Protein AF-0000000083234486 (afdb_homodimer)

Structure (mmCIF, N/CA/C/O backbone):
data_AF-0000000083234486-model_v1
#
loop_
_entity.id
_entity.type
_entity.pdbx_description
1 polymer 'Tc1-like transposase DDE domain-containing protein'
#
loop_
_atom_site.group_PDB
_atom_site.id
_atom_site.type_symbol
_atom_site.label_atom_id
_atom_site.label_alt_id
_atom_site.label_comp_id
_atom_site.label_asym_id
_atom_site.label_entity_id
_atom_site.label_seq_id
_atom_site.pdbx_PDB_ins_code
_atom_site.Cartn_x
_atom_site.Cartn_y
_atom_site.Cartn_z
_atom_site.occupancy
_atom_site.B_iso_or_equiv
_atom_site.auth_seq_id
_atom_site.auth_comp_id
_atom_site.auth_asym_id
_atom_site.auth_atom_id
_atom_site.pdbx_PDB_model_num
ATOM 1 N N . MET A 1 1 ? 22.156 -14.148 60.562 1 49.28 1 MET A N 1
ATOM 2 C CA . MET A 1 1 ? 22.062 -12.695 60.438 1 49.28 1 MET A CA 1
ATOM 3 C C . MET A 1 1 ? 21.172 -12.305 59.25 1 49.28 1 MET A C 1
ATOM 5 O O . MET A 1 1 ? 21.203 -12.961 58.219 1 49.28 1 MET A O 1
ATOM 9 N N . PRO A 1 2 ? 20.078 -11.539 59.5 1 57.03 2 PRO A N 1
ATOM 10 C CA . PRO A 1 2 ? 19.172 -11.117 58.406 1 57.03 2 PRO A CA 1
ATOM 11 C C . PRO A 1 2 ? 19.891 -10.359 57.312 1 57.03 2 PRO A C 1
ATOM 13 O O . PRO A 1 2 ? 20.906 -9.703 57.562 1 57.03 2 PRO A O 1
ATOM 16 N N . PHE A 1 3 ? 19.734 -10.859 56.156 1 61.19 3 PHE A N 1
ATOM 17 C CA . PHE A 1 3 ? 20.281 -10.172 54.969 1 61.19 3 PHE A CA 1
ATOM 18 C C . PHE A 1 3 ? 19.797 -8.727 54.938 1 61.19 3 PHE A C 1
ATOM 20 O O . PHE A 1 3 ? 18.609 -8.461 55.031 1 61.19 3 PHE A O 1
ATOM 27 N N . VAL A 1 4 ? 20.609 -7.645 55.219 1 68.94 4 VAL A N 1
ATOM 28 C CA . VAL A 1 4 ? 20.281 -6.227 55.125 1 68.94 4 VAL A CA 1
ATOM 29 C C . VAL A 1 4 ? 20.828 -5.652 53.812 1 68.94 4 VAL A C 1
ATOM 31 O O . VAL A 1 4 ? 22.031 -5.789 53.531 1 68.94 4 VAL A O 1
ATOM 34 N N . ASN A 1 5 ? 20.016 -5.195 52.969 1 70.25 5 ASN A N 1
ATOM 35 C CA . ASN A 1 5 ? 20.422 -4.543 51.719 1 70.25 5 ASN A CA 1
ATOM 36 C C . ASN A 1 5 ? 20.812 -3.088 51.969 1 70.25 5 ASN A C 1
ATOM 38 O O . ASN A 1 5 ? 19.984 -2.262 52.344 1 70.25 5 ASN A O 1
ATOM 42 N N . TYR A 1 6 ? 22.156 -2.797 51.75 1 76.75 6 TYR A N 1
ATOM 43 C CA . TYR A 1 6 ? 22.641 -1.435 51.938 1 76.75 6 TYR A CA 1
ATOM 44 C C . TYR A 1 6 ? 22.688 -0.667 50.625 1 76.75 6 TYR A C 1
ATOM 46 O O . TYR A 1 6 ? 23.031 -1.228 49.594 1 76.75 6 TYR A O 1
ATOM 54 N N . ARG A 1 7 ? 22.234 0.526 50.688 1 78.25 7 ARG A N 1
ATOM 55 C CA . ARG A 1 7 ? 22.297 1.391 49.5 1 78.25 7 ARG A CA 1
ATOM 56 C C . ARG A 1 7 ? 23.734 1.705 49.125 1 78.25 7 ARG A C 1
ATOM 58 O O . ARG A 1 7 ? 24.641 1.631 49.969 1 78.25 7 ARG A O 1
ATOM 65 N N . ALA A 1 8 ? 23.922 2.076 47.875 1 78.19 8 ALA A N 1
ATOM 66 C CA . ALA A 1 8 ? 25.25 2.338 47.344 1 78.19 8 ALA A CA 1
ATOM 67 C C . ALA A 1 8 ? 25.938 3.443 48.156 1 78.19 8 ALA A C 1
ATOM 69 O O . ALA A 1 8 ? 27.141 3.35 48.438 1 78.19 8 ALA A O 1
ATOM 70 N N . ALA A 1 9 ? 25.188 4.426 48.438 1 79.69 9 ALA A N 1
ATOM 71 C CA . ALA A 1 9 ? 25.781 5.551 49.156 1 79.69 9 ALA A CA 1
ATOM 72 C C . ALA A 1 9 ? 26.281 5.117 50.531 1 79.69 9 ALA A C 1
ATOM 74 O O . ALA A 1 9 ? 27.344 5.559 50.969 1 79.69 9 ALA A O 1
ATOM 75 N N . TYR A 1 10 ? 25.562 4.23 51.156 1 81.62 10 TYR A N 1
ATOM 76 C CA . TYR A 1 10 ? 25.953 3.764 52.5 1 81.62 10 TYR A CA 1
ATOM 77 C C . TYR A 1 10 ? 27.172 2.84 52.406 1 81.62 10 TYR A C 1
ATOM 79 O O . TYR A 1 10 ? 28.062 2.902 53.25 1 81.62 10 TYR A O 1
ATOM 87 N N . LYS A 1 11 ? 27.188 2.027 51.375 1 81.81 11 LYS A N 1
ATOM 88 C CA . LYS A 1 11 ? 28.344 1.164 51.156 1 81.81 11 LYS A CA 1
ATOM 89 C C . LYS A 1 11 ? 29.625 1.983 51 1 81.81 11 LYS A C 1
ATOM 91 O O . LYS A 1 11 ? 30.672 1.63 51.562 1 81.81 11 LYS A O 1
ATOM 96 N N . PHE A 1 12 ? 29.406 3.053 50.281 1 83.12 12 PHE A N 1
ATOM 97 C CA . PHE A 1 12 ? 30.547 3.938 50.062 1 83.12 12 PHE A CA 1
ATOM 98 C C . PHE A 1 12 ? 31 4.582 51.344 1 83.12 12 PHE A C 1
ATOM 100 O O . PHE A 1 12 ? 32.219 4.699 51.594 1 83.12 12 PHE A O 1
ATOM 107 N N . LEU A 1 13 ? 30.062 4.969 52.188 1 84.31 13 LEU A N 1
ATOM 108 C CA . LEU A 1 13 ? 30.391 5.609 53.438 1 84.31 13 LEU A CA 1
ATOM 109 C C . LEU A 1 13 ? 31.141 4.652 54.375 1 84.31 13 LEU A C 1
ATOM 111 O O . LEU A 1 13 ? 32.094 5.051 55.031 1 84.31 13 LEU A O 1
ATOM 115 N N . VAL A 1 14 ? 30.719 3.408 54.344 1 87.56 14 VAL A N 1
ATOM 116 C CA . VAL A 1 14 ? 31.359 2.414 55.188 1 87.56 14 VAL A CA 1
ATOM 117 C C . VAL A 1 14 ? 32.781 2.172 54.719 1 87.56 14 VAL A C 1
ATOM 119 O O . VAL A 1 14 ? 33.719 2.16 55.531 1 87.56 14 VAL A O 1
ATOM 122 N N . VAL A 1 15 ? 32.969 2.031 53.438 1 86.62 15 VAL A N 1
ATOM 123 C CA . VAL A 1 15 ? 34.281 1.732 52.875 1 86.62 15 VAL A CA 1
ATOM 124 C C . VAL A 1 15 ? 35.219 2.92 53.094 1 86.62 15 VAL A C 1
ATOM 126 O O . VAL A 1 15 ? 36.375 2.744 53.469 1 86.62 15 VAL A O 1
ATOM 129 N N . LYS A 1 16 ? 34.688 4.07 52.875 1 85.69 16 LYS A N 1
ATOM 130 C CA . LYS A 1 16 ? 35.5 5.266 53.062 1 85.69 16 LYS A CA 1
ATOM 131 C C . LYS A 1 16 ? 35.906 5.441 54.531 1 85.69 16 LYS A C 1
ATOM 133 O O . LYS A 1 16 ? 37.031 5.789 54.844 1 85.69 16 LYS A O 1
ATOM 138 N N . ALA A 1 17 ? 35.031 5.172 55.469 1 86 17 ALA A N 1
ATOM 139 C CA . ALA A 1 17 ? 35.312 5.301 56.906 1 86 17 ALA A CA 1
ATOM 140 C C . ALA A 1 17 ? 36.375 4.309 57.344 1 86 17 ALA A C 1
ATOM 142 O O . ALA A 1 17 ? 37.25 4.652 58.125 1 86 17 ALA A O 1
ATOM 143 N N . VAL A 1 18 ? 36.281 3.178 56.75 1 85.19 18 VAL A N 1
ATOM 144 C CA . VAL A 1 18 ? 37.25 2.146 57.125 1 85.19 18 VAL A CA 1
ATOM 145 C C . VAL A 1 18 ? 38.625 2.447 56.531 1 85.19 18 VAL A C 1
ATOM 147 O O . VAL A 1 18 ? 39.656 2.281 57.156 1 85.19 18 VAL A O 1
ATOM 150 N N . LEU A 1 19 ? 38.562 2.99 55.344 1 83.62 19 LEU A N 1
ATOM 151 C CA . LEU A 1 19 ? 39.812 3.359 54.688 1 83.62 19 LEU A CA 1
ATOM 152 C C . LEU A 1 19 ? 40.469 4.559 55.375 1 83.62 19 LEU A C 1
ATOM 154 O O . LEU A 1 19 ? 41.688 4.699 55.375 1 83.62 19 LEU A O 1
ATOM 158 N N . ASP A 1 20 ? 39.656 5.316 56 1 83.5 20 ASP A N 1
ATOM 159 C CA . ASP A 1 20 ? 40.125 6.477 56.719 1 83.5 20 ASP A CA 1
ATOM 160 C C . ASP A 1 20 ? 40.562 6.094 58.125 1 83.5 20 ASP A C 1
ATOM 162 O O . ASP A 1 20 ? 41 6.945 58.906 1 83.5 20 ASP A O 1
ATOM 166 N N . GLY A 1 21 ? 40.438 4.758 58.531 1 84.81 21 GLY A N 1
ATOM 167 C CA . GLY A 1 21 ? 41.031 4.293 59.75 1 84.81 21 GLY A CA 1
ATOM 168 C C . GLY A 1 21 ? 40.031 3.896 60.812 1 84.81 21 GLY A C 1
ATOM 169 O O . GLY A 1 21 ? 40.406 3.512 61.938 1 84.81 21 GLY A O 1
ATOM 170 N N . GLN A 1 22 ? 38.875 4.059 60.5 1 84.62 22 GLN A N 1
ATOM 171 C CA . GLN A 1 22 ? 37.844 3.693 61.5 1 84.62 22 GLN A CA 1
ATOM 172 C C . GLN A 1 22 ? 37.625 2.188 61.5 1 84.62 22 GLN A C 1
ATOM 174 O O . GLN A 1 22 ? 37.625 1.548 60.469 1 84.62 22 GLN A O 1
ATOM 179 N N . SER A 1 23 ? 37.531 1.659 62.656 1 86.5 23 SER A N 1
ATOM 180 C CA . SER A 1 23 ? 37.219 0.237 62.719 1 86.5 23 SER A CA 1
ATOM 181 C C . SER A 1 23 ? 35.781 -0.034 62.375 1 86.5 23 SER A C 1
ATOM 183 O O . SER A 1 23 ? 34.906 0.812 62.594 1 86.5 23 SER A O 1
ATOM 185 N N . LEU A 1 24 ? 35.438 -1.247 61.75 1 88.25 24 LEU A N 1
ATOM 186 C CA . LEU A 1 24 ? 34.062 -1.606 61.344 1 88.25 24 LEU A CA 1
ATOM 187 C C . LEU A 1 24 ? 33.125 -1.647 62.562 1 88.25 24 LEU A C 1
ATOM 189 O O . LEU A 1 24 ? 31.984 -1.216 62.469 1 88.25 24 LEU A O 1
ATOM 193 N N . ASP A 1 25 ? 33.625 -2.117 63.625 1 86.25 25 ASP A N 1
ATOM 194 C CA . ASP A 1 25 ? 32.812 -2.199 64.875 1 86.25 25 ASP A CA 1
ATOM 195 C C . ASP A 1 25 ? 32.406 -0.81 65.312 1 86.25 25 ASP A C 1
ATOM 197 O O . ASP A 1 25 ? 31.25 -0.599 65.75 1 86.25 25 ASP A O 1
ATOM 201 N N . ASP A 1 26 ? 33.375 0.109 65.312 1 86.56 26 ASP A N 1
ATOM 202 C CA . ASP A 1 26 ? 33.094 1.482 65.75 1 86.56 26 ASP A CA 1
ATOM 203 C C . ASP A 1 26 ? 32.062 2.133 64.812 1 86.56 26 ASP A C 1
ATOM 205 O O . ASP A 1 26 ? 31.172 2.855 65.25 1 86.56 26 ASP A O 1
ATOM 209 N N . PHE A 1 27 ? 32.25 1.786 63.5 1 87.5 27 PHE A N 1
ATOM 210 C CA . PHE A 1 27 ? 31.328 2.328 62.531 1 87.5 27 PHE A CA 1
ATOM 211 C C . PHE A 1 27 ? 29.922 1.777 62.75 1 87.5 27 PHE A C 1
ATOM 213 O O . PHE A 1 27 ? 28.938 2.523 62.688 1 87.5 27 PHE A O 1
ATOM 220 N N . ASN A 1 28 ? 29.766 0.508 63.031 1 84.88 28 ASN A N 1
ATOM 221 C CA . ASN A 1 28 ? 28.469 -0.143 63.25 1 84.88 28 ASN A CA 1
ATOM 222 C C . ASN A 1 28 ? 27.781 0.396 64.5 1 84.88 28 ASN A C 1
ATOM 224 O O . ASN A 1 28 ? 26.562 0.603 64.5 1 84.88 28 ASN A O 1
ATOM 228 N N . ILE A 1 29 ? 28.516 0.647 65.5 1 83.12 29 ILE A N 1
ATOM 229 C CA . ILE A 1 29 ? 27.969 1.187 66.688 1 83.12 29 ILE A CA 1
ATOM 230 C C . ILE A 1 29 ? 27.5 2.627 66.5 1 83.12 29 ILE A C 1
ATOM 232 O O . ILE A 1 29 ? 26.422 3.012 66.938 1 83.12 29 ILE A O 1
ATOM 236 N N . GLN A 1 30 ? 28.344 3.398 65.75 1 83.19 30 GLN A N 1
ATOM 237 C CA . GLN A 1 30 ? 28.062 4.816 65.562 1 83.19 30 GLN A CA 1
ATOM 238 C C . GLN A 1 30 ? 26.844 5.004 64.688 1 83.19 30 GLN A C 1
ATOM 240 O O . GLN A 1 30 ? 26.062 5.941 64.875 1 83.19 30 GLN A O 1
ATOM 245 N N . ASN A 1 31 ? 26.672 4.113 63.75 1 82.19 31 ASN A N 1
ATOM 246 C CA . ASN A 1 31 ? 25.609 4.301 62.75 1 82.19 31 ASN A CA 1
ATOM 247 C C . ASN A 1 31 ? 24.484 3.285 62.938 1 82.19 31 ASN A C 1
ATOM 249 O O . ASN A 1 31 ? 23.547 3.24 62.125 1 82.19 31 ASN A O 1
ATOM 253 N N . ASN A 1 32 ? 24.5 2.475 63.938 1 81.31 32 ASN A N 1
ATOM 254 C CA . ASN A 1 32 ? 23.484 1.469 64.25 1 81.31 32 ASN A CA 1
ATOM 255 C C . ASN A 1 32 ? 23.234 0.518 63.094 1 81.31 32 ASN A C 1
ATOM 257 O O . ASN A 1 32 ? 22.094 0.325 62.688 1 81.31 32 ASN A O 1
ATOM 261 N N . THR A 1 33 ? 24.359 0.17 62.5 1 81.06 33 THR A N 1
ATOM 262 C CA . THR A 1 33 ? 24.25 -0.786 61.406 1 81.06 33 THR A CA 1
ATOM 263 C C . THR A 1 33 ? 24.922 -2.104 61.781 1 81.06 33 THR A C 1
ATOM 265 O O . THR A 1 33 ? 25.609 -2.193 62.781 1 81.06 33 THR A O 1
ATOM 268 N N . THR A 1 34 ? 24.609 -3.141 61.031 1 81.94 34 THR A N 1
ATOM 269 C CA . THR A 1 34 ? 25.156 -4.465 61.281 1 81.94 34 THR A CA 1
ATOM 270 C C . THR A 1 34 ? 25.906 -4.977 60.062 1 81.94 34 THR A C 1
ATOM 272 O O . THR A 1 34 ? 25.688 -6.098 59.625 1 81.94 34 THR A O 1
ATOM 275 N N . VAL A 1 35 ? 26.781 -4.109 59.531 1 84.19 35 VAL A N 1
ATOM 276 C CA . VAL A 1 35 ? 27.562 -4.539 58.375 1 84.19 35 VAL A CA 1
ATOM 277 C C . VAL A 1 35 ? 28.547 -5.621 58.812 1 84.19 35 VAL A C 1
ATOM 279 O O . VAL A 1 35 ? 29.266 -5.469 59.812 1 84.19 35 VAL A O 1
ATOM 282 N N . SER A 1 36 ? 28.453 -6.746 58.188 1 83.31 36 SER A N 1
ATOM 283 C CA . SER A 1 36 ? 29.328 -7.863 58.531 1 83.31 36 SER A CA 1
ATOM 284 C C . SER A 1 36 ? 30.734 -7.652 57.938 1 83.31 36 SER A C 1
ATOM 286 O O . SER A 1 36 ? 30.906 -6.875 57 1 83.31 36 SER A O 1
ATOM 288 N N . ASP A 1 37 ? 31.703 -8.352 58.5 1 83.69 37 ASP A N 1
ATOM 289 C CA . ASP A 1 37 ? 33.062 -8.312 58 1 83.69 37 ASP A CA 1
ATOM 290 C C . ASP A 1 37 ? 33.125 -8.805 56.562 1 83.69 37 ASP A C 1
ATOM 292 O O . ASP A 1 37 ? 33.906 -8.273 55.75 1 83.69 37 ASP A O 1
ATOM 296 N N . ASP A 1 38 ? 32.281 -9.766 56.344 1 81.81 38 ASP A N 1
ATOM 297 C CA . ASP A 1 38 ? 32.281 -10.336 55 1 81.81 38 ASP A CA 1
ATOM 298 C C . ASP A 1 38 ? 31.781 -9.32 53.969 1 81.81 38 ASP A C 1
ATOM 300 O O . ASP A 1 38 ? 32.344 -9.203 52.875 1 81.81 38 ASP A O 1
ATOM 304 N N . SER A 1 39 ? 30.766 -8.57 54.281 1 78.81 39 SER A N 1
ATOM 305 C CA . SER A 1 39 ? 30.234 -7.551 53.406 1 78.81 39 SER A CA 1
ATOM 306 C C . SER A 1 39 ? 31.234 -6.426 53.188 1 78.81 39 SER A C 1
ATOM 308 O O . SER A 1 39 ? 31.406 -5.965 52.031 1 78.81 39 SER A O 1
ATOM 310 N N . LEU A 1 40 ? 31.875 -6.023 54.281 1 82.62 40 LEU A N 1
ATOM 311 C CA . LEU A 1 40 ? 32.875 -4.984 54.156 1 82.62 40 LEU A CA 1
ATOM 312 C C . LEU A 1 40 ? 34.031 -5.445 53.25 1 82.62 40 LEU A C 1
ATOM 314 O O . LEU A 1 40 ? 34.5 -4.684 52.406 1 82.62 40 LEU A O 1
ATOM 318 N N . ARG A 1 41 ? 34.469 -6.645 53.438 1 83.38 41 ARG A N 1
ATOM 319 C CA . ARG A 1 41 ? 35.562 -7.164 52.625 1 83.38 41 ARG A CA 1
ATOM 320 C C . ARG A 1 41 ? 35.156 -7.172 51.156 1 83.38 41 ARG A C 1
ATOM 322 O O . ARG A 1 41 ? 35.969 -6.805 50.281 1 83.38 41 ARG A O 1
ATOM 329 N N . ARG A 1 42 ? 33.969 -7.562 50.906 1 78.5 42 ARG A N 1
ATOM 330 C CA . ARG A 1 42 ? 33.469 -7.605 49.531 1 78.5 42 ARG A CA 1
ATOM 331 C C . ARG A 1 42 ? 33.406 -6.207 48.938 1 78.5 42 ARG A C 1
ATOM 333 O O . ARG A 1 42 ? 33.812 -6.004 47.781 1 78.5 42 ARG A O 1
ATOM 340 N N . TRP A 1 43 ? 32.875 -5.27 49.719 1 79.88 43 TRP A N 1
ATOM 341 C CA . TRP A 1 43 ? 32.75 -3.898 49.25 1 79.88 43 TRP A CA 1
ATOM 342 C C . TRP A 1 43 ? 34.125 -3.246 49.031 1 79.88 43 TRP A C 1
ATOM 344 O O . TRP A 1 43 ? 34.312 -2.529 48.062 1 79.88 43 TRP A O 1
ATOM 354 N N . THR A 1 44 ? 34.969 -3.586 49.938 1 80.88 44 THR A N 1
ATOM 355 C CA . THR A 1 44 ? 36.312 -3.006 49.875 1 80.88 44 THR A CA 1
ATOM 356 C C . THR A 1 44 ? 37.094 -3.576 48.688 1 80.88 44 THR A C 1
ATOM 358 O O . THR A 1 44 ? 37.781 -2.84 47.969 1 80.88 44 THR A O 1
ATOM 361 N N . ASN A 1 45 ? 36.906 -4.879 48.5 1 80.06 45 ASN A N 1
ATOM 362 C CA . ASN A 1 45 ? 37.562 -5.496 47.344 1 80.06 45 ASN A CA 1
ATOM 363 C C . ASN A 1 45 ? 37.031 -4.918 46.031 1 80.06 45 ASN A C 1
ATOM 365 O O . ASN A 1 45 ? 37.812 -4.66 45.125 1 80.06 45 ASN A O 1
ATOM 369 N N . LEU A 1 46 ? 35.781 -4.75 45.938 1 75.69 46 LEU A N 1
ATOM 370 C CA . LEU A 1 46 ? 35.156 -4.172 44.75 1 75.69 46 LEU A CA 1
ATOM 371 C C . LEU A 1 46 ? 35.594 -2.729 44.562 1 75.69 46 LEU A C 1
ATOM 373 O O . LEU A 1 46 ? 35.875 -2.314 43.438 1 75.69 46 LEU A O 1
ATOM 377 N N . TYR A 1 47 ? 35.656 -2.02 45.625 1 77.31 47 TYR A N 1
ATOM 378 C CA . TYR A 1 47 ? 36.031 -0.616 45.594 1 77.31 47 TYR A CA 1
ATOM 379 C C . TYR A 1 47 ? 37.5 -0.478 45.156 1 77.31 47 TYR A C 1
ATOM 381 O O . TYR A 1 47 ? 37.844 0.415 44.375 1 77.31 47 TYR A O 1
ATOM 389 N N . GLU A 1 48 ? 38.281 -1.392 45.625 1 76.56 48 GLU A N 1
ATOM 390 C CA . GLU A 1 48 ? 39.719 -1.337 45.281 1 76.56 48 GLU A CA 1
ATOM 391 C C . GLU A 1 48 ? 39.906 -1.647 43.812 1 76.56 48 GLU A C 1
ATOM 393 O O . GLU A 1 48 ? 40.781 -1.047 43.156 1 76.56 48 GLU A O 1
ATOM 398 N N . LYS A 1 49 ? 39 -2.496 43.344 1 72.38 49 LYS A N 1
ATOM 399 C CA . LYS A 1 49 ? 39.156 -2.932 41.969 1 72.38 49 LYS A CA 1
ATOM 400 C C . LYS A 1 49 ? 38.469 -1.975 41 1 72.38 49 LYS A C 1
ATOM 402 O O . LYS A 1 49 ? 38.969 -1.716 39.906 1 72.38 49 LYS A O 1
ATOM 407 N N . THR A 1 50 ? 37.312 -1.464 41.344 1 71.94 50 THR A N 1
ATOM 408 C CA . THR A 1 50 ? 36.5 -0.754 40.375 1 71.94 50 THR A CA 1
ATOM 409 C C . THR A 1 50 ? 36.25 0.685 40.812 1 71.94 50 THR A C 1
ATOM 411 O O . THR A 1 50 ? 35.656 1.474 40.062 1 71.94 50 THR A O 1
ATOM 414 N N . ARG A 1 51 ? 36.75 1.046 42.031 1 73.75 51 ARG A N 1
ATOM 415 C CA . ARG A 1 51 ? 36.5 2.336 42.688 1 73.75 51 ARG A CA 1
ATOM 416 C C . ARG A 1 51 ? 35 2.584 42.844 1 73.75 51 ARG A C 1
ATOM 418 O O . ARG A 1 51 ? 34.562 3.734 42.906 1 73.75 51 ARG A O 1
ATOM 425 N N . SER A 1 52 ? 34.312 1.499 42.75 1 73.12 52 SER A N 1
ATOM 426 C CA . SER A 1 52 ? 32.875 1.521 43.062 1 73.12 52 SER A CA 1
ATOM 427 C C . SER A 1 52 ? 32.5 0.481 44.094 1 73.12 52 SER A C 1
ATOM 429 O O . SER A 1 52 ? 33.219 -0.526 44.25 1 73.12 52 SER A O 1
ATOM 431 N N . VAL A 1 53 ? 31.516 0.884 45 1 74.5 53 VAL A N 1
ATOM 432 C CA . VAL A 1 53 ? 31.156 -0.032 46.094 1 74.5 53 VAL A CA 1
ATOM 433 C C . VAL A 1 53 ? 29.984 -0.904 45.656 1 74.5 53 VAL A C 1
ATOM 435 O O . VAL A 1 53 ? 29.547 -1.792 46.375 1 74.5 53 VAL A O 1
ATOM 438 N N . VAL A 1 54 ? 29.25 -0.559 44.656 1 68.19 54 VAL A N 1
ATOM 439 C CA . VAL A 1 54 ? 28.156 -1.369 44.125 1 68.19 54 VAL A CA 1
ATOM 440 C C . VAL A 1 54 ? 28.609 -1.979 42.781 1 68.19 54 VAL A C 1
ATOM 442 O O . VAL A 1 54 ? 29.344 -1.355 42.031 1 68.19 54 VAL A O 1
ATOM 445 N N . CYS A 1 55 ? 28.578 -3.275 42.719 1 53.44 55 CYS A N 1
ATOM 446 C CA . CYS A 1 55 ? 28.844 -3.869 41.438 1 53.44 55 CYS A CA 1
ATOM 447 C C . CYS A 1 55 ? 27.984 -3.223 40.344 1 53.44 55 CYS A C 1
ATOM 449 O O . CYS A 1 55 ? 26.766 -3.164 40.469 1 53.44 55 CYS A O 1
ATOM 451 N N . ASN A 1 56 ? 28.359 -2.066 39.938 1 47.34 56 ASN A N 1
ATOM 452 C CA . ASN A 1 56 ? 27.641 -1.461 38.812 1 47.34 56 ASN A CA 1
ATOM 453 C C . ASN A 1 56 ? 27.188 -2.512 37.812 1 47.34 56 ASN A C 1
ATOM 455 O O . ASN A 1 56 ? 28.016 -3.178 37.188 1 47.34 56 ASN A O 1
ATOM 459 N N . PRO A 1 57 ? 25.953 -2.971 37.969 1 43.78 57 PRO A N 1
ATOM 460 C CA . PRO A 1 57 ? 25.516 -3.898 36.938 1 43.78 57 PRO A CA 1
ATOM 461 C C . PRO A 1 57 ? 26.016 -3.496 35.562 1 43.78 57 PRO A C 1
ATOM 463 O O . PRO A 1 57 ? 26.094 -4.336 34.656 1 43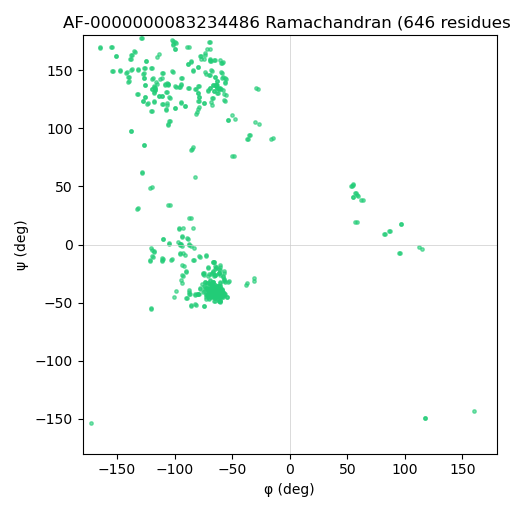.78 57 PRO A O 1
ATOM 466 N N . ALA A 1 58 ? 26.094 -2.225 35.312 1 45.03 58 ALA A N 1
ATOM 467 C CA . ALA A 1 58 ? 26.656 -1.762 34.062 1 45.03 58 ALA A CA 1
ATOM 468 C C . ALA A 1 58 ? 28.094 -2.223 33.906 1 45.03 58 ALA A C 1
ATOM 470 O O . ALA A 1 58 ? 28.594 -2.344 32.781 1 45.03 58 ALA A O 1
ATOM 471 N N . THR A 1 59 ? 28.891 -2.189 34.844 1 43.56 59 THR A N 1
ATOM 472 C CA . THR A 1 59 ? 30.281 -2.646 34.844 1 43.56 59 THR A CA 1
ATOM 473 C C . THR A 1 59 ? 30.344 -4.164 35 1 43.56 59 THR A C 1
ATOM 475 O O . THR A 1 59 ? 31.422 -4.754 34.906 1 43.56 59 THR A O 1
ATOM 478 N N . TYR A 1 60 ? 29.5 -4.777 35.938 1 40.03 60 TYR A N 1
ATOM 479 C CA . TYR A 1 60 ? 29.469 -6.234 35.938 1 40.03 60 TYR A CA 1
ATOM 480 C C . TYR A 1 60 ? 29.234 -6.781 34.531 1 40.03 60 TYR A C 1
ATOM 482 O O . TYR A 1 60 ? 28.406 -6.242 33.781 1 40.03 60 TYR A O 1
ATOM 490 N N . ALA A 1 61 ? 30.219 -7.387 34.031 1 40.5 61 ALA A N 1
ATOM 491 C CA . ALA A 1 61 ? 29.906 -8.266 32.906 1 40.5 61 ALA A CA 1
ATOM 492 C C . ALA A 1 61 ? 28.578 -8.977 33.094 1 40.5 61 ALA A C 1
ATOM 494 O O . ALA A 1 61 ? 28.266 -9.406 34.219 1 40.5 61 ALA A O 1
ATOM 495 N N . THR A 1 62 ? 27.344 -8.484 32.656 1 40.97 62 THR A N 1
ATOM 496 C CA . THR A 1 62 ? 26.109 -9.258 32.75 1 40.97 62 THR A CA 1
ATOM 497 C C . THR A 1 62 ? 26.406 -10.727 33.031 1 40.97 62 THR A C 1
ATOM 499 O O . THR A 1 62 ? 27.234 -11.344 32.312 1 40.97 62 THR A O 1
ATOM 502 N N . SER A 1 63 ? 26.453 -11.172 34.281 1 43.22 63 SER A N 1
ATOM 503 C CA . SER A 1 63 ? 26.609 -12.602 34.562 1 43.22 63 SER A CA 1
ATOM 504 C C . SER A 1 63 ? 25.969 -13.438 33.469 1 43.22 63 SER A C 1
ATOM 506 O O . SER A 1 63 ? 26.078 -14.672 33.469 1 43.22 63 SER A O 1
ATOM 508 N N . GLY A 1 64 ? 24.891 -12.93 32.844 1 45.84 64 GLY A N 1
ATOM 509 C CA . GLY A 1 64 ? 24.281 -13.797 31.859 1 45.84 64 GLY A CA 1
ATOM 510 C C . GLY A 1 64 ? 25.219 -14.172 30.734 1 45.84 64 GLY A C 1
ATOM 511 O O . GLY A 1 64 ? 26.406 -13.812 30.766 1 45.84 64 GLY A O 1
ATOM 512 N N . ARG A 1 65 ? 24.906 -15.266 30.047 1 52.41 65 ARG A N 1
ATOM 513 C CA . ARG A 1 65 ? 25.672 -15.703 28.875 1 52.41 65 ARG A CA 1
ATOM 514 C C . ARG A 1 65 ? 26.281 -14.523 28.156 1 52.41 65 ARG A C 1
ATOM 516 O O . ARG A 1 65 ? 25.625 -13.5 27.938 1 52.41 65 ARG A O 1
ATOM 523 N N . PRO A 1 66 ? 27.641 -14.43 28.375 1 55.12 66 PRO A N 1
ATOM 524 C CA . PRO A 1 66 ? 28.312 -13.375 27.609 1 55.12 66 PRO A CA 1
ATOM 525 C C . PRO A 1 66 ? 27.609 -13.086 26.281 1 55.12 66 PRO A C 1
ATOM 527 O O . PRO A 1 66 ? 26.984 -13.969 25.703 1 55.12 66 PRO A O 1
ATOM 530 N N . PHE A 1 67 ? 27.516 -11.836 26.141 1 61.59 67 PHE A N 1
ATOM 531 C CA . PHE A 1 67 ? 26.891 -11.453 24.891 1 61.59 67 PHE A CA 1
ATOM 532 C C . PHE A 1 67 ? 27.688 -11.984 23.703 1 61.59 67 PHE A C 1
ATOM 534 O O . PHE A 1 67 ? 28.906 -12.125 23.781 1 61.59 67 PHE A O 1
ATOM 541 N N . SER A 1 68 ? 26.969 -12.539 22.797 1 68.38 68 SER A N 1
ATOM 542 C CA . SER A 1 68 ? 27.609 -13.148 21.625 1 68.38 68 SER A CA 1
ATOM 543 C C . SER A 1 68 ? 28.469 -12.141 20.875 1 68.38 68 SER A C 1
ATOM 545 O O . SER A 1 68 ? 29.484 -12.5 20.281 1 68.38 68 SER A O 1
ATOM 547 N N . LEU A 1 69 ? 28.141 -10.781 21.031 1 81.12 69 LEU A N 1
ATOM 548 C CA . LEU A 1 69 ? 28.906 -9.805 20.266 1 81.12 69 LEU A CA 1
ATOM 549 C C . LEU A 1 69 ? 29.625 -8.844 21.203 1 81.12 69 LEU A C 1
ATOM 551 O O . LEU A 1 69 ? 29.062 -8.391 22.203 1 81.12 69 LEU A O 1
ATOM 555 N N . SER A 1 70 ? 30.891 -8.594 20.953 1 82.62 70 SER A N 1
ATOM 556 C CA . SER A 1 70 ? 31.703 -7.625 21.672 1 82.62 70 SER A CA 1
ATOM 557 C C . SER A 1 70 ? 31.266 -6.195 21.375 1 82.62 70 SER A C 1
ATOM 559 O O . SER A 1 70 ? 30.469 -5.965 20.469 1 82.62 70 SER A O 1
ATOM 561 N N . ASP A 1 71 ? 31.781 -5.297 22.156 1 85.19 71 ASP A N 1
ATOM 562 C CA . ASP A 1 71 ? 31.453 -3.885 21.969 1 85.19 71 ASP A CA 1
ATOM 563 C C . ASP A 1 71 ? 31.922 -3.398 20.594 1 85.19 71 ASP A C 1
ATOM 565 O O . ASP A 1 71 ? 31.234 -2.602 19.938 1 85.19 71 ASP A O 1
ATOM 569 N N . GLU A 1 72 ? 33.062 -3.863 20.234 1 87.44 72 GLU A N 1
ATOM 570 C CA . GLU A 1 72 ? 33.562 -3.488 18.922 1 87.44 72 GLU A CA 1
ATOM 571 C C . GLU A 1 72 ? 32.688 -4.02 17.797 1 87.44 72 GLU A C 1
ATOM 573 O O . GLU A 1 72 ? 32.406 -3.314 16.828 1 87.44 72 GLU A O 1
ATOM 578 N N . GLU A 1 73 ? 32.281 -5.203 18.047 1 87.38 73 GLU A N 1
ATOM 579 C CA . GLU A 1 73 ? 31.406 -5.824 17.047 1 87.38 73 GLU A CA 1
ATOM 580 C C . GLU A 1 73 ? 30.047 -5.121 16.984 1 87.38 73 GLU A C 1
ATOM 582 O O . GLU A 1 73 ? 29.484 -4.953 15.906 1 87.38 73 GLU A O 1
ATOM 587 N N . ARG A 1 74 ? 29.656 -4.668 18.062 1 89.69 74 ARG A N 1
ATOM 588 C CA . ARG A 1 74 ? 28.406 -3.938 18.125 1 89.69 74 ARG A CA 1
ATOM 589 C C . ARG A 1 74 ? 28.516 -2.58 17.453 1 89.69 74 ARG A C 1
ATOM 591 O O . ARG A 1 74 ? 27.594 -2.148 16.75 1 89.69 74 ARG A O 1
ATOM 598 N N . ARG A 1 75 ? 29.594 -1.946 17.656 1 91.38 75 ARG A N 1
ATOM 599 C CA . ARG A 1 75 ? 29.828 -0.668 16.984 1 91.38 75 ARG A CA 1
ATOM 600 C C . ARG A 1 75 ? 29.859 -0.837 15.469 1 91.38 75 ARG A C 1
ATOM 602 O O . ARG A 1 75 ? 29.344 0.015 14.734 1 91.38 75 ARG A O 1
ATOM 609 N N . PHE A 1 76 ? 30.406 -1.977 15.117 1 93.25 76 PHE A N 1
ATOM 610 C CA . PHE A 1 76 ? 30.453 -2.279 13.695 1 93.25 76 PHE A CA 1
ATOM 611 C C . PHE A 1 76 ? 29.047 -2.51 13.148 1 93.25 76 PHE A C 1
ATOM 613 O O . PHE A 1 76 ? 28.703 -2.018 12.07 1 93.25 76 PHE A O 1
ATOM 620 N N . LEU A 1 77 ? 28.297 -3.127 13.93 1 92.38 77 LEU A N 1
ATOM 621 C CA . LEU A 1 77 ? 26.922 -3.391 13.562 1 92.38 77 LEU A CA 1
ATOM 622 C C . LEU A 1 77 ? 26.141 -2.088 13.414 1 92.38 77 LEU A C 1
ATOM 624 O O . LEU A 1 77 ? 25.422 -1.904 12.43 1 92.38 77 LEU A O 1
ATOM 628 N N . LEU A 1 78 ? 26.328 -1.259 14.289 1 92.69 78 LEU A N 1
ATOM 629 C CA . LEU A 1 78 ? 25.656 0.029 14.266 1 92.69 78 LEU A CA 1
ATOM 630 C C . LEU A 1 78 ? 26.094 0.862 13.07 1 92.69 78 LEU A C 1
ATOM 632 O O . LEU A 1 78 ? 25.281 1.544 12.445 1 92.69 78 LEU A O 1
ATOM 636 N N . ALA A 1 79 ? 27.297 0.777 12.766 1 94.38 79 ALA A N 1
ATOM 637 C CA . ALA A 1 79 ? 27.844 1.511 11.625 1 94.38 79 ALA A CA 1
ATOM 638 C C . ALA A 1 79 ? 27.234 1.012 10.312 1 94.38 79 ALA A C 1
ATOM 640 O O . ALA A 1 79 ? 26.938 1.804 9.414 1 94.38 79 ALA A O 1
ATOM 641 N N . LEU A 1 80 ? 27.062 -0.271 10.266 1 94.31 80 LEU A N 1
ATOM 642 C CA . LEU A 1 80 ? 26.484 -0.862 9.062 1 94.31 80 LEU A CA 1
ATOM 643 C C . LEU A 1 80 ? 25.062 -0.369 8.859 1 94.31 80 LEU A C 1
ATOM 645 O O . LEU A 1 80 ? 24.688 0.041 7.754 1 94.31 80 LEU A O 1
ATOM 649 N N . VAL A 1 81 ? 24.312 -0.343 9.875 1 94.06 81 VAL A N 1
ATOM 650 C CA . VAL A 1 81 ? 22.891 0 9.812 1 94.06 81 VAL A CA 1
ATOM 651 C C . VAL A 1 81 ? 22.734 1.503 9.594 1 94.06 81 VAL A C 1
ATOM 653 O O . VAL A 1 81 ? 21.797 1.942 8.922 1 94.06 81 VAL A O 1
ATOM 656 N N . THR A 1 82 ? 23.641 2.266 10.125 1 92 82 THR A N 1
ATOM 657 C CA . THR A 1 82 ? 23.609 3.711 9.93 1 92 82 THR A CA 1
ATOM 658 C C . THR A 1 82 ? 23.969 4.078 8.492 1 92 82 THR A C 1
ATOM 660 O O . THR A 1 82 ? 23.391 5 7.918 1 92 82 THR A O 1
ATOM 663 N N . ALA A 1 83 ? 24.906 3.33 7.973 1 92.75 83 ALA A N 1
ATOM 664 C CA . ALA A 1 83 ? 25.328 3.574 6.594 1 92.75 83 ALA A CA 1
ATOM 665 C C . ALA A 1 83 ? 24.219 3.186 5.613 1 92.75 83 ALA A C 1
ATOM 667 O O . ALA A 1 83 ? 23.953 3.904 4.648 1 92.75 83 ALA A O 1
ATOM 668 N N . ASP A 1 84 ? 23.609 2.074 5.879 1 93.06 84 ASP A N 1
ATOM 669 C CA . ASP A 1 84 ? 22.484 1.602 5.074 1 93.06 84 ASP A CA 1
ATOM 670 C C . ASP A 1 84 ? 21.375 1.038 5.961 1 93.06 84 ASP A C 1
ATOM 672 O O . ASP A 1 84 ? 21.375 -0.156 6.27 1 93.06 84 ASP A O 1
ATOM 676 N N . PRO A 1 85 ? 20.453 1.888 6.18 1 94.06 85 PRO A N 1
ATOM 677 C CA . PRO A 1 85 ? 19.391 1.452 7.082 1 94.06 85 PRO A CA 1
ATOM 678 C C . PRO A 1 85 ? 18.547 0.319 6.496 1 94.06 85 PRO A C 1
ATOM 680 O O . PRO A 1 85 ? 17.812 -0.342 7.227 1 94.06 85 PRO A O 1
ATOM 683 N N . THR A 1 86 ? 18.625 0.07 5.227 1 93.88 86 THR A N 1
ATOM 684 C CA . THR A 1 86 ? 17.766 -0.932 4.602 1 93.88 86 THR A CA 1
ATOM 685 C C . THR A 1 86 ? 18.469 -2.287 4.555 1 93.88 86 THR A C 1
ATOM 687 O O . THR A 1 86 ? 17.922 -3.256 4.02 1 93.88 86 THR A O 1
ATOM 690 N N . ILE A 1 87 ? 19.594 -2.414 5.16 1 94.31 87 ILE A N 1
ATOM 691 C CA . ILE A 1 87 ? 20.422 -3.619 5.094 1 94.31 87 ILE A CA 1
ATOM 692 C C . ILE A 1 87 ? 19.672 -4.789 5.73 1 94.31 87 ILE A C 1
ATOM 694 O O . ILE A 1 87 ? 19.016 -4.625 6.758 1 94.31 87 ILE A O 1
ATOM 698 N N . TYR A 1 88 ? 19.766 -5.949 5.043 1 94.75 88 TYR A N 1
ATOM 699 C CA . TYR A 1 88 ? 19.125 -7.156 5.555 1 94.75 88 TYR A CA 1
ATOM 700 C C . TYR A 1 88 ? 20.031 -7.883 6.531 1 94.75 88 TYR A C 1
ATOM 702 O O . TYR A 1 88 ? 21.25 -7.711 6.496 1 94.75 88 TYR A O 1
ATOM 710 N N . LEU A 1 89 ? 19.391 -8.68 7.375 1 94.56 89 LEU A N 1
ATOM 711 C CA . LEU A 1 89 ? 20.141 -9.414 8.391 1 94.56 89 LEU A CA 1
ATOM 712 C C . LEU A 1 89 ? 21.188 -10.32 7.742 1 94.56 89 LEU A C 1
ATOM 714 O O . LEU A 1 89 ? 22.297 -10.461 8.258 1 94.56 89 LEU A O 1
ATOM 718 N N . GLU A 1 90 ? 20.812 -10.922 6.598 1 94.56 90 GLU A N 1
ATOM 719 C CA . GLU A 1 90 ? 21.75 -11.797 5.902 1 94.56 90 GLU A CA 1
ATOM 720 C C . GLU A 1 90 ? 22.969 -11.023 5.41 1 94.56 90 GLU A C 1
ATOM 722 O O . GLU A 1 90 ? 24.094 -11.539 5.426 1 94.56 90 GLU A O 1
ATOM 727 N N . GLU A 1 91 ? 22.734 -9.867 4.965 1 94.56 91 GLU A N 1
ATOM 728 C CA . GLU A 1 91 ? 23.828 -9.023 4.5 1 94.56 91 GLU A CA 1
ATOM 729 C C . GLU A 1 91 ? 24.719 -8.586 5.656 1 94.56 91 GLU A C 1
ATOM 731 O O . GLU A 1 91 ? 25.938 -8.484 5.508 1 94.56 91 GLU A O 1
ATOM 736 N N . ILE A 1 92 ? 24.094 -8.305 6.758 1 94.88 92 ILE A N 1
ATOM 737 C CA . ILE A 1 92 ? 24.844 -7.957 7.957 1 94.88 92 ILE A CA 1
ATOM 738 C C . ILE A 1 92 ? 25.719 -9.141 8.383 1 94.88 92 ILE A C 1
ATOM 740 O O . ILE A 1 92 ? 26.891 -8.977 8.703 1 94.88 92 ILE A O 1
ATOM 744 N N . GLN A 1 93 ? 25.109 -10.297 8.344 1 95 93 GLN A N 1
ATOM 745 C CA . GLN A 1 93 ? 25.828 -11.516 8.688 1 95 93 GLN A CA 1
ATOM 746 C C . GLN A 1 93 ? 27.047 -11.703 7.801 1 95 93 GLN A C 1
ATOM 748 O O . GLN A 1 93 ? 28.141 -11.992 8.297 1 95 93 GLN A O 1
ATOM 753 N N . GLN A 1 94 ? 26.859 -11.5 6.555 1 95.06 94 GLN A N 1
ATOM 754 C CA . GLN A 1 94 ? 27.969 -11.633 5.609 1 95.06 94 GLN A CA 1
ATOM 755 C C . GLN A 1 94 ? 29.031 -10.586 5.871 1 95.06 94 GLN A C 1
ATOM 757 O O . GLN A 1 94 ? 30.234 -10.875 5.785 1 95.06 94 GLN A O 1
ATOM 762 N N . SER A 1 95 ? 28.641 -9.367 6.156 1 95.12 95 SER A N 1
ATOM 763 C CA . SER A 1 95 ? 29.594 -8.289 6.422 1 95.12 95 SER A CA 1
ATOM 764 C C . SER A 1 95 ? 30.406 -8.57 7.684 1 95.12 95 SER A C 1
ATOM 766 O O . SER A 1 95 ? 31.594 -8.273 7.734 1 95.12 95 SER A O 1
ATOM 768 N N . LEU A 1 96 ? 29.75 -9.109 8.664 1 93.12 96 LEU A N 1
ATOM 769 C CA . LEU A 1 96 ? 30.453 -9.461 9.898 1 93.12 96 LEU A CA 1
ATOM 770 C C . LEU A 1 96 ? 31.484 -10.562 9.641 1 93.12 96 LEU A C 1
ATOM 772 O O . LEU A 1 96 ? 32.594 -10.516 10.172 1 93.12 96 LEU A O 1
ATOM 776 N N . LEU A 1 97 ? 31.109 -11.523 8.805 1 93.56 97 LEU A N 1
ATOM 777 C CA . LEU A 1 97 ? 32 -12.633 8.469 1 93.56 97 LEU A CA 1
ATOM 778 C C . LEU A 1 97 ? 33.188 -12.133 7.676 1 93.56 97 LEU A C 1
ATOM 780 O O . LEU A 1 97 ? 34.344 -12.477 7.988 1 93.56 97 LEU A O 1
ATOM 784 N N . VAL A 1 98 ? 33 -11.305 6.727 1 94.75 98 VAL A N 1
ATOM 785 C CA . VAL A 1 98 ? 34.031 -10.859 5.805 1 94.75 98 VAL A CA 1
ATOM 786 C C . VAL A 1 98 ? 34.938 -9.875 6.504 1 94.75 98 VAL A C 1
ATOM 788 O O . VAL A 1 98 ? 36.188 -9.953 6.367 1 94.75 98 VAL A O 1
ATOM 791 N N . ASN A 1 99 ? 34.375 -9.008 7.285 1 93.38 99 ASN A N 1
ATOM 792 C CA . ASN A 1 99 ? 35.188 -7.91 7.836 1 93.38 99 ASN A CA 1
ATOM 793 C C . ASN A 1 99 ? 35.719 -8.258 9.211 1 93.38 99 ASN A C 1
ATOM 795 O O . ASN A 1 99 ? 36.812 -7.801 9.586 1 93.38 99 ASN A O 1
ATOM 799 N N . LEU A 1 100 ? 35.062 -9.039 10.031 1 92.06 100 LEU A N 1
ATOM 800 C CA . LEU A 1 100 ? 35.469 -9.297 11.406 1 92.06 100 LEU A CA 1
ATOM 801 C C . LEU A 1 100 ? 35.75 -10.789 11.617 1 92.06 100 LEU A C 1
ATOM 803 O O . LEU A 1 100 ? 36.188 -11.188 12.688 1 92.06 100 LEU A O 1
ATOM 807 N N . ASN A 1 101 ? 35.406 -11.578 10.711 1 91.75 101 ASN A N 1
ATOM 808 C CA . ASN A 1 101 ? 35.594 -13.023 10.766 1 91.75 101 ASN A CA 1
ATOM 809 C C . ASN A 1 101 ? 34.812 -13.656 11.93 1 91.75 101 ASN A C 1
ATOM 811 O O . ASN A 1 101 ? 35.344 -14.516 12.633 1 91.75 101 ASN A O 1
ATOM 815 N N . ILE A 1 102 ? 33.625 -13.148 12.156 1 89.25 102 ILE A N 1
ATOM 816 C CA . ILE A 1 102 ? 32.75 -13.703 13.18 1 89.25 102 ILE A CA 1
ATOM 817 C C . ILE A 1 102 ? 31.484 -14.258 12.531 1 89.25 102 ILE A C 1
ATOM 819 O O . ILE A 1 102 ? 30.938 -13.648 11.609 1 89.25 102 ILE A O 1
ATOM 823 N N . HIS A 1 103 ? 31.172 -15.453 12.961 1 89.44 103 HIS A N 1
ATOM 824 C CA . HIS A 1 103 ? 29.938 -16.062 12.484 1 89.44 103 HIS A CA 1
ATOM 825 C C . HIS A 1 103 ? 28.844 -16.016 13.547 1 89.44 103 HIS A C 1
ATOM 827 O O . HIS A 1 103 ? 28.969 -16.641 14.602 1 89.44 103 HIS A O 1
ATOM 833 N N . VAL A 1 104 ? 27.984 -15.219 13.344 1 89.5 104 VAL A N 1
ATOM 834 C CA . VAL A 1 104 ? 26.844 -15.078 14.242 1 89.5 104 VAL A CA 1
ATOM 835 C C . VAL A 1 104 ? 25.547 -15.367 13.492 1 89.5 104 VAL A C 1
ATOM 837 O O . VAL A 1 104 ? 25.438 -15.086 12.297 1 89.5 104 VAL A O 1
ATOM 840 N N . SER A 1 105 ? 24.672 -15.992 14.18 1 93.38 105 SER A N 1
ATOM 841 C CA . SER A 1 105 ? 23.391 -16.297 13.555 1 93.38 105 SER A CA 1
ATOM 842 C C . SER A 1 105 ? 22.578 -15.039 13.305 1 93.38 105 SER A C 1
ATOM 844 O O . SER A 1 105 ? 22.781 -14.023 13.961 1 93.38 105 SER A O 1
ATOM 846 N N . ARG A 1 106 ? 21.656 -15.125 12.391 1 94.19 106 ARG A N 1
ATOM 847 C CA . ARG A 1 106 ? 20.781 -14 12.086 1 94.19 106 ARG A CA 1
ATOM 848 C C . ARG A 1 106 ? 19.938 -13.609 13.297 1 94.19 106 ARG A C 1
ATOM 850 O O . ARG A 1 106 ? 19.672 -12.43 13.516 1 94.19 106 ARG A O 1
ATOM 857 N N . GLN A 1 107 ? 19.562 -14.594 14 1 93.38 107 GLN A N 1
ATOM 858 C CA . GLN A 1 107 ? 18.75 -14.344 15.188 1 93.38 107 GLN A CA 1
ATOM 859 C C . GLN A 1 107 ? 19.531 -13.555 16.234 1 93.38 107 GLN A C 1
ATOM 861 O O . GLN A 1 107 ? 18.984 -12.656 16.875 1 93.38 107 GLN A O 1
ATOM 866 N N . THR A 1 108 ? 20.75 -13.883 16.375 1 90.12 108 THR A N 1
ATOM 867 C CA . THR A 1 108 ? 21.609 -13.148 17.297 1 90.12 108 THR A CA 1
ATOM 868 C C . THR A 1 108 ? 21.75 -11.688 16.875 1 90.12 108 THR A C 1
ATOM 870 O O . THR A 1 108 ? 21.688 -10.781 17.703 1 90.12 108 THR A O 1
ATOM 873 N N . ILE A 1 109 ? 21.938 -11.562 15.578 1 93.19 109 ILE A N 1
ATOM 874 C CA . ILE A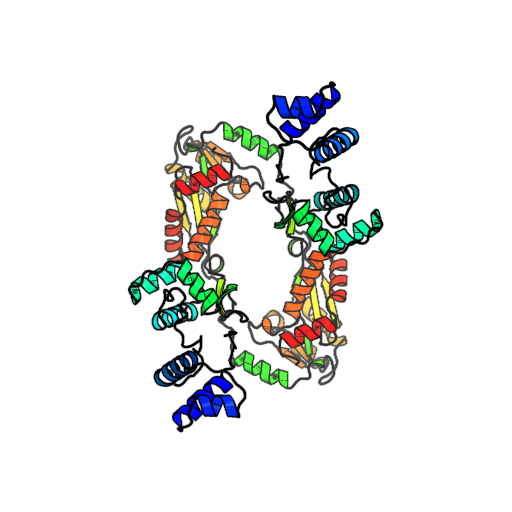 1 109 ? 22.062 -10.211 15.039 1 93.19 109 ILE A CA 1
ATOM 875 C C . ILE A 1 109 ? 20.766 -9.438 15.305 1 93.19 109 ILE A C 1
ATOM 877 O O . ILE A 1 109 ? 20.812 -8.289 15.75 1 93.19 109 ILE A O 1
ATOM 881 N N . SER A 1 110 ? 19.656 -10.047 14.992 1 94.12 110 SER A N 1
ATOM 882 C CA . SER A 1 110 ? 18.359 -9.422 15.219 1 94.12 110 SER A CA 1
ATOM 883 C C . SER A 1 110 ? 18.172 -9.039 16.688 1 94.12 110 SER A C 1
ATOM 885 O O . SER A 1 110 ? 17.734 -7.93 16.984 1 94.12 110 SER A O 1
ATOM 887 N N . ASN A 1 111 ? 18.578 -9.93 17.562 1 90.94 111 ASN A N 1
ATOM 888 C CA . ASN A 1 111 ? 18.453 -9.68 19 1 90.94 111 ASN A CA 1
ATOM 889 C C . ASN A 1 111 ? 19.328 -8.5 19.438 1 90.94 111 ASN A C 1
ATOM 891 O O . ASN A 1 111 ? 18.922 -7.703 20.281 1 90.94 111 ASN A O 1
ATOM 895 N N . GLU A 1 112 ? 20.484 -8.539 18.906 1 90.56 112 GLU A N 1
ATOM 896 C CA . GLU A 1 112 ? 21.391 -7.438 19.234 1 90.56 112 GLU A CA 1
ATOM 897 C C . GLU A 1 112 ? 20.797 -6.102 18.797 1 90.56 112 GLU A C 1
ATOM 899 O O . GLU A 1 112 ? 20.844 -5.121 19.547 1 90.56 112 GLU A O 1
ATOM 904 N N . LEU A 1 113 ? 20.203 -6.023 17.672 1 93.56 113 LEU A N 1
ATOM 905 C CA . LEU A 1 113 ? 19.641 -4.797 17.125 1 93.56 113 LEU A CA 1
ATOM 906 C C . LEU A 1 113 ? 18.406 -4.367 17.922 1 93.56 113 LEU A C 1
ATOM 908 O O . LEU A 1 113 ? 18.266 -3.195 18.281 1 93.56 113 LEU A O 1
ATOM 912 N N . HIS A 1 114 ? 17.562 -5.281 18.219 1 92.56 114 HIS A N 1
ATOM 913 C CA . HIS A 1 114 ? 16.312 -4.973 18.891 1 92.56 114 HIS A CA 1
ATOM 914 C C . HIS A 1 114 ? 16.547 -4.668 20.359 1 92.56 114 HIS A C 1
ATOM 916 O O . HIS A 1 114 ? 16.062 -3.652 20.875 1 92.56 114 HIS A O 1
ATOM 922 N N . ASN A 1 115 ? 17.203 -5.559 21 1 87.5 115 ASN A N 1
ATOM 923 C CA . ASN A 1 115 ? 17.25 -5.512 22.453 1 87.5 115 ASN A CA 1
ATOM 924 C C . ASN A 1 115 ? 18.406 -4.629 22.938 1 87.5 115 ASN A C 1
ATOM 926 O O . ASN A 1 115 ? 18.234 -3.838 23.859 1 87.5 115 ASN A O 1
ATOM 930 N N . ARG A 1 116 ? 19.516 -4.711 22.375 1 85.38 116 ARG A N 1
ATOM 931 C CA . ARG A 1 116 ? 20.672 -3.986 22.875 1 85.38 116 ARG A CA 1
ATOM 932 C C . ARG A 1 116 ? 20.766 -2.6 22.25 1 85.38 116 ARG A C 1
ATOM 934 O O . ARG A 1 116 ? 21 -1.611 22.953 1 85.38 116 ARG A O 1
ATOM 941 N N . LEU A 1 117 ? 20.594 -2.568 21.031 1 91.31 117 LEU A N 1
ATOM 942 C CA . LEU A 1 117 ? 20.734 -1.296 20.344 1 91.31 117 LEU A CA 1
ATOM 943 C C . LEU A 1 117 ? 19.391 -0.579 20.234 1 91.31 117 LEU A C 1
ATOM 945 O O . LEU A 1 117 ? 19.328 0.564 19.781 1 91.31 117 LEU A O 1
ATOM 949 N N . ARG A 1 118 ? 18.312 -1.22 20.609 1 93.44 118 ARG A N 1
ATOM 950 C CA . ARG A 1 118 ? 16.969 -0.645 20.625 1 93.44 118 ARG A CA 1
ATOM 951 C C . ARG A 1 118 ? 16.578 -0.11 19.25 1 93.44 118 ARG A C 1
ATOM 953 O O . ARG A 1 118 ? 16.125 1.024 19.125 1 93.44 118 ARG A O 1
ATOM 960 N N . MET A 1 119 ? 16.875 -0.883 18.344 1 95.06 119 MET A N 1
ATOM 961 C CA . MET A 1 119 ? 16.5 -0.56 16.969 1 95.06 119 MET A CA 1
ATOM 962 C C . MET A 1 119 ? 15.273 -1.354 16.547 1 95.06 119 MET A C 1
ATOM 964 O O . MET A 1 119 ? 15.023 -2.445 17.062 1 95.06 119 MET A O 1
ATOM 968 N N . SER A 1 120 ? 14.477 -0.781 15.688 1 95.69 120 SER A N 1
ATOM 969 C CA . SER A 1 120 ? 13.328 -1.461 15.102 1 95.69 120 SER A CA 1
ATOM 970 C C . SER A 1 120 ? 13.211 -1.175 13.609 1 95.69 120 SER A C 1
ATOM 972 O O . SER A 1 120 ? 13.719 -0.158 13.125 1 95.69 120 SER A O 1
ATOM 974 N N . ARG A 1 121 ? 12.641 -2.162 12.961 1 94.12 121 ARG A N 1
ATOM 975 C CA . ARG A 1 121 ? 12.406 -1.969 11.531 1 94.12 121 ARG A CA 1
ATOM 976 C C . ARG A 1 121 ? 11.164 -1.118 11.297 1 94.12 121 ARG A C 1
ATOM 978 O O . ARG A 1 121 ? 10.109 -1.368 11.883 1 94.12 121 ARG A O 1
ATOM 985 N N . LYS A 1 122 ? 11.352 -0.072 10.43 1 94.44 122 LYS A N 1
ATOM 986 C CA . LYS A 1 122 ? 10.266 0.844 10.094 1 94.44 122 LYS A CA 1
ATOM 987 C C . LYS A 1 122 ? 10.273 1.175 8.602 1 94.44 122 LYS A C 1
ATOM 989 O O . LYS A 1 122 ? 11.266 0.941 7.91 1 94.44 122 LYS A O 1
ATOM 994 N N . THR A 1 123 ? 9.141 1.62 8.141 1 92.94 123 THR A N 1
ATOM 995 C CA . THR A 1 123 ? 9.078 2.066 6.758 1 92.94 123 THR A CA 1
ATOM 996 C C . THR A 1 123 ? 10.031 3.236 6.523 1 92.94 123 THR A C 1
ATOM 998 O O . THR A 1 123 ? 10.078 4.172 7.324 1 92.94 123 THR A O 1
ATOM 1001 N N . MET A 1 124 ? 10.781 3.189 5.473 1 92.38 124 MET A N 1
ATOM 1002 C CA . MET A 1 124 ? 11.75 4.227 5.148 1 92.38 124 MET A CA 1
ATOM 1003 C C . MET A 1 124 ? 11.055 5.543 4.812 1 92.38 124 MET A C 1
ATOM 1005 O O . MET A 1 124 ? 10.039 5.551 4.117 1 92.38 124 MET A O 1
ATOM 1009 N N . GLN A 1 125 ? 11.641 6.598 5.355 1 89.44 125 GLN A N 1
ATOM 1010 C CA . GLN A 1 125 ? 11.18 7.926 4.957 1 89.44 125 GLN A CA 1
ATOM 1011 C C . GLN A 1 125 ? 11.766 8.328 3.605 1 89.44 125 GLN A C 1
ATOM 1013 O O . GLN A 1 125 ? 12.977 8.523 3.48 1 89.44 125 GLN A O 1
ATOM 1018 N N . LYS A 1 126 ? 10.898 8.516 2.725 1 88 126 LYS A N 1
ATOM 1019 C CA . LYS A 1 126 ? 11.336 8.891 1.382 1 88 126 LYS A CA 1
ATOM 1020 C C . LYS A 1 126 ? 11.195 10.398 1.159 1 88 126 LYS A C 1
ATOM 1022 O O . LYS A 1 126 ? 10.227 11.008 1.606 1 88 126 LYS A O 1
ATOM 1027 N N . VAL A 1 127 ? 12.328 10.945 0.512 1 88.31 127 VAL A N 1
ATOM 1028 C CA . VAL A 1 127 ? 12.297 12.367 0.175 1 88.31 127 VAL A CA 1
ATOM 1029 C C . VAL A 1 127 ? 12.727 12.562 -1.277 1 88.31 127 VAL A C 1
ATOM 1031 O O . VAL A 1 127 ? 13.469 11.75 -1.828 1 88.31 127 VAL A O 1
ATOM 1034 N N . HIS A 1 128 ? 12.172 13.609 -1.825 1 88 128 HIS A N 1
ATOM 1035 C CA . HIS A 1 128 ? 12.609 13.938 -3.178 1 88 128 HIS A CA 1
ATOM 1036 C C . HIS A 1 128 ? 14.047 14.445 -3.186 1 88 128 HIS A C 1
ATOM 1038 O O . HIS A 1 128 ? 14.43 15.242 -2.328 1 88 128 HIS A O 1
ATOM 1044 N N . PRO A 1 129 ? 14.836 13.984 -4.082 1 86.12 129 PRO A N 1
ATOM 1045 C CA . PRO A 1 129 ? 16.25 14.375 -4.109 1 86.12 129 PRO A CA 1
ATOM 1046 C C . PRO A 1 129 ? 16.438 15.875 -4.305 1 86.12 129 PRO A C 1
ATOM 1048 O O . PRO A 1 129 ? 17.469 16.422 -3.896 1 86.12 129 PRO A O 1
ATOM 1051 N N . ARG A 1 130 ? 15.484 16.547 -4.891 1 87.12 130 ARG A N 1
ATOM 1052 C CA . ARG A 1 130 ? 15.602 17.969 -5.18 1 87.12 130 ARG A CA 1
ATOM 1053 C C . ARG A 1 130 ? 15.109 18.812 -4.004 1 87.12 130 ARG A C 1
ATOM 1055 O O . ARG A 1 130 ? 15.039 20.047 -4.102 1 87.12 130 ARG A O 1
ATOM 1062 N N . GLN A 1 131 ? 14.789 18.109 -2.973 1 89.69 131 GLN A N 1
ATOM 1063 C CA . GLN A 1 131 ? 14.453 18.875 -1.772 1 89.69 131 GLN A CA 1
ATOM 1064 C C . GLN A 1 131 ? 15.641 19.688 -1.28 1 89.69 131 GLN A C 1
ATOM 1066 O O . GLN A 1 131 ? 16.766 19.188 -1.22 1 89.69 131 GLN A O 1
ATOM 1071 N N . ASP A 1 132 ? 15.398 20.938 -1.031 1 90.25 132 ASP A N 1
ATOM 1072 C CA . ASP A 1 132 ? 16.484 21.859 -0.697 1 90.25 132 ASP A CA 1
ATOM 1073 C C . ASP A 1 132 ? 16.406 22.281 0.77 1 90.25 132 ASP A C 1
ATOM 1075 O O . ASP A 1 132 ? 15.469 22.969 1.18 1 90.25 132 ASP A O 1
ATOM 1079 N N . ILE A 1 133 ? 17.469 21.984 1.477 1 89.94 133 ILE A N 1
ATOM 1080 C CA . ILE A 1 133 ? 17.516 22.25 2.91 1 89.94 133 ILE A CA 1
ATOM 1081 C C . ILE A 1 133 ? 17.562 23.766 3.152 1 89.94 133 ILE A C 1
ATOM 1083 O O . ILE A 1 133 ? 16.953 24.266 4.102 1 89.94 133 ILE A O 1
ATOM 1087 N N . CYS A 1 134 ? 18.219 24.422 2.271 1 94.56 134 CYS A N 1
ATOM 1088 C CA . CYS A 1 134 ? 18.344 25.859 2.43 1 94.56 134 CYS A CA 1
ATOM 1089 C C . CYS A 1 134 ? 17.016 26.562 2.195 1 94.56 134 CYS A C 1
ATOM 1091 O O . CYS A 1 134 ? 16.625 27.438 2.963 1 94.56 134 CYS A O 1
ATOM 1093 N N . LYS A 1 135 ? 16.359 26.078 1.195 1 95.31 135 LYS A N 1
ATOM 1094 C CA . LYS A 1 135 ? 15.047 26.672 0.914 1 95.31 135 LYS A CA 1
ATOM 1095 C C . LYS A 1 135 ? 14.055 26.359 2.031 1 95.31 135 LYS A C 1
ATOM 1097 O O . LYS A 1 135 ? 13.211 27.188 2.373 1 95.31 135 LYS A O 1
ATOM 1102 N N . ARG A 1 136 ? 14.172 25.25 2.561 1 94.62 136 ARG A N 1
ATOM 1103 C CA . ARG A 1 136 ? 13.312 24.859 3.68 1 94.62 136 ARG A CA 1
ATOM 1104 C C . ARG A 1 136 ? 13.609 25.703 4.91 1 94.62 136 ARG A C 1
ATOM 1106 O O . ARG A 1 136 ? 12.688 26.172 5.59 1 94.62 136 ARG A O 1
ATOM 1113 N N . GLY A 1 137 ? 14.852 25.859 5.141 1 95.19 137 GLY A N 1
ATOM 1114 C CA . GLY A 1 137 ? 15.242 26.719 6.25 1 95.19 137 GLY A CA 1
ATOM 1115 C C . GLY A 1 137 ? 14.781 28.156 6.086 1 95.19 137 GLY A C 1
ATOM 1116 O O . GLY A 1 137 ? 14.305 28.766 7.039 1 95.19 137 GLY A O 1
ATOM 1117 N N . ALA A 1 138 ? 14.961 28.656 4.902 1 96.62 138 ALA A N 1
ATOM 1118 C CA . ALA A 1 138 ? 14.523 30.016 4.605 1 96.62 138 ALA A CA 1
ATOM 1119 C C . ALA A 1 138 ? 13.023 30.172 4.809 1 96.62 138 ALA A C 1
ATOM 1121 O O . ALA A 1 138 ? 12.562 31.203 5.32 1 96.62 138 ALA A O 1
ATOM 1122 N N . TYR A 1 139 ? 12.32 29.219 4.395 1 97.12 139 TYR A N 1
ATOM 1123 C CA . TYR A 1 139 ? 10.875 29.234 4.559 1 97.12 139 TYR A CA 1
ATOM 1124 C C . TYR A 1 139 ? 10.492 29.281 6.035 1 97.12 139 TYR A C 1
ATOM 1126 O O . TYR A 1 139 ? 9.625 30.062 6.434 1 97.12 139 TYR A O 1
ATOM 1134 N N . VAL A 1 140 ? 11.18 28.469 6.824 1 95.75 140 VAL A N 1
ATOM 1135 C CA . VAL A 1 140 ? 10.891 28.422 8.258 1 95.75 140 VAL A CA 1
ATOM 1136 C C . VAL A 1 140 ? 11.148 29.781 8.883 1 95.75 140 VAL A C 1
ATOM 1138 O O . VAL A 1 140 ? 10.344 30.266 9.68 1 95.75 140 VAL A O 1
ATOM 1141 N N . GLY A 1 141 ? 12.25 30.375 8.492 1 95.38 141 GLY A N 1
ATOM 1142 C CA . GLY A 1 141 ? 12.562 31.703 8.984 1 95.38 141 GLY A CA 1
ATOM 1143 C C . GLY A 1 141 ? 11.547 32.75 8.562 1 95.38 141 GLY A C 1
ATOM 1144 O O . GLY A 1 141 ? 11.156 33.594 9.359 1 95.38 141 GLY A O 1
ATOM 1145 N N . PHE A 1 142 ? 11.109 32.656 7.379 1 95.56 142 PHE A N 1
ATOM 1146 C CA . PHE A 1 142 ? 10.18 33.625 6.812 1 95.56 142 PHE A CA 1
ATOM 1147 C C . PHE A 1 142 ? 8.812 33.5 7.461 1 95.56 142 PHE A C 1
ATOM 1149 O O . PHE A 1 142 ? 8.227 34.5 7.895 1 95.56 142 PHE A O 1
ATOM 1156 N N . ILE A 1 143 ? 8.312 32.344 7.594 1 95.38 143 ILE A N 1
ATOM 1157 C CA . ILE A 1 143 ? 6.949 32.094 8.047 1 95.38 143 ILE A CA 1
ATOM 1158 C C . ILE A 1 143 ? 6.855 32.344 9.555 1 95.38 143 ILE A C 1
ATOM 1160 O O . ILE A 1 143 ? 5.77 32.594 10.078 1 95.38 143 ILE A O 1
ATOM 1164 N N . ALA A 1 144 ? 7.977 32.219 10.211 1 93.44 144 ALA A N 1
ATOM 1165 C CA . ALA A 1 144 ? 8.023 32.438 11.656 1 93.44 144 ALA A CA 1
ATOM 1166 C C . ALA A 1 144 ? 7.621 33.875 11.992 1 93.44 144 ALA A C 1
ATOM 1168 O O . ALA A 1 144 ? 7.184 34.125 13.117 1 93.44 144 ALA A O 1
ATOM 1169 N N . HIS A 1 145 ? 7.734 34.719 11.031 1 94.12 145 HIS A N 1
ATOM 1170 C CA . HIS A 1 145 ? 7.398 36.125 11.25 1 94.12 145 HIS A CA 1
ATOM 1171 C C . HIS A 1 145 ? 5.914 36.375 10.992 1 94.12 145 HIS A C 1
ATOM 1173 O O . HIS A 1 145 ? 5.441 37.5 11.141 1 94.12 145 HIS A O 1
ATOM 1179 N N . HIS A 1 146 ? 5.199 35.406 10.648 1 96.06 146 HIS A N 1
ATOM 1180 C CA . HIS A 1 146 ? 3.762 35.5 10.422 1 96.06 146 HIS A CA 1
ATOM 1181 C C . HIS A 1 146 ? 2.973 34.812 11.531 1 96.06 146 HIS A C 1
ATOM 1183 O O . HIS A 1 146 ? 3.371 33.781 12.031 1 96.06 146 HIS A O 1
ATOM 1189 N N . SER A 1 147 ? 1.941 35.5 11.914 1 96.38 147 SER A N 1
ATOM 1190 C CA . SER A 1 147 ? 1.067 34.875 12.898 1 96.38 147 SER A CA 1
ATOM 1191 C C . SER A 1 147 ? 0.401 33.625 12.336 1 96.38 147 SER A C 1
ATOM 1193 O O . SER A 1 147 ? -0.08 33.625 11.203 1 96.38 147 SER A O 1
ATOM 1195 N N . PRO A 1 148 ? 0.353 32.562 13.141 1 97.56 148 PRO A N 1
ATOM 1196 C CA . PRO A 1 148 ? -0.311 31.344 12.672 1 97.56 148 PRO A CA 1
ATOM 1197 C C . PRO A 1 148 ? -1.76 31.578 12.258 1 97.56 148 PRO A C 1
ATOM 1199 O O . PRO A 1 148 ? -2.27 30.906 11.359 1 97.56 148 PRO A O 1
ATOM 1202 N N . GLN A 1 149 ? -2.377 32.5 12.859 1 97.44 149 GLN A N 1
ATOM 1203 C CA . GLN A 1 149 ? -3.773 32.812 12.562 1 97.44 149 GLN A CA 1
ATOM 1204 C C . GLN A 1 149 ? -3.916 33.469 11.195 1 97.44 149 GLN A C 1
ATOM 1206 O O . GLN A 1 149 ? -5.008 33.5 10.625 1 97.44 149 GLN A O 1
ATOM 1211 N N . SER A 1 150 ? -2.84 34 10.711 1 98.38 150 SER A N 1
ATOM 1212 C CA . SER A 1 150 ? -2.9 34.688 9.43 1 98.38 150 SER A CA 1
ATOM 1213 C C . SER A 1 150 ? -2.787 33.719 8.266 1 98.38 150 SER A C 1
ATOM 1215 O O . SER A 1 150 ? -3.102 34.062 7.125 1 98.38 150 SER A O 1
ATOM 1217 N N . LEU A 1 151 ? -2.398 32.5 8.539 1 98.5 151 LEU A N 1
ATOM 1218 C CA . LEU A 1 151 ? -2.021 31.562 7.484 1 98.5 151 LEU A CA 1
ATOM 1219 C C . LEU A 1 151 ? -3.238 30.797 6.977 1 98.5 151 LEU A C 1
ATOM 1221 O O . LEU A 1 151 ? -4.062 30.328 7.77 1 98.5 151 LEU A O 1
ATOM 1225 N N . VAL A 1 152 ? -3.396 30.656 5.68 1 98.69 152 VAL A N 1
ATOM 1226 C CA . VAL A 1 152 ? -4.398 29.859 5 1 98.69 152 VAL A CA 1
ATOM 1227 C C . VAL A 1 152 ? -3.719 28.922 3.998 1 98.69 152 VAL A C 1
ATOM 1229 O O . VAL A 1 152 ? -2.949 29.375 3.146 1 98.69 152 VAL A O 1
ATOM 1232 N N . PHE A 1 153 ? -3.971 27.625 4.16 1 98.31 153 PHE A N 1
ATOM 1233 C CA . PHE A 1 153 ? -3.402 26.641 3.256 1 98.31 153 PHE A CA 1
ATOM 1234 C C . PHE A 1 153 ? -4.469 26.094 2.318 1 98.31 153 PHE A C 1
ATOM 1236 O O . PHE A 1 153 ? -5.605 25.844 2.734 1 98.31 153 PHE A O 1
ATOM 1243 N N . THR A 1 154 ? -4.156 25.906 1.072 1 96.56 154 THR A N 1
ATOM 1244 C CA . THR A 1 154 ? -5.074 25.281 0.135 1 96.56 154 THR A CA 1
ATOM 1245 C C . THR A 1 154 ? -4.324 24.344 -0.812 1 96.56 154 THR A C 1
ATOM 1247 O O . THR A 1 154 ? -3.152 24.578 -1.12 1 96.56 154 THR A O 1
ATOM 1250 N N . ASP A 1 155 ? -4.863 23.281 -1.082 1 94.62 155 ASP A N 1
ATOM 1251 C CA . ASP A 1 155 ? -4.355 22.281 -2.025 1 94.62 155 ASP A CA 1
ATOM 1252 C C . ASP A 1 155 ? -5.488 21.422 -2.586 1 94.62 155 ASP A C 1
ATOM 1254 O O . ASP A 1 155 ? -6.633 21.547 -2.146 1 94.62 155 ASP A O 1
ATOM 1258 N N . GLU A 1 156 ? -5.102 20.656 -3.596 1 93.69 156 GLU A N 1
ATOM 1259 C CA . GLU A 1 156 ? -6.113 19.828 -4.262 1 93.69 156 GLU A CA 1
ATOM 1260 C C . GLU A 1 156 ? -5.891 18.344 -3.998 1 93.69 156 GLU A C 1
ATOM 1262 O O . GLU A 1 156 ? -4.75 17.906 -3.852 1 93.69 156 GLU A O 1
ATOM 1267 N N . CYS A 1 157 ? -6.992 17.656 -3.857 1 93.94 157 CYS A N 1
ATOM 1268 C CA . CYS A 1 157 ? -6.902 16.203 -3.779 1 93.94 157 CYS A CA 1
ATOM 1269 C C . CYS A 1 157 ? -8.039 15.547 -4.547 1 93.94 157 CYS A C 1
ATOM 1271 O O . CYS A 1 157 ? -9.141 16.094 -4.629 1 93.94 157 CYS A O 1
ATOM 1273 N N . GLY A 1 158 ? -7.723 14.453 -5.156 1 93.88 158 GLY A N 1
ATOM 1274 C CA . GLY A 1 158 ? -8.727 13.656 -5.852 1 93.88 158 GLY A CA 1
ATOM 1275 C C . GLY A 1 158 ? -9.297 12.547 -5 1 93.88 158 GLY A C 1
ATOM 1276 O O . GLY A 1 158 ? -8.57 11.875 -4.266 1 93.88 158 GLY A O 1
ATOM 1277 N N . ILE A 1 159 ? -10.672 12.422 -5.145 1 94.81 159 ILE A N 1
ATOM 1278 C CA . ILE A 1 159 ? -11.336 11.375 -4.383 1 94.81 159 ILE A CA 1
ATOM 1279 C C . ILE A 1 159 ? -12.289 10.602 -5.293 1 94.81 159 ILE A C 1
ATOM 1281 O O . ILE A 1 159 ? -13.039 11.195 -6.07 1 94.81 159 ILE A O 1
ATOM 1285 N N . CYS A 1 160 ? -12.109 9.32 -5.215 1 92.38 160 CYS A N 1
ATOM 1286 C CA . CYS A 1 160 ? -13.07 8.43 -5.848 1 92.38 160 CYS A CA 1
ATOM 1287 C C . CYS A 1 160 ? -13.438 7.273 -4.922 1 92.38 160 CYS A C 1
ATOM 1289 O O . CYS A 1 160 ? -12.797 7.078 -3.889 1 92.38 160 CYS A O 1
ATOM 1291 N N . SER A 1 161 ? -14.453 6.613 -5.289 1 90.12 161 SER A N 1
ATOM 1292 C CA . SER A 1 161 ? -14.945 5.547 -4.426 1 90.12 161 SER A CA 1
ATOM 1293 C C . SER A 1 161 ? -13.891 4.465 -4.219 1 90.12 161 SER A C 1
ATOM 1295 O O . SER A 1 161 ? -13.789 3.896 -3.131 1 90.12 161 SER A O 1
ATOM 1297 N N . ASP A 1 162 ? -13.094 4.234 -5.168 1 88.25 162 ASP A N 1
ATOM 1298 C CA . ASP A 1 162 ? -12.07 3.193 -5.102 1 88.25 162 ASP A CA 1
ATOM 1299 C C . ASP A 1 162 ? -11.016 3.525 -4.047 1 88.25 162 ASP A C 1
ATOM 1301 O O . ASP A 1 162 ? -10.516 2.631 -3.359 1 88.25 162 ASP A O 1
ATOM 1305 N N . GLY A 1 163 ? -10.742 4.75 -3.969 1 89.31 163 GLY A N 1
ATOM 1306 C CA . GLY A 1 163 ? -9.656 5.188 -3.1 1 89.31 163 GLY A CA 1
ATOM 1307 C C . GLY A 1 163 ? -10.047 5.238 -1.636 1 89.31 163 GLY A C 1
ATOM 1308 O O . GLY A 1 163 ? -9.188 5.363 -0.761 1 89.31 163 GLY A O 1
ATOM 1309 N N . VAL A 1 164 ? -11.312 5.09 -1.378 1 93.31 164 VAL A N 1
ATOM 1310 C CA . VAL A 1 164 ? -11.734 5.223 0.012 1 93.31 164 VAL A CA 1
ATOM 1311 C C . VAL A 1 164 ? -12.648 4.055 0.384 1 93.31 164 VAL A C 1
ATOM 1313 O O . VAL A 1 164 ? -13.594 4.219 1.157 1 93.31 164 VAL A O 1
ATOM 1316 N N . ARG A 1 165 ? -12.492 2.973 -0.153 1 91.56 165 ARG A N 1
ATOM 1317 C CA . ARG A 1 165 ? -13.219 1.763 0.223 1 91.56 165 ARG A CA 1
ATOM 1318 C C . ARG A 1 165 ? -12.617 1.131 1.475 1 91.56 165 ARG A C 1
ATOM 1320 O O . ARG A 1 165 ? -11.422 1.278 1.738 1 91.56 165 ARG A O 1
ATOM 1327 N N . ARG A 1 166 ? -13.492 0.44 2.162 1 91.56 166 ARG A N 1
ATOM 1328 C CA . ARG A 1 166 ? -12.992 -0.333 3.295 1 91.56 166 ARG A CA 1
ATOM 1329 C C . ARG A 1 166 ? -12.172 -1.529 2.822 1 91.56 166 ARG A C 1
ATOM 1331 O O . ARG A 1 166 ? -12.586 -2.252 1.914 1 91.56 166 ARG A O 1
ATOM 1338 N N . THR A 1 167 ? -11 -1.69 3.436 1 91.44 167 THR A N 1
ATOM 1339 C CA . THR A 1 167 ? -10.078 -2.684 2.898 1 91.44 167 THR A CA 1
ATOM 1340 C C . THR A 1 167 ? -9.938 -3.867 3.852 1 91.44 167 THR A C 1
ATOM 1342 O O . THR A 1 167 ? -9.422 -4.918 3.475 1 91.44 167 THR A O 1
ATOM 1345 N N . MET A 1 168 ? -10.391 -3.713 5.039 1 94.81 168 MET A N 1
ATOM 1346 C CA . MET A 1 168 ? -10.258 -4.781 6.027 1 94.81 168 MET A CA 1
ATOM 1347 C C . MET A 1 168 ? -11.625 -5.391 6.348 1 94.81 168 MET A C 1
ATOM 1349 O O . MET A 1 168 ? -12.641 -4.695 6.332 1 94.81 168 MET A O 1
ATOM 1353 N N . GLY A 1 169 ? -11.633 -6.68 6.652 1 94.5 169 GLY A N 1
ATOM 1354 C CA . GLY A 1 169 ? -12.859 -7.367 7.008 1 94.5 169 GLY A CA 1
ATOM 1355 C C . GLY A 1 169 ? -12.641 -8.531 7.949 1 94.5 169 GLY A C 1
ATOM 1356 O O . GLY A 1 169 ? -11.516 -9.016 8.102 1 94.5 169 GLY A O 1
ATOM 1357 N N . TRP A 1 170 ? -13.711 -8.898 8.539 1 95.12 170 TRP A N 1
ATOM 1358 C CA . TRP A 1 170 ? -13.695 -10.016 9.477 1 95.12 170 TRP A CA 1
ATOM 1359 C C . TRP A 1 170 ? -13.781 -11.344 8.727 1 95.12 170 TRP A C 1
ATOM 1361 O O . TRP A 1 170 ? -14.539 -11.477 7.766 1 95.12 170 TRP A O 1
ATOM 1371 N N . ALA A 1 171 ? -12.93 -12.312 9.094 1 95.06 171 ALA A N 1
ATOM 1372 C CA . ALA A 1 171 ? -12.969 -13.68 8.578 1 95.06 171 ALA A CA 1
ATOM 1373 C C . ALA A 1 171 ? -12.516 -14.672 9.648 1 95.06 171 ALA A C 1
ATOM 1375 O O . ALA A 1 171 ? -11.758 -14.32 10.547 1 95.06 171 ALA A O 1
ATOM 1376 N N . PRO A 1 172 ? -13.055 -15.867 9.562 1 93.44 172 PRO A N 1
ATOM 1377 C CA . PRO A 1 172 ? -12.578 -16.875 10.508 1 93.44 172 PRO A CA 1
ATOM 1378 C C . PRO A 1 172 ? -11.062 -17.078 10.445 1 93.44 172 PRO A C 1
ATOM 1380 O O . PRO A 1 172 ? -10.469 -17 9.367 1 93.44 172 PRO A O 1
ATOM 1383 N N . VAL A 1 173 ? -10.523 -17.297 11.594 1 93.5 173 VAL A N 1
ATOM 1384 C CA . VAL A 1 173 ? -9.086 -17.531 11.672 1 93.5 173 VAL A CA 1
ATOM 1385 C C . VAL A 1 173 ? -8.703 -18.719 10.781 1 93.5 173 VAL A C 1
ATOM 1387 O O . VAL A 1 173 ? -9.352 -19.766 10.82 1 93.5 173 VAL A O 1
ATOM 1390 N N . GLY A 1 174 ? -7.75 -18.594 9.938 1 90.62 174 GLY A N 1
ATOM 1391 C CA . GLY A 1 174 ? -7.297 -19.656 9.047 1 90.62 174 GLY A CA 1
ATOM 1392 C C . GLY A 1 174 ? -7.926 -19.594 7.668 1 90.62 174 GLY A C 1
ATOM 1393 O O . GLY A 1 174 ? -7.57 -20.359 6.777 1 90.62 174 GLY A O 1
ATOM 1394 N N . GLU A 1 175 ? -8.891 -18.703 7.531 1 90.44 175 GLU A N 1
ATOM 1395 C CA . GLU A 1 175 ? -9.578 -18.578 6.25 1 90.44 175 GLU A CA 1
ATOM 1396 C C . GLU A 1 175 ? -9.43 -17.172 5.684 1 90.44 175 GLU A C 1
ATOM 1398 O O . GLU A 1 175 ? -9.242 -16.203 6.43 1 90.44 175 GLU A O 1
ATOM 1403 N N . ARG A 1 176 ? -9.484 -17.125 4.422 1 86.94 176 ARG A N 1
ATOM 1404 C CA . ARG A 1 176 ? -9.5 -15.828 3.768 1 86.94 176 ARG A CA 1
ATOM 1405 C C . ARG A 1 176 ? -10.883 -15.188 3.857 1 86.94 176 ARG A C 1
ATOM 1407 O O . ARG A 1 176 ? -11.875 -15.875 4.117 1 86.94 176 ARG A O 1
ATOM 1414 N N . THR A 1 177 ? -10.922 -13.898 3.631 1 90 177 THR A N 1
ATOM 1415 C CA . THR A 1 177 ? -12.195 -13.18 3.633 1 90 177 THR A CA 1
ATOM 1416 C C . THR A 1 177 ? -13.039 -13.578 2.426 1 90 177 THR A C 1
ATOM 1418 O O . THR A 1 177 ? -12.531 -14.18 1.479 1 90 177 THR A O 1
ATOM 1421 N N . SER A 1 178 ? -14.312 -13.32 2.59 1 86.06 178 SER A N 1
ATOM 1422 C CA . SER A 1 178 ? -15.195 -13.5 1.443 1 86.06 178 SER A CA 1
ATOM 1423 C C . SER A 1 178 ? -14.781 -12.609 0.278 1 86.06 178 SER A C 1
ATOM 1425 O O . SER A 1 178 ? -14.094 -11.602 0.472 1 86.06 178 SER A O 1
ATOM 1427 N N . ARG A 1 179 ? -15.164 -13.031 -0.865 1 84.88 179 ARG A N 1
ATOM 1428 C CA . ARG A 1 179 ? -14.852 -12.273 -2.07 1 84.88 179 ARG A CA 1
ATOM 1429 C C . ARG A 1 179 ? -15.797 -11.086 -2.229 1 84.88 179 ARG A C 1
ATOM 1431 O O . ARG A 1 179 ? -17.016 -11.242 -2.168 1 84.88 179 ARG A O 1
ATOM 1438 N N . MET A 1 180 ? -15.203 -9.969 -2.32 1 85.44 180 MET A N 1
ATOM 1439 C CA . MET A 1 180 ? -15.992 -8.758 -2.488 1 85.44 180 MET A CA 1
ATOM 1440 C C . MET A 1 180 ? -15.859 -8.211 -3.908 1 85.44 180 MET A C 1
ATOM 1442 O O . MET A 1 180 ? -14.758 -7.867 -4.348 1 85.44 180 MET A O 1
ATOM 1446 N N . PRO A 1 181 ? -16.922 -8.188 -4.602 1 85.94 181 PRO A N 1
ATOM 1447 C CA . PRO A 1 181 ? -16.859 -7.574 -5.934 1 85.94 181 PRO A CA 1
ATOM 1448 C C . PRO A 1 181 ? -16.625 -6.066 -5.879 1 85.94 181 PRO A C 1
ATOM 1450 O O . PRO A 1 181 ? -17.297 -5.355 -5.129 1 85.94 181 PRO A O 1
ATOM 1453 N N . VAL A 1 182 ? -15.609 -5.664 -6.586 1 83.69 182 VAL A N 1
ATOM 1454 C CA . VAL A 1 182 ? -15.273 -4.246 -6.59 1 83.69 182 VAL A CA 1
ATOM 1455 C C . VAL A 1 182 ? -15.273 -3.721 -8.023 1 83.69 182 VAL A C 1
ATOM 1457 O O . VAL A 1 182 ? -14.57 -4.246 -8.891 1 83.69 182 VAL A O 1
ATOM 1460 N N . GLU A 1 183 ? -16.109 -2.732 -8.234 1 81.31 183 GLU A N 1
ATOM 1461 C CA . GLU A 1 183 ? -16.125 -2.047 -9.523 1 81.31 183 GLU A CA 1
ATOM 1462 C C . GLU A 1 183 ? -15.227 -0.813 -9.508 1 81.31 183 GLU A C 1
ATOM 1464 O O . GLU A 1 183 ? -15.078 -0.159 -8.469 1 81.31 183 GLU A O 1
ATOM 1469 N N . ARG A 1 184 ? -14.57 -0.587 -10.648 1 82.38 184 ARG A N 1
ATOM 1470 C CA . ARG A 1 184 ? -13.781 0.637 -10.75 1 82.38 184 ARG A CA 1
ATOM 1471 C C . ARG A 1 184 ? -14.672 1.871 -10.648 1 82.38 184 ARG A C 1
ATOM 1473 O O . ARG A 1 184 ? -15.781 1.891 -11.18 1 82.38 184 ARG A O 1
ATOM 1480 N N . ALA A 1 185 ? -14.18 2.832 -9.984 1 82.75 185 ALA A N 1
ATOM 1481 C CA . ALA A 1 185 ? -14.938 4.066 -9.812 1 82.75 185 ALA A CA 1
ATOM 1482 C C . ALA A 1 185 ? -15.18 4.758 -11.148 1 82.75 185 ALA A C 1
ATOM 1484 O O . ALA A 1 185 ? -14.266 4.879 -11.961 1 82.75 185 ALA A O 1
ATOM 1485 N N . ARG A 1 186 ? -16.391 5.191 -11.352 1 81.19 186 ARG A N 1
ATOM 1486 C CA . ARG A 1 186 ? -16.75 5.895 -12.586 1 81.19 186 ARG A CA 1
ATOM 1487 C C . ARG A 1 186 ? -16.625 7.402 -12.406 1 81.19 186 ARG A C 1
ATOM 1489 O O . ARG A 1 186 ? -16.453 8.133 -13.383 1 81.19 186 ARG A O 1
ATOM 1496 N N . HIS A 1 187 ? -16.766 7.754 -11.172 1 89.44 187 HIS A N 1
ATOM 1497 C CA . HIS A 1 187 ? -16.734 9.188 -10.898 1 89.44 187 HIS A CA 1
ATOM 1498 C C . HIS A 1 187 ? -15.578 9.547 -9.984 1 89.44 187 HIS A C 1
ATOM 1500 O O . HIS A 1 187 ? -15.289 8.828 -9.023 1 89.44 187 HIS A O 1
ATOM 1506 N N . ARG A 1 188 ? -14.867 10.516 -10.406 1 93 188 ARG A N 1
ATOM 1507 C CA . ARG A 1 188 ? -13.797 11.086 -9.594 1 93 188 ARG A CA 1
ATOM 1508 C C . ARG A 1 188 ? -14.078 12.555 -9.273 1 93 188 ARG A C 1
ATOM 1510 O O . ARG A 1 188 ? -14.523 13.305 -10.141 1 93 188 ARG A O 1
ATOM 1517 N N . PHE A 1 189 ? -13.852 12.93 -8.062 1 95.06 189 PHE A N 1
ATOM 1518 C CA . PHE A 1 189 ? -14.133 14.289 -7.617 1 95.06 189 PHE A CA 1
ATOM 1519 C C . PHE A 1 189 ? -12.852 14.984 -7.18 1 95.06 189 PHE A C 1
ATOM 1521 O O . PHE A 1 189 ? -11.992 14.375 -6.531 1 95.06 189 PHE A O 1
ATOM 1528 N N . ASN A 1 190 ? -12.711 16.188 -7.625 1 95.12 190 ASN A N 1
ATOM 1529 C CA . ASN A 1 190 ? -11.617 17.047 -7.176 1 95.12 190 ASN A CA 1
ATOM 1530 C C . ASN A 1 190 ? -12.047 17.938 -6.008 1 95.12 190 ASN A C 1
ATOM 1532 O O . ASN A 1 190 ? -13.039 18.656 -6.105 1 95.12 190 ASN A O 1
ATOM 1536 N N . VAL A 1 191 ? -11.336 17.797 -4.941 1 95.88 191 VAL A N 1
ATOM 1537 C CA . VAL A 1 191 ? -11.633 18.547 -3.725 1 95.88 191 VAL A CA 1
ATOM 1538 C C . VAL A 1 191 ? -10.539 19.578 -3.467 1 95.88 191 VAL A C 1
ATOM 1540 O O . VAL A 1 191 ? -9.359 19.234 -3.43 1 95.88 191 VAL A O 1
ATOM 1543 N N . ILE A 1 192 ? -10.961 20.844 -3.262 1 95.56 192 ILE A N 1
ATOM 1544 C CA . ILE A 1 192 ? -10 21.906 -2.98 1 95.56 192 ILE A CA 1
ATOM 1545 C C . ILE A 1 192 ? -10.398 22.641 -1.703 1 95.56 192 ILE A C 1
ATOM 1547 O O . ILE A 1 192 ? -11.031 23.688 -1.76 1 95.56 192 ILE A O 1
ATOM 1551 N N . PRO A 1 193 ? -10.016 22.172 -0.652 1 97.75 193 PRO A N 1
ATOM 1552 C CA . PRO A 1 193 ? -10.266 22.891 0.593 1 97.75 193 PRO A CA 1
ATOM 1553 C C . PRO A 1 193 ? -9.211 23.953 0.881 1 97.75 193 PRO A C 1
ATOM 1555 O O . PRO A 1 193 ? -8.086 23.859 0.387 1 97.75 193 PRO A O 1
ATOM 1558 N N . ALA A 1 194 ? -9.625 24.984 1.54 1 98.5 194 ALA A N 1
ATOM 1559 C CA . ALA A 1 194 ? -8.75 25.953 2.193 1 98.5 194 ALA A CA 1
ATOM 1560 C C . ALA A 1 194 ? -8.906 25.906 3.711 1 98.5 194 ALA A C 1
ATOM 1562 O O . ALA A 1 194 ? -10.031 25.953 4.227 1 98.5 194 ALA A O 1
ATOM 1563 N N . VAL A 1 195 ? -7.754 25.766 4.344 1 98.69 195 VAL A N 1
ATOM 1564 C CA . VAL A 1 195 ? -7.848 25.531 5.781 1 98.69 195 VAL A CA 1
ATOM 1565 C C . VAL A 1 195 ? -6.969 26.547 6.52 1 98.69 195 VAL A C 1
ATOM 1567 O O . VAL A 1 195 ? -5.941 26.984 5.992 1 98.69 195 VAL A O 1
ATOM 1570 N N . ALA A 1 196 ? -7.41 26.938 7.684 1 98.69 196 ALA A N 1
ATOM 1571 C CA . ALA A 1 196 ? -6.707 27.812 8.609 1 98.69 196 ALA A CA 1
ATOM 1572 C C . ALA A 1 196 ? -6.648 27.203 10.008 1 98.69 196 ALA A C 1
ATOM 1574 O O . ALA A 1 196 ? -7.105 26.078 10.219 1 98.69 196 ALA A O 1
ATOM 1575 N N . LEU A 1 197 ? -6 27.906 10.859 1 98 197 LEU A N 1
ATOM 1576 C CA . LEU A 1 197 ? -5.836 27.422 12.227 1 98 197 LEU A CA 1
ATOM 1577 C C . LEU A 1 197 ? -7.188 27.141 12.875 1 98 197 LEU A C 1
ATOM 1579 O O . LEU A 1 197 ? -7.32 26.219 13.672 1 98 197 LEU A O 1
ATOM 1583 N N . ASP A 1 198 ? -8.156 27.875 12.516 1 97.38 198 ASP A N 1
ATOM 1584 C CA . ASP A 1 198 ? -9.469 27.734 13.133 1 97.38 198 ASP A CA 1
ATOM 1585 C C . ASP A 1 198 ? -10.383 26.844 12.297 1 97.38 198 ASP A C 1
ATOM 1587 O O . ASP A 1 198 ? -11.602 26.844 12.492 1 97.38 198 ASP A O 1
ATOM 1591 N N . GLY A 1 199 ? -9.836 26.125 11.367 1 97.88 199 GLY A N 1
ATOM 1592 C CA . GLY A 1 199 ? -10.633 25.141 10.664 1 97.88 199 GLY A CA 1
ATOM 1593 C C . GLY A 1 199 ? -10.766 25.422 9.18 1 97.88 199 GLY A C 1
ATOM 1594 O O . GLY A 1 199 ? -9.844 25.953 8.555 1 97.88 199 GLY A O 1
ATOM 1595 N N . LEU A 1 200 ? -11.938 25 8.617 1 98.44 200 LEU A N 1
ATOM 1596 C CA . LEU A 1 200 ? -12.203 25.141 7.188 1 98.44 200 LEU A CA 1
ATOM 1597 C C . LEU A 1 200 ? -12.617 26.562 6.848 1 98.44 200 LEU A C 1
ATOM 1599 O O . LEU A 1 200 ? -13.5 27.141 7.492 1 98.44 200 LEU A O 1
ATOM 1603 N N . VAL A 1 201 ? -11.945 27.156 5.891 1 98.5 201 VAL A N 1
ATOM 1604 C CA . VAL A 1 201 ? -12.344 28.469 5.395 1 98.5 201 VAL A CA 1
ATOM 1605 C C . VAL A 1 201 ? -13.414 28.312 4.312 1 98.5 201 VAL A C 1
ATOM 1607 O O . VAL A 1 201 ? -14.484 28.906 4.406 1 98.5 201 VAL A O 1
ATOM 1610 N N . THR A 1 202 ? -13.055 27.484 3.389 1 97.94 202 THR A N 1
ATOM 1611 C CA . THR A 1 202 ? -13.984 27.156 2.311 1 97.94 202 THR A CA 1
ATOM 1612 C C . THR A 1 202 ? -13.516 25.906 1.566 1 97.94 202 THR A C 1
ATOM 1614 O O . THR A 1 202 ? -12.445 25.359 1.855 1 97.94 202 THR A O 1
ATOM 1617 N N . ALA A 1 203 ? -14.422 25.438 0.731 1 97.12 203 ALA A N 1
ATOM 1618 C CA . ALA A 1 203 ? -14.055 24.281 -0.08 1 97.12 203 ALA A CA 1
ATOM 1619 C C . ALA A 1 203 ? -14.859 24.234 -1.374 1 97.12 203 ALA A C 1
ATOM 1621 O O . ALA A 1 203 ? -15.977 24.766 -1.436 1 97.12 203 ALA A O 1
ATOM 1622 N N . LEU A 1 204 ? -14.211 23.703 -2.303 1 95.69 204 LEU A N 1
ATOM 1623 C CA . LEU A 1 204 ? -14.883 23.438 -3.57 1 95.69 204 LEU A CA 1
ATOM 1624 C C . LEU A 1 204 ? -14.734 21.969 -3.955 1 95.69 204 LEU A C 1
ATOM 1626 O O . LEU A 1 204 ? -13.641 21.406 -3.881 1 95.69 204 LEU A O 1
ATOM 1630 N N . VAL A 1 205 ? -15.867 21.312 -4.23 1 95.25 205 VAL A N 1
ATOM 1631 C CA . VAL A 1 205 ? -15.891 19.938 -4.703 1 95.25 205 VAL A CA 1
ATOM 1632 C C . VAL A 1 205 ? -16.516 19.875 -6.094 1 95.25 205 VAL A C 1
ATOM 1634 O O . VAL A 1 205 ? -17.641 20.344 -6.297 1 95.25 205 VAL A O 1
ATOM 1637 N N . GLN A 1 206 ? -15.695 19.328 -6.992 1 92.81 206 GLN A N 1
ATOM 1638 C CA . GLN A 1 206 ? -16.234 19.234 -8.352 1 92.81 206 GLN A CA 1
ATOM 1639 C C . GLN A 1 206 ? -15.82 17.922 -9.023 1 92.81 206 GLN A C 1
ATOM 1641 O O . GLN A 1 206 ? -14.773 17.359 -8.695 1 92.81 206 GLN A O 1
ATOM 1646 N N . GLU A 1 207 ? -16.562 17.281 -9.922 1 89.5 207 GLU A N 1
ATOM 1647 C CA . GLU A 1 207 ? -16.297 16.031 -10.617 1 89.5 207 GLU A CA 1
ATOM 1648 C C . GLU A 1 207 ? -15.25 16.219 -11.719 1 89.5 207 GLU A C 1
ATOM 1650 O O . GLU A 1 207 ? -14.445 15.32 -11.977 1 89.5 207 GLU A O 1
ATOM 1655 N N . ASP A 1 208 ? -15.016 17.25 -12.297 1 76.31 208 ASP A N 1
ATOM 1656 C CA . ASP A 1 208 ? -14.109 17.453 -13.414 1 76.31 208 ASP A CA 1
ATOM 1657 C C . ASP A 1 208 ? -12.695 17.766 -12.93 1 76.31 208 ASP A C 1
ATOM 1659 O O . ASP A 1 208 ? -12.492 18.062 -11.75 1 76.31 208 ASP A O 1
ATOM 1663 N N . ASN A 1 209 ? -11.711 17.438 -13.875 1 80.44 209 ASN A N 1
ATOM 1664 C CA . ASN A 1 209 ? -10.344 17.828 -13.578 1 80.44 209 ASN A CA 1
ATOM 1665 C C . ASN A 1 209 ? -10.211 19.344 -13.445 1 80.44 209 ASN A C 1
ATOM 1667 O O . ASN A 1 209 ? -10.883 20.094 -14.156 1 80.44 209 ASN A O 1
ATOM 1671 N N . MET A 1 210 ? -9.531 19.703 -12.453 1 80.38 210 MET A N 1
ATOM 1672 C CA . MET A 1 210 ? -9.289 21.125 -12.227 1 80.38 210 MET A CA 1
ATOM 1673 C C . MET A 1 210 ? -8.266 21.656 -13.219 1 80.38 210 MET A C 1
ATOM 1675 O O . MET A 1 210 ? -7.172 21.109 -13.352 1 80.38 210 MET A O 1
ATOM 1679 N N . CYS A 1 211 ? -8.672 22.656 -13.977 1 84 211 CYS A N 1
ATOM 1680 C CA . CYS A 1 211 ? -7.73 23.359 -14.836 1 84 211 CYS A CA 1
ATOM 1681 C C . CYS A 1 211 ? -7.305 24.688 -14.211 1 84 211 CYS A C 1
ATOM 1683 O O . CYS A 1 211 ? -7.801 25.062 -13.148 1 84 211 CYS A O 1
ATOM 1685 N N . ARG A 1 212 ? -6.363 25.25 -14.844 1 85 212 ARG A N 1
ATOM 1686 C CA . ARG A 1 212 ? -5.809 26.484 -14.312 1 85 212 ARG A CA 1
ATOM 1687 C C . ARG A 1 212 ? -6.895 27.547 -14.148 1 85 212 ARG A C 1
ATOM 1689 O O . ARG A 1 212 ? -6.961 28.219 -13.117 1 85 212 ARG A O 1
ATOM 1696 N N . ASP A 1 213 ? -7.758 27.656 -15.172 1 85.94 213 ASP A N 1
ATOM 1697 C CA . ASP A 1 213 ? -8.828 28.656 -15.133 1 85.94 213 ASP A CA 1
ATOM 1698 C C . ASP A 1 213 ? -9.789 28.375 -13.977 1 85.94 213 ASP A C 1
ATOM 1700 O O . ASP A 1 213 ? -10.266 29.297 -13.32 1 85.94 213 ASP A O 1
ATOM 1704 N N . GLY A 1 214 ? -10.055 27.109 -13.805 1 87.75 214 GLY A N 1
ATOM 1705 C CA . GLY A 1 214 ? -10.922 26.734 -12.711 1 87.75 214 GLY A CA 1
ATOM 1706 C C . GLY A 1 214 ? -10.336 27.047 -11.344 1 87.75 214 GLY A C 1
ATOM 1707 O O . GLY A 1 214 ? -11.047 27.484 -10.438 1 87.75 214 GLY A O 1
ATOM 1708 N N . TYR A 1 215 ? -9.055 26.891 -11.297 1 90.81 215 TYR A N 1
ATOM 1709 C CA . TYR A 1 215 ? -8.383 27.172 -10.031 1 90.81 215 TYR A CA 1
ATOM 1710 C C . TYR A 1 215 ? -8.367 28.656 -9.727 1 90.81 215 TYR A C 1
ATOM 1712 O O . TYR A 1 215 ? -8.617 29.078 -8.594 1 90.81 215 TYR A O 1
ATOM 1720 N N . GLU A 1 216 ? -8.094 29.484 -10.695 1 91.38 216 GLU A N 1
ATOM 1721 C CA . GLU A 1 216 ? -8.102 30.938 -10.523 1 91.38 216 GLU A CA 1
ATOM 1722 C C . GLU A 1 216 ? -9.492 31.438 -10.148 1 91.38 216 GLU A C 1
ATOM 1724 O O . GLU A 1 216 ? -9.633 32.344 -9.352 1 91.38 216 GLU A O 1
ATOM 1729 N N . PHE A 1 217 ? -10.445 30.797 -10.773 1 92.06 217 PHE A N 1
ATOM 1730 C CA . PHE A 1 217 ? -11.82 31.141 -10.43 1 92.06 217 PHE A CA 1
ATOM 1731 C C . PHE A 1 217 ? -12.102 30.844 -8.961 1 92.06 217 PHE A C 1
ATOM 1733 O O . PHE A 1 217 ? -12.688 31.672 -8.258 1 92.06 217 PHE A O 1
ATOM 1740 N N . TYR A 1 218 ? -11.734 29.672 -8.57 1 94.25 218 TYR A N 1
ATOM 1741 C CA . TYR A 1 218 ? -11.898 29.297 -7.176 1 94.25 218 TYR A CA 1
ATOM 1742 C C . TYR A 1 218 ? -11.234 30.297 -6.246 1 94.25 218 TYR A C 1
ATOM 1744 O O . TYR A 1 218 ? -11.836 30.75 -5.266 1 94.25 218 TYR A O 1
ATOM 1752 N N . LEU A 1 219 ? -10 30.719 -6.559 1 94.75 219 LEU A N 1
ATOM 1753 C CA . LEU A 1 219 ? -9.273 31.672 -5.719 1 94.75 219 LEU A CA 1
ATOM 1754 C C . LEU A 1 219 ? -9.969 33.031 -5.703 1 94.75 219 LEU A C 1
ATOM 1756 O O . LEU A 1 219 ? -10.273 33.562 -4.637 1 94.75 219 LEU A O 1
ATOM 1760 N N . GLU A 1 220 ? -10.289 33.5 -6.844 1 95.25 220 GLU A N 1
ATOM 1761 C CA . GLU A 1 220 ? -10.766 34.875 -7.008 1 95.25 220 GLU A CA 1
ATOM 1762 C C . GLU A 1 220 ? -12.18 35.031 -6.453 1 95.25 220 GLU A C 1
ATOM 1764 O O . GLU A 1 220 ? -12.492 36.031 -5.812 1 95.25 220 GLU A O 1
ATOM 1769 N N . HIS A 1 221 ? -13.008 34 -6.641 1 96.69 221 HIS A N 1
ATOM 1770 C CA . HIS A 1 221 ? -14.43 34.219 -6.383 1 96.69 221 HIS A CA 1
ATOM 1771 C C . HIS A 1 221 ? -14.891 33.469 -5.152 1 96.69 221 HIS A C 1
ATOM 1773 O O . HIS A 1 221 ? -15.977 33.719 -4.625 1 96.69 221 HIS A O 1
ATOM 1779 N N . ILE A 1 222 ? -14.062 32.594 -4.707 1 97.12 222 ILE A N 1
ATOM 1780 C CA . ILE A 1 222 ? -14.547 31.766 -3.598 1 97.12 222 ILE A CA 1
ATOM 1781 C C . ILE A 1 222 ? -13.641 31.953 -2.385 1 97.12 222 ILE A C 1
ATOM 1783 O O . ILE A 1 222 ? -14.078 32.438 -1.341 1 97.12 222 ILE A O 1
ATOM 1787 N N . LEU A 1 223 ? -12.352 31.734 -2.535 1 98.06 223 LEU A N 1
ATOM 1788 C CA . LEU A 1 223 ? -11.461 31.719 -1.38 1 98.06 223 LEU A CA 1
ATOM 1789 C C . LEU A 1 223 ? -11.078 33.125 -0.957 1 98.06 223 LEU A C 1
ATOM 1791 O O . LEU A 1 223 ? -11.25 33.5 0.206 1 98.06 223 LEU A O 1
ATOM 1795 N N . LEU A 1 224 ? -10.586 34 -1.848 1 97.88 224 LEU A N 1
ATOM 1796 C CA . LEU A 1 224 ? -10.016 35.281 -1.51 1 97.88 224 LEU A CA 1
ATOM 1797 C C . LEU A 1 224 ? -11.062 36.188 -0.87 1 97.88 224 LEU A C 1
ATOM 1799 O O . LEU A 1 224 ? -10.75 36.938 0.059 1 97.88 224 LEU A O 1
ATOM 1803 N N . PRO A 1 225 ? -12.359 36.125 -1.37 1 97.94 225 PRO A N 1
ATOM 1804 C CA . PRO A 1 225 ? -13.375 36.938 -0.705 1 97.94 225 PRO A CA 1
ATOM 1805 C C . PRO A 1 225 ? -13.555 36.562 0.768 1 97.94 225 PRO A C 1
ATOM 1807 O O . PRO A 1 225 ? -14.109 37.344 1.539 1 97.94 225 PRO A O 1
ATOM 1810 N N . MET A 1 226 ? -13.086 35.375 1.135 1 97.81 226 MET A N 1
ATOM 1811 C CA . MET A 1 226 ? -13.234 34.938 2.516 1 97.81 226 MET A CA 1
ATOM 1812 C C . MET A 1 226 ? -11.992 35.25 3.332 1 97.81 226 MET A C 1
ATOM 1814 O O . MET A 1 226 ? -11.938 35 4.531 1 97.81 226 MET A O 1
ATOM 1818 N N . MET A 1 227 ? -11.008 35.844 2.705 1 98.25 227 MET A N 1
ATOM 1819 C CA . MET A 1 227 ? -9.766 36.188 3.379 1 98.25 227 MET A CA 1
ATOM 1820 C C . MET A 1 227 ? -9.742 37.688 3.723 1 98.25 227 MET A C 1
ATOM 1822 O O . MET A 1 227 ? -10.703 38.406 3.445 1 98.25 227 MET A O 1
ATOM 1826 N N . ASN A 1 228 ? -8.656 38.094 4.438 1 98.12 228 ASN A N 1
ATOM 1827 C CA . ASN A 1 228 ? -8.523 39.469 4.902 1 98.12 228 ASN A CA 1
ATOM 1828 C C . ASN A 1 228 ? -7.207 40.094 4.441 1 98.12 228 ASN A C 1
ATOM 1830 O O . ASN A 1 228 ? -6.262 39.375 4.109 1 98.12 228 ASN A O 1
ATOM 1834 N N . PRO A 1 229 ? -7.191 41.406 4.406 1 97.62 229 PRO A N 1
ATOM 1835 C CA . PRO A 1 229 ? -5.926 42.062 4.062 1 97.62 229 PRO A CA 1
ATOM 1836 C C . PRO A 1 229 ? -4.836 41.812 5.102 1 97.62 229 PRO A C 1
ATOM 1838 O O . PRO A 1 229 ? -5.121 41.75 6.301 1 97.62 229 PRO A O 1
ATOM 1841 N N . PHE A 1 230 ? -3.66 41.688 4.613 1 96.94 230 PHE A N 1
ATOM 1842 C CA . PHE A 1 230 ? -2.5 41.5 5.477 1 96.94 230 PHE A CA 1
ATOM 1843 C C . PHE A 1 230 ? -2.291 42.719 6.363 1 96.94 230 PHE A C 1
ATOM 1845 O O . PHE A 1 230 ? -2.479 43.875 5.918 1 96.94 230 PHE A O 1
ATOM 1852 N N . PRO A 1 231 ? -2.008 42.469 7.594 1 96.31 231 PRO A N 1
ATOM 1853 C CA . PRO A 1 231 ? -1.625 41.281 8.32 1 96.31 231 PRO A CA 1
ATOM 1854 C C . PRO A 1 231 ? -2.752 40.719 9.195 1 96.31 231 PRO A C 1
ATOM 1856 O O . PRO A 1 231 ? -2.512 40.312 10.328 1 96.31 231 PRO A O 1
ATOM 1859 N N . GLY A 1 232 ? -3.988 40.844 8.734 1 96.62 232 GLY A N 1
ATOM 1860 C CA . GLY A 1 232 ? -5.133 40.312 9.461 1 96.62 232 GLY A CA 1
ATOM 1861 C C . GLY A 1 232 ? -5.188 38.812 9.484 1 96.62 232 GLY A C 1
ATOM 1862 O O . GLY A 1 232 ? -4.297 38.125 8.953 1 96.62 232 GLY A O 1
ATOM 1863 N N . PRO A 1 233 ? -6.211 38.312 10.297 1 97.5 233 PRO A N 1
ATOM 1864 C CA . PRO A 1 233 ? -6.402 36.844 10.242 1 97.5 233 PRO A CA 1
ATOM 1865 C C . PRO A 1 233 ? -6.723 36.344 8.836 1 97.5 233 PRO A C 1
ATOM 1867 O O . PRO A 1 233 ? -7.332 37.062 8.039 1 97.5 233 PRO A O 1
ATOM 1870 N N . ARG A 1 234 ? -6.207 35.219 8.562 1 98.38 234 ARG A N 1
ATOM 1871 C CA . ARG A 1 234 ? -6.441 34.625 7.246 1 98.38 234 ARG A CA 1
ATOM 1872 C C . ARG A 1 234 ? -6.027 35.594 6.137 1 98.38 234 ARG A C 1
ATOM 1874 O O . ARG A 1 234 ? -6.793 35.844 5.203 1 98.38 234 ARG A O 1
ATOM 1881 N N . SER A 1 235 ? -4.809 36.062 6.27 1 98.38 235 SER A N 1
ATOM 1882 C CA . SER A 1 235 ? -4.375 37.125 5.344 1 98.38 235 SER A CA 1
ATOM 1883 C 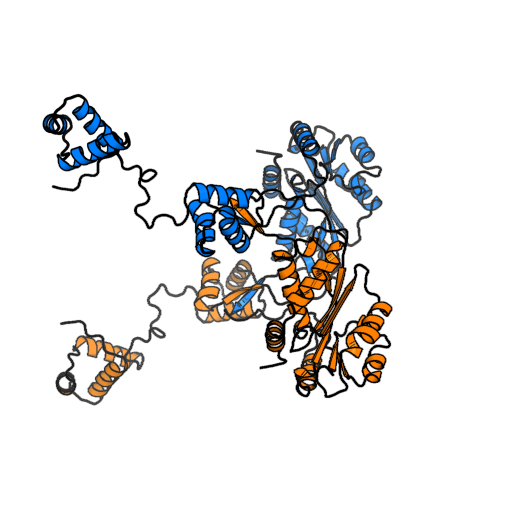C . SER A 1 235 ? -3.195 36.656 4.5 1 98.38 235 SER A C 1
ATOM 1885 O O . SER A 1 235 ? -2.77 37.344 3.576 1 98.38 235 SER A O 1
ATOM 1887 N N . VAL A 1 236 ? -2.68 35.5 4.789 1 98.31 236 VAL A N 1
ATOM 1888 C CA . VAL A 1 236 ? -1.539 34.938 4.062 1 98.31 236 VAL A CA 1
ATOM 1889 C C . VAL A 1 236 ? -1.93 33.625 3.412 1 98.31 236 VAL A C 1
ATOM 1891 O O . VAL A 1 236 ? -2.273 32.656 4.105 1 98.31 236 VAL A O 1
ATOM 1894 N N . LEU A 1 237 ? -1.927 33.562 2.109 1 97.69 237 LEU A N 1
ATOM 1895 C CA . LEU A 1 237 ? -2.221 32.344 1.354 1 97.69 237 LEU A CA 1
ATOM 1896 C C . LEU A 1 237 ? -0.944 31.562 1.077 1 97.69 237 LEU A C 1
ATOM 1898 O O . LEU A 1 237 ? -0.015 32.062 0.451 1 97.69 237 LEU A O 1
ATOM 1902 N N . VAL A 1 238 ? -0.919 30.328 1.591 1 97.25 238 VAL A N 1
ATOM 1903 C CA . VAL A 1 238 ? 0.249 29.469 1.392 1 97.25 238 VAL A CA 1
ATOM 1904 C C . VAL A 1 238 ? -0.057 28.406 0.334 1 97.25 238 VAL A C 1
ATOM 1906 O O . VAL A 1 238 ? -1.03 27.672 0.457 1 97.25 238 VAL A O 1
ATOM 1909 N N . LEU A 1 239 ? 0.774 28.328 -0.662 1 95.06 239 LEU A N 1
ATOM 1910 C CA . LEU A 1 239 ? 0.582 27.406 -1.772 1 95.06 239 LEU A CA 1
ATOM 1911 C C . LEU A 1 239 ? 1.819 26.547 -1.979 1 95.06 239 LEU A C 1
ATOM 1913 O O . LEU A 1 239 ? 2.926 26.938 -1.604 1 95.06 239 LEU A O 1
ATOM 1917 N N . ASP A 1 240 ? 1.581 25.328 -2.529 1 90.62 240 ASP A N 1
ATOM 1918 C CA . ASP A 1 240 ? 2.734 24.516 -2.906 1 90.62 240 ASP A CA 1
ATOM 1919 C C . ASP A 1 240 ? 3.412 25.062 -4.156 1 90.62 240 ASP A C 1
ATOM 1921 O O . ASP A 1 240 ? 2.836 25.891 -4.863 1 90.62 240 ASP A O 1
ATOM 1925 N N . ASN A 1 241 ? 4.629 24.672 -4.434 1 85.88 241 ASN A N 1
ATOM 1926 C CA . ASN A 1 241 ? 5.465 25.219 -5.496 1 85.88 241 ASN A CA 1
ATOM 1927 C C . ASN A 1 241 ? 5.199 24.531 -6.832 1 85.88 241 ASN A C 1
ATOM 1929 O O . ASN A 1 241 ? 6.027 24.594 -7.742 1 85.88 241 ASN A O 1
ATOM 1933 N N . ALA A 1 242 ? 4.012 23.922 -6.996 1 82.5 242 ALA A N 1
ATOM 1934 C CA . ALA A 1 242 ? 3.701 23.266 -8.266 1 82.5 242 ALA A CA 1
ATOM 1935 C C . ALA A 1 242 ? 3.496 24.281 -9.375 1 82.5 242 ALA A C 1
ATOM 1937 O O . ALA A 1 242 ? 3.057 25.406 -9.117 1 82.5 242 ALA A O 1
ATOM 1938 N N . SER A 1 243 ? 3.891 23.938 -10.578 1 78 243 SER A N 1
ATOM 1939 C CA . SER A 1 243 ? 3.83 24.828 -11.727 1 78 243 SER A CA 1
ATOM 1940 C C . SER A 1 243 ? 2.43 25.406 -11.906 1 78 243 SER A C 1
ATOM 1942 O O . SER A 1 243 ? 2.275 26.578 -12.297 1 78 243 SER A O 1
ATOM 1944 N N . PHE A 1 244 ? 1.506 24.594 -11.508 1 77.38 244 PHE A N 1
ATOM 1945 C CA . PHE A 1 244 ? 0.104 24.984 -11.625 1 77.38 244 PHE A CA 1
ATOM 1946 C C . PHE A 1 244 ? -0.2 26.172 -10.734 1 77.38 244 PHE A C 1
ATOM 1948 O O . PHE A 1 244 ? -1.108 26.969 -11.023 1 77.38 244 PHE A O 1
ATOM 1955 N N . HIS A 1 245 ? 0.587 26.5 -9.742 1 81.75 245 HIS A N 1
ATOM 1956 C CA . HIS A 1 245 ? 0.339 27.562 -8.773 1 81.75 245 HIS A CA 1
ATOM 1957 C C . HIS A 1 245 ? 1.184 28.797 -9.078 1 81.75 245 HIS A C 1
ATOM 1959 O O . HIS A 1 245 ? 0.986 29.844 -8.477 1 81.75 245 HIS A O 1
ATOM 1965 N N . HIS A 1 246 ? 2.146 28.641 -9.93 1 76.56 246 HIS A N 1
ATOM 1966 C CA . HIS A 1 246 ? 3.064 29.75 -10.188 1 76.56 246 HIS A CA 1
ATOM 1967 C C . HIS A 1 246 ? 2.682 30.5 -11.469 1 76.56 246 HIS A C 1
ATOM 1969 O O . HIS A 1 246 ? 2.895 31.703 -11.57 1 76.56 246 HIS A O 1
ATOM 1975 N N . ASN A 1 247 ? 2.281 29.672 -12.477 1 65.12 247 ASN A N 1
ATOM 1976 C CA . ASN A 1 247 ? 2.17 30.219 -13.82 1 65.12 247 ASN A CA 1
ATOM 1977 C C . ASN A 1 247 ? 0.821 30.906 -14.031 1 65.12 247 ASN A C 1
ATOM 1979 O O . ASN A 1 247 ? -0.229 30.297 -13.836 1 65.12 247 ASN A O 1
ATOM 1983 N N . GLY A 1 248 ? 0.879 32.281 -13.523 1 71.06 248 GLY A N 1
ATOM 1984 C CA . GLY A 1 248 ? -0.332 32.969 -13.938 1 71.06 248 GLY A CA 1
ATOM 1985 C C . GLY A 1 248 ? -0.639 34.219 -13.102 1 71.06 248 GLY A C 1
ATOM 1986 O O . GLY A 1 248 ? 0.267 34.969 -12.734 1 71.06 248 GLY A O 1
ATOM 1987 N N . ARG A 1 249 ? -1.975 34.344 -12.914 1 86 249 ARG A N 1
ATOM 1988 C CA . ARG A 1 249 ? -2.535 35.562 -12.32 1 86 249 ARG A CA 1
ATOM 1989 C C . ARG A 1 249 ? -2.682 35.406 -10.805 1 86 249 ARG A C 1
ATOM 1991 O O . ARG A 1 249 ? -3.25 36.281 -10.148 1 86 249 ARG A O 1
ATOM 1998 N N . ILE A 1 250 ? -2.027 34.375 -10.242 1 90.75 250 ILE A N 1
ATOM 1999 C CA . ILE A 1 250 ? -2.369 34.031 -8.859 1 90.75 250 ILE A CA 1
ATOM 2000 C C . ILE A 1 250 ? -1.799 35.094 -7.922 1 90.75 250 ILE A C 1
ATOM 2002 O O . ILE A 1 250 ? -2.523 35.656 -7.094 1 90.75 250 ILE A O 1
ATOM 2006 N N . PRO A 1 251 ? -0.525 35.5 -8.07 1 90.69 251 PRO A N 1
ATOM 2007 C CA . PRO A 1 251 ? -0.01 36.562 -7.188 1 90.69 251 PRO A CA 1
ATOM 2008 C C . PRO A 1 251 ? -0.771 37.875 -7.328 1 90.69 251 PRO A C 1
ATOM 2010 O O . PRO A 1 251 ? -1.019 38.562 -6.332 1 90.69 251 PRO A O 1
ATOM 2013 N N . ASP A 1 252 ? -1.134 38.156 -8.523 1 93.69 252 ASP A N 1
ATOM 2014 C CA . ASP A 1 252 ? -1.867 39.406 -8.781 1 93.69 252 ASP A CA 1
ATOM 2015 C C . ASP A 1 252 ? -3.244 39.375 -8.125 1 93.69 252 ASP A C 1
ATOM 2017 O O . ASP A 1 252 ? -3.689 40.375 -7.551 1 93.69 252 ASP A O 1
ATOM 2021 N N . LEU A 1 253 ? -3.896 38.25 -8.242 1 94.69 253 LEU A N 1
ATOM 2022 C CA . LEU A 1 253 ? -5.219 38.094 -7.652 1 94.69 253 LEU A CA 1
ATOM 2023 C C . LEU A 1 253 ? -5.164 38.25 -6.137 1 94.69 253 LEU A C 1
ATOM 2025 O O . LEU A 1 253 ? -6.027 38.906 -5.547 1 94.69 253 LEU A O 1
ATOM 2029 N N . VAL A 1 254 ? -4.148 37.656 -5.562 1 95.56 254 VAL A N 1
ATOM 2030 C CA . VAL A 1 254 ? -4.004 37.688 -4.109 1 95.56 254 VAL A CA 1
ATOM 2031 C C . VAL A 1 254 ? -3.668 39.094 -3.639 1 95.56 254 VAL A C 1
ATOM 2033 O O . VAL A 1 254 ? -4.258 39.594 -2.678 1 95.56 254 VAL A O 1
ATOM 2036 N N . GLU A 1 255 ? -2.779 39.75 -4.332 1 94.19 255 GLU A N 1
ATOM 2037 C CA . GLU A 1 255 ? -2.352 41.125 -3.982 1 94.19 255 GLU A CA 1
ATOM 2038 C C . GLU A 1 255 ? -3.486 42.125 -4.168 1 94.19 255 GLU A C 1
ATOM 2040 O O . GLU A 1 255 ? -3.592 43.094 -3.416 1 94.19 255 GLU A O 1
ATOM 2045 N N . ALA A 1 256 ? -4.266 41.875 -5.168 1 95.56 256 ALA A N 1
ATOM 2046 C CA . ALA A 1 256 ? -5.387 42.781 -5.445 1 95.56 256 ALA A CA 1
ATOM 2047 C C . ALA A 1 256 ? -6.355 42.812 -4.266 1 95.56 256 ALA A C 1
ATOM 2049 O O . ALA A 1 256 ? -7.043 43.812 -4.059 1 95.56 256 ALA A O 1
ATOM 2050 N N . ARG A 1 257 ? -6.375 41.812 -3.5 1 95.88 257 ARG A N 1
ATOM 2051 C CA . ARG A 1 257 ? -7.262 41.75 -2.342 1 95.88 257 ARG A CA 1
ATOM 2052 C C . ARG A 1 257 ? -6.535 42.156 -1.07 1 95.88 257 ARG A C 1
ATOM 2054 O O . ARG A 1 257 ? -7.094 42.062 0.026 1 95.88 257 ARG A O 1
ATOM 2061 N N . GLY A 1 258 ? -5.289 42.531 -1.203 1 97.19 258 GLY A N 1
ATOM 2062 C CA . GLY A 1 258 ? -4.496 42.969 -0.067 1 97.19 258 GLY A CA 1
ATOM 2063 C C . GLY A 1 258 ? -3.902 41.812 0.729 1 97.19 258 GLY A C 1
ATOM 2064 O O . GLY A 1 258 ? -3.426 42 1.849 1 97.19 258 GLY A O 1
ATOM 2065 N N . CYS A 1 259 ? -3.998 40.594 0.223 1 97.62 259 CYS A N 1
ATOM 2066 C CA . CYS A 1 259 ? -3.432 39.438 0.884 1 97.62 259 CYS A CA 1
ATOM 2067 C C . CYS A 1 259 ? -1.989 39.188 0.451 1 97.62 259 CYS A C 1
ATOM 2069 O O . CYS A 1 259 ? -1.482 39.906 -0.427 1 97.62 259 CYS A O 1
ATOM 2071 N N . ARG A 1 260 ? -1.357 38.312 1.132 1 96.5 260 ARG A N 1
ATOM 2072 C CA . ARG A 1 260 ? 0.005 37.906 0.784 1 96.5 260 ARG A CA 1
ATOM 2073 C C . ARG A 1 260 ? 0.064 36.438 0.366 1 96.5 260 ARG A C 1
ATOM 2075 O O . ARG A 1 260 ? -0.605 35.594 0.961 1 96.5 260 ARG A O 1
ATOM 2082 N N . VAL A 1 261 ? 0.816 36.219 -0.644 1 95.56 261 VAL A N 1
ATOM 2083 C CA . VAL A 1 261 ? 0.987 34.844 -1.099 1 95.56 261 VAL A CA 1
ATOM 2084 C C . VAL A 1 261 ? 2.381 34.344 -0.726 1 95.56 261 VAL A C 1
ATOM 2086 O O . VAL A 1 261 ? 3.367 35.062 -0.878 1 95.56 261 VAL A O 1
ATOM 2089 N N . VAL A 1 262 ? 2.426 33.156 -0.134 1 95.56 262 VAL A N 1
ATOM 2090 C CA . VAL A 1 262 ? 3.678 32.5 0.213 1 95.56 262 VAL A CA 1
ATOM 2091 C C . VAL A 1 262 ? 3.705 31.094 -0.4 1 95.56 262 VAL A C 1
ATOM 2093 O O . VAL A 1 262 ? 2.699 30.391 -0.38 1 95.56 262 VAL A O 1
ATOM 2096 N N . TYR A 1 263 ? 4.852 30.75 -0.941 1 94.81 263 TYR A N 1
ATOM 2097 C CA . TYR A 1 263 ? 4.992 29.422 -1.536 1 94.81 263 TYR A CA 1
ATOM 2098 C C . TYR A 1 263 ? 5.836 28.516 -0.648 1 94.81 263 TYR A C 1
ATOM 2100 O O . TYR A 1 263 ? 6.844 28.953 -0.085 1 94.81 263 TYR A O 1
ATOM 2108 N N . LEU A 1 264 ? 5.379 27.266 -0.516 1 95.88 264 LEU A N 1
ATOM 2109 C CA . LEU A 1 264 ? 6.152 26.25 0.192 1 95.88 264 LEU A CA 1
ATOM 2110 C C . LEU A 1 264 ? 7.426 25.906 -0.573 1 95.88 264 LEU A C 1
ATOM 2112 O O . LEU A 1 264 ? 7.48 26.062 -1.797 1 95.88 264 LEU A O 1
ATOM 2116 N N . PRO A 1 265 ? 8.438 25.547 0.198 1 94.62 265 PRO A N 1
ATOM 2117 C CA . PRO A 1 265 ? 9.609 25.047 -0.525 1 94.62 265 PRO A CA 1
ATOM 2118 C C . PRO A 1 265 ? 9.297 23.828 -1.394 1 94.62 265 PRO A C 1
ATOM 2120 O O . PRO A 1 265 ? 8.398 23.047 -1.068 1 94.62 265 PRO A O 1
ATOM 2123 N N . PRO A 1 266 ? 10.016 23.734 -2.498 1 91.56 266 PRO A N 1
ATOM 2124 C CA . PRO A 1 266 ? 9.766 22.594 -3.373 1 91.56 266 PRO A CA 1
ATOM 2125 C C . PRO A 1 266 ? 9.922 21.25 -2.654 1 91.56 266 PRO A C 1
ATOM 2127 O O . PRO A 1 266 ? 10.805 21.109 -1.809 1 91.56 266 PRO A O 1
ATOM 2130 N N . TYR A 1 267 ? 9.031 20.297 -2.945 1 89.94 267 TYR A N 1
ATOM 2131 C CA . TYR A 1 267 ? 9.086 18.906 -2.48 1 89.94 267 TYR A CA 1
ATOM 2132 C C . TYR A 1 267 ? 9.086 18.844 -0.958 1 89.94 267 TYR A C 1
ATOM 2134 O O . TYR A 1 267 ? 9.875 18.094 -0.364 1 89.94 267 TYR A O 1
ATOM 2142 N N . SER A 1 268 ? 8.25 19.672 -0.382 1 92.31 268 SER A N 1
ATOM 2143 C CA . SER A 1 268 ? 8.148 19.719 1.073 1 92.31 268 SER A CA 1
ATOM 2144 C C . SER A 1 268 ? 6.703 19.594 1.529 1 92.31 268 SER A C 1
ATOM 2146 O O . SER A 1 268 ? 6.188 20.453 2.242 1 92.31 268 SER A O 1
ATOM 2148 N N . PRO A 1 269 ? 6.195 18.453 1.169 1 90.88 269 PRO A N 1
ATOM 2149 C CA . PRO A 1 269 ? 4.793 18.266 1.539 1 90.88 269 PRO A CA 1
ATOM 2150 C C . PRO A 1 269 ? 4.586 18.188 3.049 1 90.88 269 PRO A C 1
ATOM 2152 O O . PRO A 1 269 ? 3.482 18.438 3.539 1 90.88 269 PRO A O 1
ATOM 2155 N N . ASP A 1 270 ? 5.602 17.828 3.764 1 90.56 270 ASP A N 1
ATOM 2156 C CA . ASP A 1 270 ? 5.512 17.703 5.215 1 90.56 270 ASP A CA 1
ATOM 2157 C C . ASP A 1 270 ? 5.262 19.062 5.875 1 90.56 270 ASP A C 1
ATOM 2159 O O . ASP A 1 270 ? 4.855 19.125 7.039 1 90.56 270 ASP A O 1
ATOM 2163 N N . MET A 1 271 ? 5.465 20.094 5.152 1 95.25 271 MET A N 1
ATOM 2164 C CA . MET A 1 271 ? 5.266 21.438 5.703 1 95.25 271 MET A CA 1
ATOM 2165 C C . MET A 1 271 ? 3.867 21.953 5.379 1 95.25 271 MET A C 1
ATOM 2167 O O . MET A 1 271 ? 3.514 23.078 5.754 1 95.25 271 MET A O 1
ATOM 2171 N N . ASN A 1 272 ? 3.047 21.156 4.691 1 96.5 272 ASN A N 1
ATOM 2172 C CA . ASN A 1 272 ? 1.674 21.5 4.34 1 96.5 272 ASN A CA 1
ATOM 2173 C C . ASN A 1 272 ? 0.667 20.734 5.199 1 96.5 272 ASN A C 1
ATOM 2175 O O . ASN A 1 272 ? 0.375 19.578 4.938 1 96.5 272 ASN A O 1
ATOM 2179 N N . PRO A 1 273 ? 0.1 21.406 6.168 1 97.38 273 PRO A N 1
ATOM 2180 C CA . PRO A 1 273 ? -0.834 20.719 7.062 1 97.38 273 PRO A CA 1
ATOM 2181 C C . PRO A 1 273 ? -2.006 20.094 6.316 1 97.38 273 PRO A C 1
ATOM 2183 O O . PRO A 1 273 ? -2.578 19.094 6.785 1 97.38 273 PRO A O 1
ATOM 2186 N N . ILE A 1 274 ? -2.35 20.625 5.227 1 97.12 274 ILE A N 1
ATOM 2187 C CA . ILE A 1 274 ? -3.521 20.141 4.5 1 97.12 274 ILE A CA 1
ATOM 2188 C C . ILE A 1 274 ? -3.256 18.75 3.949 1 97.12 274 ILE A C 1
ATOM 2190 O O . ILE A 1 274 ? -4.191 17.969 3.723 1 97.12 274 ILE A O 1
ATOM 2194 N N . GLU A 1 275 ? -1.993 18.391 3.715 1 95.38 275 GLU A N 1
ATOM 2195 C CA . GLU A 1 275 ? -1.654 17.047 3.225 1 95.38 275 GLU A CA 1
ATOM 2196 C C . GLU A 1 275 ? -2.037 15.977 4.238 1 95.38 275 GLU A C 1
ATOM 2198 O O . GLU A 1 275 ? -2.621 14.961 3.877 1 95.38 275 GLU A O 1
ATOM 2203 N N . LYS A 1 276 ? -1.738 16.203 5.449 1 94.75 276 LYS A N 1
ATOM 2204 C CA . LYS A 1 276 ? -2.172 15.289 6.496 1 94.75 276 LYS A CA 1
ATOM 2205 C C . LYS A 1 276 ? -3.689 15.32 6.664 1 94.75 276 LYS A C 1
ATOM 2207 O O . LYS A 1 276 ? -4.305 14.305 6.992 1 94.75 276 LYS A O 1
ATOM 2212 N N . GLY A 1 277 ? -4.188 16.469 6.48 1 97.44 277 GLY A N 1
ATOM 2213 C CA . GLY A 1 277 ? -5.633 16.594 6.508 1 97.44 277 GLY A CA 1
ATOM 2214 C C . GLY A 1 277 ? -6.328 15.727 5.473 1 97.44 277 GLY A C 1
ATOM 2215 O O . GLY A 1 277 ? -7.383 15.148 5.746 1 97.44 277 GLY A O 1
ATOM 2216 N N . PHE A 1 278 ? -5.73 15.656 4.312 1 97.56 278 PHE A N 1
ATOM 2217 C CA . PHE A 1 278 ? -6.285 14.812 3.26 1 97.56 278 PHE A CA 1
ATOM 2218 C C . PHE A 1 278 ? -6.336 13.352 3.701 1 97.56 278 PHE A C 1
ATOM 2220 O O . PHE A 1 278 ? -7.285 12.633 3.387 1 97.56 278 PHE A O 1
ATOM 2227 N N . SER A 1 279 ? -5.289 12.938 4.379 1 96.19 279 SER A N 1
ATOM 2228 C CA . SER A 1 279 ? -5.277 11.57 4.891 1 96.19 279 SER A CA 1
ATOM 2229 C C . SER A 1 279 ? -6.426 11.336 5.863 1 96.19 279 SER A C 1
ATOM 2231 O O . SER A 1 279 ? -7.074 10.289 5.824 1 96.19 279 SER A O 1
ATOM 2233 N N . VAL A 1 280 ? -6.668 12.312 6.707 1 97.06 280 VAL A N 1
ATOM 2234 C CA . VAL A 1 280 ? -7.754 12.219 7.676 1 97.06 280 VAL A CA 1
ATOM 2235 C C . VAL A 1 280 ? -9.094 12.195 6.945 1 97.06 280 VAL A C 1
ATOM 2237 O O . VAL A 1 280 ? -9.984 11.414 7.289 1 97.06 280 VAL A O 1
ATOM 2240 N N . LEU A 1 281 ? -9.195 13.039 5.957 1 97.69 281 LEU A N 1
ATOM 2241 C CA . LEU A 1 281 ? -10.414 13.109 5.168 1 97.69 281 LEU A CA 1
ATOM 2242 C C . LEU A 1 281 ? -10.711 11.773 4.492 1 97.69 281 LEU A C 1
ATOM 2244 O O . LEU A 1 281 ? -11.82 11.25 4.594 1 97.69 281 LEU A O 1
ATOM 2248 N N . LYS A 1 282 ? -9.727 11.234 3.871 1 96.56 282 LYS A N 1
ATOM 2249 C CA . LYS A 1 282 ? -9.914 9.977 3.162 1 96.56 282 LYS A CA 1
ATOM 2250 C C . LYS A 1 282 ? -10.211 8.836 4.133 1 96.56 282 LYS A C 1
ATOM 2252 O O . LYS A 1 282 ? -11.016 7.953 3.832 1 96.56 282 LYS A O 1
ATOM 2257 N N . ALA A 1 283 ? -9.562 8.852 5.234 1 95.56 283 ALA A N 1
ATOM 2258 C CA . ALA A 1 283 ? -9.852 7.855 6.258 1 95.56 283 ALA A CA 1
ATOM 2259 C C . ALA A 1 283 ? -11.289 7.98 6.75 1 95.56 283 ALA A C 1
ATOM 2261 O O . ALA A 1 283 ? -11.969 6.973 6.973 1 95.56 283 ALA A O 1
ATOM 2262 N N . SER A 1 284 ? -11.703 9.172 6.957 1 95.69 284 SER A N 1
ATOM 2263 C CA . SER A 1 284 ? -13.078 9.414 7.391 1 95.69 284 SER A CA 1
ATOM 2264 C C . SER A 1 284 ? -14.078 8.922 6.355 1 95.69 284 SER A C 1
ATOM 2266 O O . SER A 1 284 ? -15.078 8.289 6.703 1 95.69 284 SER A O 1
ATOM 2268 N N . LEU A 1 285 ? -13.797 9.219 5.148 1 96.06 285 LEU A N 1
ATOM 2269 C CA . LEU A 1 285 ? -14.68 8.773 4.074 1 96.06 285 LEU A CA 1
ATOM 2270 C C . LEU A 1 285 ? -14.719 7.254 3.986 1 96.06 285 LEU A C 1
ATOM 2272 O O . LEU A 1 285 ? -15.773 6.672 3.727 1 96.06 285 LEU A O 1
ATOM 2276 N N . ARG A 1 286 ? -13.586 6.656 4.148 1 94.06 286 ARG A N 1
ATOM 2277 C CA . ARG A 1 286 ? -13.516 5.199 4.141 1 94.06 286 ARG A CA 1
ATOM 2278 C C . ARG A 1 286 ? -14.383 4.605 5.25 1 94.06 286 ARG A C 1
ATOM 2280 O O . ARG A 1 286 ? -15.078 3.613 5.031 1 94.06 286 ARG A O 1
ATOM 2287 N N . ARG A 1 287 ? -14.336 5.223 6.324 1 92.44 287 ARG A N 1
ATOM 2288 C CA . ARG A 1 287 ? -15.023 4.695 7.496 1 92.44 287 ARG A CA 1
ATOM 2289 C C . ARG A 1 287 ? -16.516 5.016 7.445 1 92.44 287 ARG A C 1
ATOM 2291 O O . ARG A 1 287 ?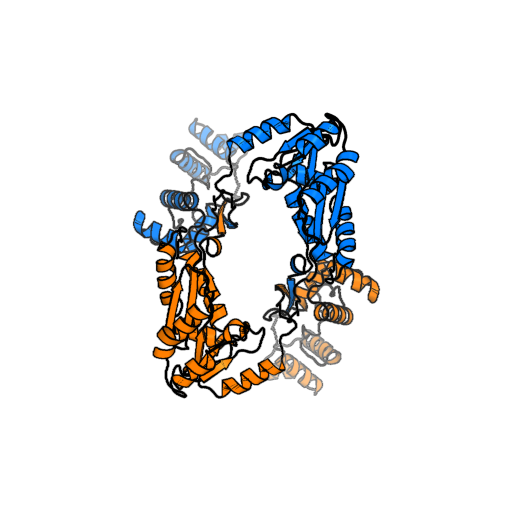 -17.359 4.152 7.711 1 92.44 287 ARG A O 1
ATOM 2298 N N . TYR A 1 288 ? -16.859 6.289 7.027 1 89.19 288 TYR A N 1
ATOM 2299 C CA . TYR A 1 288 ? -18.219 6.758 7.234 1 89.19 288 TYR A CA 1
ATOM 2300 C C . TYR A 1 288 ? -18.875 7.145 5.914 1 89.19 288 TYR A C 1
ATOM 2302 O O . TYR A 1 288 ? -20.078 7.371 5.852 1 89.19 288 TYR A O 1
ATOM 2310 N N . GLY A 1 289 ? -18.125 7.297 4.863 1 82.25 289 GLY A N 1
ATOM 2311 C CA . GLY A 1 289 ? -18.641 7.91 3.646 1 82.25 289 GLY A CA 1
ATOM 2312 C C . GLY A 1 289 ? -19.594 7.012 2.877 1 82.25 289 GLY A C 1
ATOM 2313 O O . GLY A 1 289 ? -20.594 7.477 2.336 1 82.25 289 GLY A O 1
ATOM 2314 N N . HIS A 1 290 ? -19.344 5.723 2.701 1 84.38 290 HIS A N 1
ATOM 2315 C CA . HIS A 1 290 ? -20.172 4.773 1.955 1 84.38 290 HIS A CA 1
ATOM 2316 C C . HIS A 1 290 ? -20.438 5.273 0.54 1 84.38 290 HIS A C 1
ATOM 2318 O O . HIS A 1 290 ? -21.594 5.309 0.101 1 84.38 290 HIS A O 1
ATOM 2324 N N . LEU A 1 291 ? -19.406 5.652 -0.146 1 89.56 291 LEU A N 1
ATOM 2325 C CA . LEU A 1 291 ? -19.547 6.129 -1.518 1 89.56 291 LEU A CA 1
ATOM 2326 C C . LEU A 1 291 ? -20.016 5.012 -2.438 1 89.56 291 LEU A C 1
ATOM 2328 O O . LEU A 1 291 ? -19.531 3.881 -2.352 1 89.56 291 LEU A O 1
ATOM 2332 N N . ASP A 1 292 ? -21 5.285 -3.244 1 84.5 292 ASP A N 1
ATOM 2333 C CA . ASP A 1 292 ? -21.578 4.246 -4.09 1 84.5 292 ASP A CA 1
ATOM 2334 C C . ASP A 1 292 ? -21.125 4.398 -5.539 1 84.5 292 ASP A C 1
ATOM 2336 O O . ASP A 1 292 ? -21.578 3.664 -6.418 1 84.5 292 ASP A O 1
ATOM 2340 N N . GLY A 1 293 ? -20.328 5.34 -5.758 1 85.12 293 GLY A N 1
ATOM 2341 C CA . GLY A 1 293 ? -19.797 5.52 -7.098 1 85.12 293 GLY A CA 1
ATOM 2342 C C . GLY A 1 293 ? -20.688 6.359 -7.988 1 85.12 293 GLY A C 1
ATOM 2343 O O . GLY A 1 293 ? -20.484 6.43 -9.203 1 85.12 293 GLY A O 1
ATOM 2344 N N . SER A 1 294 ? -21.656 6.996 -7.398 1 87.44 294 SER A N 1
ATOM 2345 C CA . SER A 1 294 ? -22.578 7.82 -8.172 1 87.44 294 SER A CA 1
ATOM 2346 C C . SER A 1 294 ? -22.203 9.297 -8.086 1 87.44 294 SER A C 1
ATOM 2348 O O . SER A 1 294 ? -21.266 9.664 -7.383 1 87.44 294 SER A O 1
ATOM 2350 N N . VAL A 1 295 ? -22.922 10.086 -8.867 1 87.69 295 VAL A N 1
ATOM 2351 C CA . VAL A 1 295 ? -22.688 11.523 -8.906 1 87.69 295 VAL A CA 1
ATOM 2352 C C . VAL A 1 295 ? -23.016 12.133 -7.543 1 87.69 295 VAL A C 1
ATOM 2354 O O . VAL A 1 295 ? -22.438 13.156 -7.156 1 87.69 295 VAL A O 1
ATOM 2357 N N . ASP A 1 296 ? -23.797 11.453 -6.777 1 90.31 296 ASP A N 1
ATOM 2358 C CA . ASP A 1 296 ? -24.219 11.945 -5.473 1 90.31 296 ASP A CA 1
ATOM 2359 C C . ASP A 1 296 ? -23.078 11.898 -4.465 1 90.31 296 ASP A C 1
ATOM 2361 O O . ASP A 1 296 ? -23.156 12.5 -3.395 1 90.31 296 ASP A O 1
ATOM 2365 N N . ASP A 1 297 ? -22.016 11.266 -4.871 1 93.19 297 ASP A N 1
ATOM 2366 C CA . ASP A 1 297 ? -20.859 11.148 -3.986 1 93.19 297 ASP A CA 1
ATOM 2367 C C . ASP A 1 297 ? -20.234 12.516 -3.721 1 93.19 297 ASP A C 1
ATOM 2369 O O . ASP A 1 297 ? -19.625 12.734 -2.676 1 93.19 297 ASP A O 1
ATOM 2373 N N . GLY A 1 298 ? -20.406 13.422 -4.645 1 93.44 298 GLY A N 1
ATOM 2374 C CA . GLY A 1 298 ? -19.891 14.766 -4.469 1 93.44 298 GLY A CA 1
ATOM 2375 C C . GLY A 1 298 ? -20.422 15.461 -3.229 1 93.44 298 GLY A C 1
ATOM 2376 O O . GLY A 1 298 ? -19.656 16.094 -2.488 1 93.44 298 GLY A O 1
ATOM 2377 N N . GLU A 1 299 ? -21.719 15.273 -2.984 1 94.5 299 GLU A N 1
ATOM 2378 C CA . GLU A 1 299 ? -22.344 15.891 -1.821 1 94.5 299 GLU A CA 1
ATOM 2379 C C . GLU A 1 299 ? -21.875 15.25 -0.525 1 94.5 299 GLU A C 1
ATOM 2381 O O . GLU A 1 299 ? -21.672 15.93 0.482 1 94.5 299 GLU A O 1
ATOM 2386 N N . ILE A 1 300 ? -21.734 14.008 -0.649 1 95.06 300 ILE A N 1
ATOM 2387 C CA . ILE A 1 300 ? -21.25 13.289 0.523 1 95.06 300 ILE A CA 1
ATOM 2388 C C . ILE A 1 300 ? -19.828 13.75 0.865 1 95.06 300 ILE A C 1
ATOM 2390 O O . ILE A 1 300 ? -19.531 14.016 2.027 1 95.06 300 ILE A O 1
ATOM 2394 N N . ILE A 1 301 ? -19.031 13.875 -0.127 1 96.75 301 ILE A N 1
ATOM 2395 C CA . ILE A 1 301 ? -17.641 14.297 0.054 1 96.75 301 ILE A CA 1
ATOM 2396 C C . ILE A 1 301 ? -17.609 15.711 0.634 1 96.75 301 ILE A C 1
ATOM 2398 O O . ILE A 1 301 ? -16.859 15.984 1.572 1 96.75 301 ILE A O 1
ATOM 2402 N N . GLU A 1 302 ? -18.422 16.547 0.097 1 95.69 302 GLU A N 1
ATOM 2403 C CA . GLU A 1 302 ? -18.484 17.922 0.581 1 95.69 302 GLU A CA 1
ATOM 2404 C C . GLU A 1 302 ? -18.859 17.984 2.057 1 95.69 302 GLU A C 1
ATOM 2406 O O . GLU A 1 302 ? -18.281 18.734 2.832 1 95.69 302 GLU A O 1
ATOM 2411 N N . SER A 1 303 ? -19.812 17.203 2.375 1 95.5 303 SER A N 1
ATOM 2412 C CA . SER A 1 303 ? -20.234 17.141 3.768 1 95.5 303 SER A CA 1
ATOM 2413 C C . SER A 1 303 ? -19.109 16.672 4.676 1 95.5 303 SER A C 1
ATOM 2415 O O . SER A 1 303 ? -18.922 17.188 5.773 1 95.5 303 SER A O 1
ATOM 2417 N N . HIS A 1 304 ? -18.375 15.75 4.188 1 96.5 304 HIS A N 1
ATOM 2418 C CA . HIS A 1 304 ? -17.281 15.211 4.984 1 96.5 304 HIS A CA 1
ATOM 2419 C C . HIS A 1 304 ? -16.141 16.219 5.113 1 96.5 304 HIS A C 1
ATOM 2421 O O . HIS A 1 304 ? -15.445 16.25 6.133 1 96.5 304 HIS A O 1
ATOM 2427 N N . VAL A 1 305 ? -15.945 16.984 4.113 1 97.44 305 VAL A N 1
ATOM 2428 C CA . VAL A 1 305 ? -14.914 18.016 4.188 1 97.44 305 VAL A CA 1
ATOM 2429 C C . VAL A 1 305 ? -15.227 18.969 5.34 1 97.44 305 VAL A C 1
ATOM 2431 O O . VAL A 1 305 ? -14.352 19.266 6.16 1 97.44 305 VAL A O 1
ATOM 2434 N N . ARG A 1 306 ? -16.469 19.359 5.445 1 95.81 306 ARG A N 1
ATOM 2435 C CA . ARG A 1 306 ? -16.906 20.281 6.496 1 95.81 306 ARG A CA 1
ATOM 2436 C C . ARG A 1 306 ? -16.797 19.625 7.871 1 95.81 306 ARG A C 1
ATOM 2438 O O . ARG A 1 306 ? -16.453 20.281 8.852 1 95.81 306 ARG A O 1
ATOM 2445 N N . TYR A 1 307 ? -17 18.406 7.82 1 95.5 307 TYR A N 1
ATOM 2446 C CA . TYR A 1 307 ? -17.016 17.672 9.07 1 95.5 307 TYR A CA 1
ATOM 2447 C C . TYR A 1 307 ? -15.594 17.422 9.578 1 95.5 307 TYR A C 1
ATOM 2449 O O . TYR A 1 307 ? -15.336 17.484 10.781 1 95.5 307 TYR A O 1
ATOM 2457 N N . VAL A 1 308 ? -14.688 17.156 8.727 1 97 308 VAL A N 1
ATOM 2458 C CA . VAL A 1 308 ? -13.359 16.688 9.078 1 97 308 VAL A CA 1
ATOM 2459 C C . VAL A 1 308 ? -12.469 17.859 9.453 1 97 308 VAL A C 1
ATOM 2461 O O . VAL A 1 308 ? -11.734 17.797 10.445 1 97 308 VAL A O 1
ATOM 2464 N N . PHE A 1 309 ? -12.555 18.906 8.711 1 98.12 309 PHE A N 1
ATOM 2465 C CA . PHE A 1 309 ? -11.633 20.031 8.922 1 98.12 309 PHE A CA 1
ATOM 2466 C C . PHE A 1 309 ? -12.156 20.953 10.008 1 98.12 309 PHE A C 1
ATOM 2468 O O . PHE A 1 309 ? -12.641 22.047 9.719 1 98.12 309 PHE A O 1
ATOM 2475 N N . THR A 1 310 ? -11.922 20.594 11.25 1 98.06 310 THR A N 1
ATOM 2476 C CA . THR A 1 310 ? -12.297 21.359 12.438 1 98.06 310 THR A CA 1
ATOM 2477 C C . THR A 1 310 ? -11.102 22.141 12.977 1 98.06 310 THR A C 1
ATOM 2479 O O . THR A 1 310 ? -9.961 21.891 12.578 1 98.06 310 THR A O 1
ATOM 2482 N N . ALA A 1 311 ? -11.43 23.047 13.891 1 97.75 311 ALA A N 1
ATOM 2483 C CA . ALA A 1 311 ? -10.375 23.812 14.547 1 97.75 311 ALA A CA 1
ATOM 2484 C C . ALA A 1 311 ? -9.445 22.906 15.344 1 97.75 311 ALA A C 1
ATOM 2486 O O . ALA A 1 311 ? -8.227 23.094 15.336 1 97.75 311 ALA A O 1
ATOM 2487 N N . SER A 1 312 ? -10.016 21.969 15.922 1 97.81 312 SER A N 1
ATOM 2488 C CA . SER A 1 312 ? -9.234 21.047 16.734 1 97.81 312 SER A CA 1
ATOM 2489 C C . SER A 1 312 ? -8.25 20.234 15.883 1 97.81 312 SER A C 1
ATOM 2491 O O . SER A 1 312 ? -7.078 20.109 16.234 1 97.81 312 SER A O 1
ATOM 2493 N N . LEU A 1 313 ? -8.727 19.734 14.781 1 97.94 313 LEU A N 1
ATOM 2494 C CA . LEU A 1 313 ? -7.852 18.984 13.891 1 97.94 313 LEU A CA 1
ATOM 2495 C C . LEU A 1 313 ? -6.742 19.875 13.344 1 97.94 313 LEU A C 1
ATOM 2497 O O . LEU A 1 313 ? -5.57 19.484 13.336 1 97.94 313 LEU A O 1
ATOM 2501 N N . MET A 1 314 ? -7.121 21.062 12.938 1 98.06 314 MET A N 1
ATOM 2502 C CA . MET A 1 314 ? -6.145 21.938 12.305 1 98.06 314 MET A CA 1
ATOM 2503 C C . MET A 1 314 ? -5.07 22.375 13.297 1 98.06 314 MET A C 1
ATOM 2505 O O . MET A 1 314 ? -3.898 22.5 12.93 1 98.06 314 MET A O 1
ATOM 2509 N N . ARG A 1 315 ? -5.418 22.578 14.508 1 97.94 315 ARG A N 1
ATOM 2510 C CA . ARG A 1 315 ? -4.426 22.922 15.516 1 97.94 315 ARG A CA 1
ATOM 2511 C C . ARG A 1 315 ? -3.391 21.812 15.672 1 97.94 315 ARG A C 1
ATOM 2513 O O . ARG A 1 315 ? -2.193 22.094 15.789 1 97.94 315 ARG A O 1
ATOM 2520 N N . LYS A 1 316 ? -3.887 20.609 15.641 1 97.62 316 LYS A N 1
ATOM 2521 C CA . LYS A 1 316 ? -2.979 19.469 15.727 1 97.62 316 LYS A CA 1
ATOM 2522 C C . LYS A 1 316 ? -2.061 19.406 14.516 1 97.62 316 LYS A C 1
ATOM 2524 O O . LYS A 1 316 ? -0.858 19.172 14.648 1 97.62 316 LYS A O 1
ATOM 2529 N N . LEU A 1 317 ? -2.664 19.641 13.367 1 97.81 317 LEU A N 1
ATOM 2530 C CA . LEU A 1 317 ? -1.888 19.547 12.133 1 97.81 317 LEU A CA 1
ATOM 2531 C C . LEU A 1 317 ? -0.887 20.688 12.031 1 97.81 317 LEU A C 1
ATOM 2533 O O . LEU A 1 317 ? 0.245 20.484 11.578 1 97.81 317 LEU A O 1
ATOM 2537 N N . PHE A 1 318 ? -1.318 21.906 12.469 1 98.06 318 PHE A N 1
ATOM 2538 C CA . PHE A 1 318 ? -0.413 23.047 12.484 1 98.06 318 PHE A CA 1
ATOM 2539 C C . PHE A 1 318 ? 0.771 22.797 13.406 1 98.06 318 PHE A C 1
ATOM 2541 O O . PHE A 1 318 ? 1.911 23.125 13.07 1 98.06 318 PHE A O 1
ATOM 2548 N N . ARG A 1 319 ? 0.473 22.203 14.492 1 96.88 319 ARG A N 1
ATOM 2549 C CA . ARG A 1 319 ? 1.523 21.875 15.445 1 96.88 319 ARG A CA 1
ATOM 2550 C C . ARG A 1 319 ? 2.482 20.844 14.867 1 96.88 319 ARG A C 1
ATOM 2552 O O . ARG A 1 319 ? 3.701 20.969 14.992 1 96.88 319 ARG A O 1
ATOM 2559 N N . GLY A 1 320 ? 1.934 19.891 14.211 1 94.06 320 GLY A N 1
ATOM 2560 C CA . GLY A 1 320 ? 2.74 18.828 13.617 1 94.06 320 GLY A CA 1
ATOM 2561 C C . GLY A 1 320 ? 3.672 19.328 12.523 1 94.06 320 GLY A C 1
ATOM 2562 O O . GLY A 1 320 ? 4.734 18.75 12.297 1 94.06 320 GLY A O 1
ATOM 2563 N N . CYS A 1 321 ? 3.277 20.438 11.906 1 95.31 321 CYS A N 1
ATOM 2564 C CA . CYS A 1 321 ? 4.078 20.984 10.82 1 95.31 321 CYS A CA 1
ATOM 2565 C C . CYS A 1 321 ? 5.02 22.078 11.336 1 95.31 321 CYS A C 1
ATOM 2567 O O . CYS A 1 321 ? 5.812 22.625 10.578 1 95.31 321 CYS A O 1
ATOM 2569 N N . GLY A 1 322 ? 4.887 22.469 12.57 1 93.81 322 GLY A N 1
ATOM 2570 C CA . GLY A 1 322 ? 5.82 23.406 13.18 1 93.81 322 GLY A CA 1
ATOM 2571 C C . GLY A 1 322 ? 5.344 24.844 13.148 1 93.81 322 GLY A C 1
ATOM 2572 O O . GLY A 1 322 ? 6.125 25.766 13.375 1 93.81 322 GLY A O 1
ATOM 2573 N N . TYR A 1 323 ? 4.039 25.078 12.93 1 96.88 323 TYR A N 1
ATOM 2574 C CA . TYR A 1 323 ? 3.529 26.438 12.812 1 96.88 323 TYR A CA 1
ATOM 2575 C C . TYR A 1 323 ? 3.102 26.969 14.172 1 96.88 323 TYR A C 1
ATOM 2577 O O . TYR A 1 323 ? 2.953 28.188 14.352 1 96.88 323 TYR A O 1
ATOM 2585 N N . ILE A 1 324 ? 2.812 26.078 15.07 1 95.12 324 ILE A N 1
ATOM 2586 C CA . ILE A 1 324 ? 2.471 26.469 16.438 1 95.12 324 ILE A CA 1
ATOM 2587 C C . ILE A 1 324 ? 3.162 25.531 17.422 1 95.12 324 ILE A C 1
ATOM 2589 O O . ILE A 1 324 ? 3.652 24.469 17.047 1 95.12 324 ILE A O 1
ATOM 2593 N N . GLU A 1 325 ? 3.191 26.047 18.688 1 87.19 325 GLU A N 1
ATOM 2594 C CA . GLU A 1 325 ? 3.795 25.234 19.75 1 87.19 325 GLU A CA 1
ATOM 2595 C C . GLU A 1 325 ? 2.773 24.297 20.359 1 87.19 325 GLU A C 1
ATOM 2597 O O . GLU A 1 325 ? 1.582 24.609 20.422 1 87.19 325 GLU A O 1
ATOM 2602 N N . MET B 1 1 ? -7.305 -37.875 53.312 1 49.25 1 MET B N 1
ATOM 2603 C CA . MET B 1 1 ? -7.41 -38.781 52.156 1 49.25 1 MET B CA 1
ATOM 2604 C C . MET B 1 1 ? -6.844 -38.125 50.906 1 49.25 1 MET B C 1
ATOM 2606 O O . MET B 1 1 ? -7.02 -36.906 50.688 1 49.25 1 MET B O 1
ATOM 2610 N N . PRO B 1 2 ? -5.816 -38.719 50.25 1 57.19 2 PRO B N 1
ATOM 2611 C CA . PRO B 1 2 ? -5.203 -38.156 49.062 1 57.19 2 PRO B CA 1
ATOM 2612 C C . PRO B 1 2 ? -6.211 -37.906 47.938 1 57.19 2 PRO B C 1
ATOM 2614 O O . PRO B 1 2 ? -7.203 -38.656 47.844 1 57.19 2 PRO B O 1
ATOM 2617 N N . PHE B 1 3 ? -6.254 -36.75 47.531 1 61.03 3 PHE B N 1
ATOM 2618 C CA . PHE B 1 3 ? -7.09 -36.406 46.406 1 61.03 3 PHE B CA 1
ATOM 2619 C C . PHE B 1 3 ? -6.785 -37.281 45.219 1 61.03 3 PHE B C 1
ATOM 2621 O O . PHE B 1 3 ? -5.625 -37.438 44.812 1 61.03 3 PHE B O 1
ATOM 2628 N N . VAL B 1 4 ? -7.633 -38.281 44.781 1 69.31 4 VAL B N 1
ATOM 2629 C CA . VAL B 1 4 ? -7.469 -39.156 43.625 1 69.31 4 VAL B CA 1
ATOM 2630 C C . VAL B 1 4 ? -8.328 -38.625 42.469 1 69.31 4 VAL B C 1
ATOM 2632 O O . VAL B 1 4 ? -9.531 -38.406 42.625 1 69.31 4 VAL B O 1
ATOM 2635 N N . ASN B 1 5 ? -7.742 -38.25 41.406 1 70.44 5 ASN B N 1
ATOM 2636 C CA . ASN B 1 5 ? -8.445 -37.812 40.219 1 70.44 5 ASN B CA 1
ATOM 2637 C C . ASN B 1 5 ? -8.93 -39 39.375 1 70.44 5 ASN B C 1
ATOM 2639 O O . ASN B 1 5 ? -8.117 -39.75 38.844 1 70.44 5 ASN B O 1
ATOM 2643 N N . TYR B 1 6 ? -10.289 -39.188 39.312 1 77.06 6 TYR B N 1
ATOM 2644 C CA . TYR B 1 6 ? -10.836 -40.312 38.562 1 77.06 6 TYR B CA 1
ATOM 2645 C C . TYR B 1 6 ? -11.219 -39.875 37.156 1 77.06 6 TYR B C 1
ATOM 2647 O O . TYR B 1 6 ? -11.727 -38.75 36.969 1 77.06 6 TYR B O 1
ATOM 2655 N N . ARG B 1 7 ? -10.875 -40.656 36.219 1 78.31 7 ARG B N 1
ATOM 2656 C CA . ARG B 1 7 ? -11.242 -40.375 34.844 1 78.31 7 ARG B CA 1
ATOM 2657 C C . ARG B 1 7 ? -12.758 -40.438 34.656 1 78.31 7 ARG B C 1
ATOM 2659 O O . ARG B 1 7 ? -13.453 -41.094 35.438 1 78.31 7 ARG B O 1
ATOM 2666 N N . ALA B 1 8 ? -13.227 -39.812 33.625 1 78.38 8 ALA B N 1
ATOM 2667 C CA . ALA B 1 8 ? -14.656 -39.75 33.344 1 78.38 8 ALA B CA 1
ATOM 2668 C C . ALA B 1 8 ? -15.273 -41.125 33.188 1 78.38 8 ALA B C 1
ATOM 2670 O O . ALA B 1 8 ? -16.359 -41.406 33.688 1 78.38 8 ALA B O 1
ATOM 2671 N N . ALA B 1 9 ? -14.562 -41.938 32.5 1 80.19 9 ALA B N 1
ATOM 2672 C CA . ALA B 1 9 ? -15.078 -43.312 32.281 1 80.19 9 ALA B CA 1
ATOM 2673 C C . ALA B 1 9 ? -15.258 -44.062 33.594 1 80.19 9 ALA B C 1
ATOM 2675 O O . ALA B 1 9 ? -16.234 -44.781 33.75 1 80.19 9 ALA B O 1
ATOM 2676 N N . TYR B 1 10 ? -14.344 -43.844 34.531 1 82.19 10 TYR B N 1
ATOM 2677 C CA . TYR B 1 10 ? -14.414 -44.531 35.812 1 82.19 10 TYR B CA 1
ATOM 2678 C C . TYR B 1 10 ? -15.523 -43.969 36.688 1 82.19 10 TYR B C 1
ATOM 2680 O O . TYR B 1 10 ? -16.234 -44.688 37.375 1 82.19 10 TYR B O 1
ATOM 2688 N N . LYS B 1 11 ? -15.688 -42.656 36.594 1 82.19 11 LYS B N 1
ATOM 2689 C CA . LYS B 1 11 ? -16.781 -42 37.312 1 82.19 11 LYS B CA 1
ATOM 2690 C C . LYS B 1 11 ? -18.141 -42.562 36.875 1 82.19 11 LYS B C 1
ATOM 2692 O O . LYS B 1 11 ? -19.016 -42.812 37.688 1 82.19 11 LYS B O 1
ATOM 2697 N N . PHE B 1 12 ? -18.172 -42.75 35.562 1 83.31 12 PHE B N 1
ATOM 2698 C CA . PHE B 1 12 ? -19.391 -43.281 35 1 83.31 12 PHE B CA 1
ATOM 2699 C C . PHE B 1 12 ? -19.641 -44.719 35.469 1 83.31 12 PHE B C 1
ATOM 2701 O O . PHE B 1 12 ? -20.766 -45.094 35.781 1 83.31 12 PHE B O 1
ATOM 2708 N N . LEU B 1 13 ? -18.578 -45.5 35.531 1 84.56 13 LEU B N 1
ATOM 2709 C CA . LEU B 1 13 ? -18.688 -46.875 35.969 1 84.56 13 LEU B CA 1
ATOM 2710 C C . LEU B 1 13 ? -19.156 -46.969 37.406 1 84.56 13 LEU B C 1
ATOM 2712 O O . LEU B 1 13 ? -19.969 -47.844 37.75 1 84.56 13 LEU B O 1
ATOM 2716 N N . VAL B 1 14 ? -18.625 -46.062 38.219 1 87.75 14 VAL B N 1
ATOM 2717 C CA . VAL B 1 14 ? -19 -46.062 39.625 1 87.75 14 VAL B CA 1
ATOM 2718 C C . VAL B 1 14 ? -20.469 -45.688 39.781 1 87.75 14 VAL B C 1
ATOM 2720 O O . VAL B 1 14 ? -21.203 -46.344 40.5 1 87.75 14 VAL B O 1
ATOM 2723 N N . VAL B 1 15 ? -20.891 -44.688 39.094 1 86.69 15 VAL B N 1
ATOM 2724 C CA . VAL B 1 15 ? -22.25 -44.188 39.219 1 86.69 15 VAL B CA 1
ATOM 2725 C C . VAL B 1 15 ? -23.234 -45.25 38.688 1 86.69 15 VAL B C 1
ATOM 2727 O O . VAL B 1 15 ? -24.266 -45.531 39.281 1 86.69 15 VAL B O 1
ATOM 2730 N N . LYS B 1 16 ? -22.875 -45.812 37.594 1 85.62 16 LYS B N 1
ATOM 2731 C CA . LYS B 1 16 ? -23.734 -46.844 37 1 85.62 16 LYS B CA 1
ATOM 2732 C C . LYS B 1 16 ? -23.812 -48.062 37.906 1 85.62 16 LYS B C 1
ATOM 2734 O O . LYS B 1 16 ? -24.891 -48.656 38.094 1 85.62 16 LYS B O 1
ATOM 2739 N N . ALA B 1 17 ? -22.766 -48.469 38.531 1 86.12 17 ALA B N 1
ATOM 2740 C CA . ALA B 1 17 ? -22.734 -49.625 39.438 1 86.12 17 ALA B CA 1
ATOM 2741 C C . ALA B 1 17 ? -23.609 -49.406 40.656 1 86.12 17 ALA B C 1
ATOM 2743 O O . ALA B 1 17 ? -24.344 -50.281 41.094 1 86.12 17 ALA B O 1
ATOM 2744 N N . VAL B 1 18 ? -23.547 -48.188 41.094 1 85.62 18 VAL B N 1
ATOM 2745 C CA . VAL B 1 18 ? -24.312 -47.875 42.281 1 85.62 18 VAL B CA 1
ATOM 2746 C C . VAL B 1 18 ? -25.797 -47.75 41.938 1 85.62 18 VAL B C 1
ATOM 2748 O O . VAL B 1 18 ? -26.656 -48.188 42.688 1 85.62 18 VAL B O 1
ATOM 2751 N N . LEU B 1 19 ? -26.047 -47.25 40.75 1 83.56 19 LEU B N 1
ATOM 2752 C CA . LEU B 1 19 ? -27.438 -47.125 40.312 1 83.56 19 LEU B CA 1
ATOM 2753 C C . LEU B 1 19 ? -28.031 -48.5 40.031 1 83.56 19 LEU B C 1
ATOM 2755 O O . LEU B 1 19 ? -29.234 -48.719 40.156 1 83.56 19 LEU B O 1
ATOM 2759 N N . ASP B 1 20 ? -27.156 -49.375 39.688 1 83.62 20 ASP B N 1
ATOM 2760 C CA . ASP B 1 20 ? -27.578 -50.75 39.438 1 83.62 20 ASP B CA 1
ATOM 2761 C C . ASP B 1 20 ? -27.688 -51.562 40.719 1 83.62 20 ASP B C 1
ATOM 2763 O O . ASP B 1 20 ? -28.016 -52.75 40.688 1 83.62 20 ASP B O 1
ATOM 2767 N N . GLY B 1 21 ? -27.328 -50.938 41.938 1 84.88 21 GLY B N 1
ATOM 2768 C CA . GLY B 1 21 ? -27.641 -51.594 43.188 1 84.88 21 GLY B CA 1
ATOM 2769 C C . GLY B 1 21 ? -26.406 -52 43.969 1 84.88 21 GLY B C 1
ATOM 2770 O O . GLY B 1 21 ? -26.516 -52.594 45.062 1 84.88 21 GLY B O 1
ATOM 2771 N N . GLN B 1 22 ? -25.328 -51.781 43.406 1 84.75 22 GLN B N 1
ATOM 2772 C CA . GLN B 1 22 ? -24.109 -52.156 44.125 1 84.75 22 GLN B CA 1
ATOM 2773 C C . GLN B 1 22 ? -23.75 -51.125 45.188 1 84.75 22 GLN B C 1
ATOM 2775 O O . GLN B 1 22 ? -23.906 -49.906 44.969 1 84.75 22 GLN B O 1
ATOM 2780 N N . SER B 1 23 ? -23.391 -51.594 46.281 1 86.31 23 SER B N 1
ATOM 2781 C CA . SER B 1 23 ? -22.938 -50.656 47.344 1 86.31 23 SER B CA 1
ATOM 2782 C C . SER B 1 23 ? -21.562 -50.094 47 1 86.31 23 SER B C 1
ATOM 2784 O O . SER B 1 23 ? -20.75 -50.75 46.344 1 86.31 23 SER B O 1
ATOM 2786 N N . LEU B 1 24 ? -21.266 -48.75 47.406 1 88.38 24 LEU B N 1
ATOM 2787 C CA . LEU B 1 24 ? -20 -48.094 47.156 1 88.38 24 LEU B CA 1
ATOM 2788 C C . LEU B 1 24 ? -18.828 -48.875 47.75 1 88.38 24 LEU B C 1
ATOM 2790 O O . LEU B 1 24 ? -17.766 -48.969 47.156 1 88.38 24 LEU B O 1
ATOM 2794 N N . ASP B 1 25 ? -19.016 -49.375 48.938 1 86.31 25 ASP B N 1
ATOM 2795 C CA . ASP B 1 25 ? -17.969 -50.125 49.625 1 86.31 25 ASP B CA 1
ATOM 2796 C C . ASP B 1 25 ? -17.594 -51.375 48.812 1 86.31 25 ASP B C 1
ATOM 2798 O O . ASP B 1 25 ? -16.406 -51.688 48.688 1 86.31 25 ASP B O 1
ATOM 2802 N N . ASP B 1 26 ? -18.625 -52.094 48.312 1 86.5 26 ASP B N 1
ATOM 2803 C CA . ASP B 1 26 ? -18.391 -53.281 47.531 1 86.5 26 ASP B CA 1
ATOM 2804 C C . ASP B 1 26 ? -17.641 -52.969 46.25 1 86.5 26 ASP B C 1
ATOM 2806 O O . ASP B 1 26 ? -16.75 -53.688 45.844 1 86.5 26 ASP B O 1
ATOM 2810 N N . PHE B 1 27 ? -18.078 -51.781 45.688 1 87.56 27 PHE B N 1
ATOM 2811 C CA . PHE B 1 27 ? -17.422 -51.344 44.469 1 87.56 27 PHE B CA 1
ATOM 2812 C C . PHE B 1 27 ? -15.961 -51 44.719 1 87.56 27 PHE B C 1
ATOM 2814 O O . PHE B 1 27 ? -15.086 -51.375 43.938 1 87.56 27 PHE B O 1
ATOM 2821 N N . ASN B 1 28 ? -15.625 -50.344 45.812 1 85.12 28 ASN B N 1
ATOM 2822 C CA . ASN B 1 28 ? -14.266 -49.938 46.156 1 85.12 28 ASN B CA 1
ATOM 2823 C C . ASN B 1 28 ? -13.383 -51.156 46.438 1 85.12 28 ASN B C 1
ATOM 2825 O O . ASN B 1 28 ? -12.211 -51.188 46.062 1 85.12 28 ASN B O 1
ATOM 2829 N N . ILE B 1 29 ? -13.906 -52.094 47.062 1 83.19 29 ILE B N 1
ATOM 2830 C CA . ILE B 1 29 ? -13.164 -53.312 47.375 1 83.19 29 ILE B CA 1
ATOM 2831 C C . ILE B 1 29 ? -12.883 -54.094 46.094 1 83.19 29 ILE B C 1
ATOM 2833 O O . ILE B 1 29 ? -11.766 -54.562 45.875 1 83.19 29 ILE B O 1
ATOM 2837 N N . GLN B 1 30 ? -13.93 -54.188 45.188 1 83.31 30 GLN B N 1
ATOM 2838 C CA . GLN B 1 30 ? -13.82 -54.969 43.969 1 83.31 30 GLN B CA 1
ATOM 2839 C C . GLN B 1 30 ? -12.828 -54.312 43 1 83.31 30 GLN B C 1
ATOM 2841 O O . GLN B 1 30 ? -12.109 -55.031 42.281 1 83.31 30 GLN B O 1
ATOM 2846 N N . ASN B 1 31 ? -12.773 -53.031 43 1 82.31 31 ASN B N 1
ATOM 2847 C CA . ASN B 1 31 ? -11.969 -52.312 42 1 82.31 31 ASN B CA 1
ATOM 2848 C C . ASN B 1 31 ? -10.742 -51.656 42.625 1 82.31 31 ASN B C 1
ATOM 2850 O O . ASN B 1 31 ? -10 -50.938 41.969 1 82.31 31 ASN B O 1
ATOM 2854 N N . ASN B 1 32 ? -10.461 -51.844 43.875 1 81.69 32 ASN B N 1
ATOM 2855 C CA . ASN B 1 32 ? -9.32 -51.312 44.625 1 81.69 32 ASN B CA 1
ATOM 2856 C C . ASN B 1 32 ? -9.234 -49.812 44.531 1 81.69 32 ASN B C 1
ATOM 2858 O O . ASN B 1 32 ? -8.18 -49.281 44.156 1 81.69 32 ASN B O 1
ATOM 2862 N N . THR B 1 33 ? -10.43 -49.25 44.625 1 81.31 33 THR B N 1
ATOM 2863 C CA . THR B 1 33 ? -10.461 -47.781 44.594 1 81.31 33 THR B CA 1
ATOM 2864 C C . THR B 1 33 ? -10.953 -47.219 45.906 1 81.31 33 THR B C 1
ATOM 2866 O O . THR B 1 33 ? -11.422 -47.969 46.781 1 81.31 33 THR B O 1
ATOM 2869 N N . THR B 1 34 ? -10.695 -45.969 46.156 1 82.19 34 THR B N 1
ATOM 2870 C CA . THR B 1 34 ? -11.086 -45.312 47.375 1 82.19 34 THR B CA 1
ATOM 2871 C C . THR B 1 34 ? -12.023 -44.125 47.094 1 82.19 34 THR B C 1
ATOM 2873 O O . THR B 1 34 ? -11.797 -43.031 47.594 1 82.19 34 THR B O 1
ATOM 2876 N N . VAL B 1 35 ? -13.062 -44.406 46.281 1 84.56 35 VAL B N 1
ATOM 2877 C CA . VAL B 1 35 ? -14.031 -43.375 46 1 84.56 35 VAL B CA 1
ATOM 2878 C C . VAL B 1 35 ? -14.82 -43.031 47.281 1 84.56 35 VAL B C 1
ATOM 2880 O O . VAL B 1 35 ? -15.32 -43.938 47.969 1 84.56 35 VAL B O 1
ATOM 2883 N N . SER B 1 36 ? -14.75 -41.812 47.688 1 83.75 36 SER B N 1
ATOM 2884 C CA . SER B 1 36 ? -15.453 -41.375 48.906 1 83.75 36 SER B CA 1
ATOM 2885 C C . SER B 1 36 ? -16.953 -41.25 48.656 1 83.75 36 SER B C 1
ATOM 2887 O O . SER B 1 36 ? -17.375 -41.094 47.5 1 83.75 36 SER B O 1
ATOM 2889 N N . ASP B 1 37 ? -17.734 -41.281 49.719 1 83.94 37 ASP B N 1
ATOM 2890 C CA . ASP B 1 37 ? -19.172 -41.062 49.625 1 83.94 37 ASP B CA 1
ATOM 2891 C C . ASP B 1 37 ? -19.484 -39.688 49.062 1 83.94 37 ASP B C 1
ATOM 2893 O O . ASP B 1 37 ? -20.438 -39.531 48.312 1 83.94 37 ASP B O 1
ATOM 2897 N N . ASP B 1 38 ? -18.609 -38.781 49.469 1 81.81 38 ASP B N 1
ATOM 2898 C CA . ASP B 1 38 ? -18.828 -37.406 49 1 81.81 38 ASP B CA 1
ATOM 2899 C C . ASP B 1 38 ? -18.656 -37.312 47.5 1 81.81 38 ASP B C 1
ATOM 2901 O O . ASP B 1 38 ? -19.438 -36.625 46.812 1 81.81 38 ASP B O 1
ATOM 2905 N N . SER B 1 39 ? -17.672 -37.969 46.938 1 79.06 39 SER B N 1
ATOM 2906 C CA . SER B 1 39 ? -17.422 -37.938 45.5 1 79.06 39 SER B CA 1
ATOM 2907 C C . SER B 1 39 ? -18.547 -38.625 44.75 1 79.06 39 SER B C 1
ATOM 2909 O O . SER B 1 39 ? -18.984 -38.125 43.719 1 79.06 39 SER B O 1
ATOM 2911 N N . LEU B 1 40 ? -18.969 -39.75 45.281 1 82.94 40 LEU B N 1
ATOM 2912 C CA . LEU B 1 40 ? -20.078 -40.469 44.656 1 82.94 40 LEU B CA 1
ATOM 2913 C C . LEU B 1 40 ? -21.344 -39.625 44.656 1 82.94 40 LEU B C 1
ATOM 2915 O O . LEU B 1 40 ? -22.047 -39.562 43.625 1 82.94 40 LEU B O 1
ATOM 2919 N N . ARG B 1 41 ? -21.625 -39 45.719 1 83.44 41 ARG B N 1
ATOM 2920 C CA . ARG B 1 41 ? -22.797 -38.125 45.781 1 83.44 41 ARG B CA 1
ATOM 2921 C C . ARG B 1 41 ? -22.719 -37 44.75 1 83.44 41 ARG B C 1
ATOM 2923 O O . ARG B 1 41 ? -23.703 -36.688 44.094 1 83.44 41 ARG B O 1
ATOM 2930 N N . ARG B 1 42 ? -21.562 -36.469 44.656 1 78.75 42 ARG B N 1
ATOM 2931 C CA . ARG B 1 42 ? -21.375 -35.375 43.688 1 78.75 42 ARG B CA 1
ATOM 2932 C C . ARG B 1 42 ? -21.562 -35.875 42.25 1 78.75 42 ARG B C 1
ATOM 2934 O O . ARG B 1 42 ? -22.219 -35.219 41.438 1 78.75 42 ARG B O 1
ATOM 2941 N N . TRP B 1 43 ? -20.969 -37.031 41.969 1 80.12 43 TRP B N 1
ATOM 2942 C CA . TRP B 1 43 ? -21.047 -37.594 40.625 1 80.12 43 TRP B CA 1
ATOM 2943 C C . TRP B 1 43 ? -22.484 -38.031 40.312 1 80.12 43 TRP B C 1
ATOM 2945 O O . TRP B 1 43 ? -22.953 -37.812 39.188 1 80.12 43 TRP B O 1
ATOM 2955 N N . THR B 1 44 ? -23.094 -38.531 41.312 1 81 44 THR B N 1
ATOM 2956 C CA . THR B 1 44 ? -24.469 -39 41.125 1 81 44 THR B CA 1
ATOM 2957 C C . THR B 1 44 ? -25.422 -37.844 40.938 1 81 44 THR B C 1
ATOM 2959 O O . THR B 1 44 ? -26.297 -37.875 40.062 1 81 44 THR B O 1
ATOM 2962 N N . ASN B 1 45 ? -25.172 -36.781 41.719 1 80.25 45 ASN B N 1
ATOM 2963 C CA . ASN B 1 45 ? -25.984 -35.594 41.562 1 80.25 45 ASN B CA 1
ATOM 2964 C C . ASN B 1 45 ? -25.812 -34.969 40.188 1 80.25 45 ASN B C 1
ATOM 2966 O O . ASN B 1 45 ? -26.781 -34.562 39.562 1 80.25 45 ASN B O 1
ATOM 2970 N N . LEU B 1 46 ? -24.625 -34.906 39.75 1 75.88 46 LEU B N 1
ATOM 2971 C CA . LEU B 1 46 ? -24.312 -34.375 38.406 1 75.88 46 LEU B CA 1
ATOM 2972 C C . LEU B 1 46 ? -24.906 -35.25 37.312 1 75.88 46 LEU B C 1
ATOM 2974 O O . LEU B 1 46 ? -25.469 -34.719 36.344 1 75.88 46 LEU B O 1
ATOM 2978 N N . TYR B 1 47 ? -24.781 -36.5 37.5 1 77.44 47 TYR B N 1
ATOM 2979 C CA . TYR B 1 47 ? -25.297 -37.469 36.531 1 77.44 47 TYR B CA 1
ATOM 2980 C C . TYR B 1 47 ? -26.828 -37.375 36.438 1 77.44 47 TYR B C 1
ATOM 2982 O O . TYR B 1 47 ? -27.406 -37.469 35.375 1 77.44 47 TYR B O 1
ATOM 2990 N N . GLU B 1 48 ? -27.422 -37.188 37.594 1 76.94 48 GLU B N 1
ATOM 2991 C CA . GLU B 1 48 ? -28.875 -37.125 37.625 1 76.94 48 GLU B CA 1
ATOM 2992 C C . GLU B 1 48 ? -29.359 -35.844 36.938 1 76.94 48 GLU B C 1
ATOM 2994 O O . GLU B 1 48 ? -30.391 -35.875 36.25 1 76.94 48 GLU B O 1
ATOM 2999 N N . LYS B 1 49 ? -28.5 -34.844 37.062 1 72.94 49 LYS B N 1
ATOM 3000 C CA . LYS B 1 49 ? -28.906 -33.531 36.5 1 72.94 49 LYS B CA 1
ATOM 3001 C C . LYS B 1 49 ? -28.516 -33.438 35.031 1 72.94 49 LYS B C 1
ATOM 3003 O O . LYS B 1 49 ? -29.25 -32.844 34.219 1 72.94 49 LYS B O 1
ATOM 3008 N N . THR B 1 50 ? -27.359 -33.906 34.625 1 72.31 50 THR B N 1
ATOM 3009 C CA . THR B 1 50 ? -26.828 -33.594 33.312 1 72.31 50 THR B CA 1
ATOM 3010 C C . THR B 1 50 ? -26.625 -34.875 32.5 1 72.31 50 THR B C 1
ATOM 3012 O O . THR B 1 50 ? -26.266 -34.812 31.328 1 72.31 50 THR B O 1
ATOM 3015 N N . ARG B 1 51 ? -26.875 -36.062 33.156 1 74.19 51 ARG B N 1
ATOM 3016 C CA . ARG B 1 51 ? -26.609 -37.406 32.562 1 74.19 51 ARG B CA 1
ATOM 3017 C C . ARG B 1 51 ? -25.141 -37.531 32.188 1 74.19 51 ARG B C 1
ATOM 3019 O O . ARG B 1 51 ? -24.812 -38.312 31.312 1 74.19 51 ARG B O 1
ATOM 3026 N N . SER B 1 52 ? -24.375 -36.688 32.781 1 73.31 52 SER B N 1
ATOM 3027 C CA . SER B 1 52 ? -22.922 -36.781 32.656 1 73.31 52 SER B CA 1
ATOM 3028 C C . SER B 1 52 ? -22.25 -36.812 34.031 1 73.31 52 SER B C 1
ATOM 3030 O O . SER B 1 52 ? -22.812 -36.281 35 1 73.31 52 SER B O 1
ATOM 3032 N N . VAL B 1 53 ? -21.141 -37.625 34.125 1 74.44 53 VAL B N 1
ATOM 3033 C CA . VAL B 1 53 ? -20.484 -37.781 35.438 1 74.44 53 VAL B CA 1
ATOM 3034 C C . VAL B 1 53 ? -19.344 -36.75 35.531 1 74.44 53 VAL B C 1
ATOM 3036 O O . VAL B 1 53 ? -18.688 -36.656 36.594 1 74.44 53 VAL B O 1
ATOM 3039 N N . VAL B 1 54 ? -18.875 -36.188 34.5 1 68.12 54 VAL B N 1
ATOM 3040 C CA . VAL B 1 54 ? -17.859 -35.156 34.5 1 68.12 54 VAL B CA 1
ATOM 3041 C C . VAL B 1 54 ? -18.531 -33.812 34.156 1 68.12 54 VAL B C 1
ATOM 3043 O O . VAL B 1 54 ? -19.453 -33.75 33.344 1 68.12 54 VAL B O 1
ATOM 3046 N N . CYS B 1 55 ? -18.422 -32.875 35.062 1 53.59 55 CYS B N 1
ATOM 3047 C CA . CYS B 1 55 ? -18.906 -31.562 34.719 1 53.59 55 CYS B CA 1
ATOM 3048 C C . CYS B 1 55 ? -18.375 -31.125 33.344 1 53.59 55 CYS B C 1
ATOM 305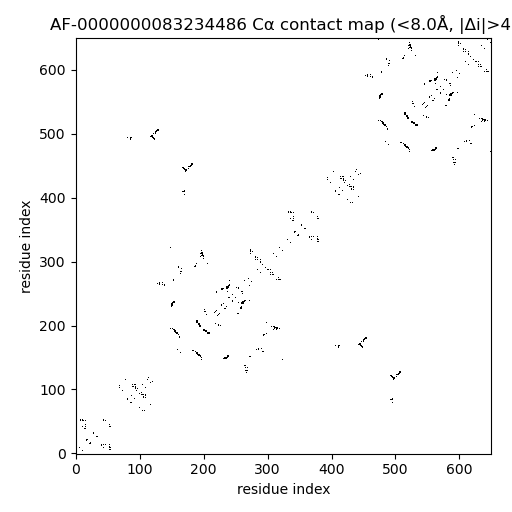0 O O . CYS B 1 55 ? -17.156 -31.141 33.125 1 53.59 55 CYS B O 1
ATOM 3052 N N . ASN B 1 56 ? -18.922 -31.656 32.312 1 47.59 56 ASN B N 1
ATOM 3053 C CA . ASN B 1 56 ? -18.547 -31.172 31 1 47.59 56 ASN B CA 1
ATOM 3054 C C . ASN B 1 56 ? -18.266 -29.672 31 1 47.59 56 ASN B C 1
ATOM 3056 O O . ASN B 1 56 ? -19.156 -28.859 31.281 1 47.59 56 ASN B O 1
ATOM 3060 N N . PRO B 1 57 ? -16.969 -29.344 31.172 1 43.84 57 PRO B N 1
ATOM 3061 C CA . PRO B 1 57 ? -16.719 -27.906 31.062 1 43.84 57 PRO B CA 1
ATOM 3062 C C . PRO B 1 57 ? -17.562 -27.219 30 1 43.84 57 PRO B C 1
ATOM 3064 O O . PRO B 1 57 ? -17.797 -26.016 30.062 1 43.84 57 PRO B O 1
ATOM 3067 N N . ALA B 1 58 ? -17.828 -27.938 28.953 1 45.12 58 ALA B N 1
ATOM 3068 C CA . ALA B 1 58 ? -18.688 -27.391 27.922 1 45.12 58 ALA B CA 1
ATOM 3069 C C . ALA B 1 58 ? -20.078 -27.094 28.469 1 45.12 58 ALA B C 1
ATOM 3071 O O . ALA B 1 58 ? -20.781 -26.219 27.953 1 45.12 58 ALA B O 1
ATOM 3072 N N . THR B 1 59 ? -20.625 -27.938 29.219 1 43.34 59 THR B N 1
ATOM 3073 C CA . THR B 1 59 ? -21.938 -27.75 29.828 1 43.34 59 THR B CA 1
ATOM 3074 C C . THR B 1 59 ? -21.844 -26.844 31.047 1 43.34 59 THR B C 1
ATOM 3076 O O . THR B 1 59 ? -22.859 -26.469 31.641 1 43.34 59 THR B O 1
ATOM 3079 N N . TYR B 1 60 ? -20.766 -27.031 31.938 1 39.78 60 TYR B N 1
ATOM 3080 C CA . TYR B 1 60 ? -20.594 -26.031 32.969 1 39.78 60 TYR B CA 1
ATOM 3081 C C . TYR B 1 60 ? -20.656 -24.625 32.406 1 39.78 60 TYR B C 1
ATOM 3083 O O . TYR B 1 60 ? -20.094 -24.344 31.359 1 39.78 60 TYR B O 1
ATOM 3091 N N . ALA B 1 61 ? -21.719 -23.969 32.688 1 40.19 61 ALA B N 1
ATOM 3092 C CA . ALA B 1 61 ? -21.609 -22.531 32.5 1 40.19 61 ALA B CA 1
ATOM 3093 C C . ALA B 1 61 ? -20.219 -22.031 32.875 1 40.19 61 ALA B C 1
ATOM 3095 O O . ALA B 1 61 ? -19.641 -22.484 33.875 1 40.19 61 ALA B O 1
ATOM 3096 N N . THR B 1 62 ? -19.156 -21.922 31.969 1 40.53 62 THR B N 1
ATOM 3097 C CA . THR B 1 62 ? -17.891 -21.312 32.375 1 40.53 62 THR B CA 1
ATOM 3098 C C . THR B 1 62 ? -18.047 -20.516 33.656 1 40.53 62 THR B C 1
ATOM 3100 O O . THR B 1 62 ? -18.953 -19.688 33.75 1 40.53 62 THR B O 1
ATOM 3103 N N . SER B 1 63 ? -17.844 -21.125 34.844 1 43.31 63 SER B N 1
ATOM 3104 C CA . SER B 1 63 ? -17.891 -20.344 36.062 1 43.31 63 SER B CA 1
ATOM 3105 C C . SER B 1 63 ? -17.422 -18.906 35.812 1 43.31 63 SER B C 1
ATOM 3107 O O . SER B 1 63 ? -17.422 -18.094 36.719 1 43.31 63 SER B O 1
ATOM 3109 N N . GLY B 1 64 ? -16.531 -18.75 34.812 1 45.34 64 GLY B N 1
ATOM 3110 C CA . GLY B 1 64 ? -16.109 -17.359 34.688 1 45.34 64 GLY B CA 1
ATOM 3111 C C . GLY B 1 64 ? -17.25 -16.406 34.438 1 45.34 64 GLY B C 1
ATOM 3112 O O . GLY B 1 64 ? -18.422 -16.812 34.406 1 45.34 64 GLY B O 1
ATOM 3113 N N . ARG B 1 65 ? -17.031 -15.156 34.781 1 51.75 65 ARG B N 1
ATOM 3114 C CA . ARG B 1 65 ? -17.984 -14.086 34.5 1 51.75 65 ARG B CA 1
ATOM 3115 C C . ARG B 1 65 ? -18.844 -14.391 33.281 1 51.75 65 ARG B C 1
ATOM 3117 O O . ARG B 1 65 ? -18.312 -14.828 32.25 1 51.75 65 ARG B O 1
ATOM 3124 N N . PRO B 1 66 ? -20.125 -14.797 33.625 1 54.53 66 PRO B N 1
ATOM 3125 C CA . PRO B 1 66 ? -21.016 -14.984 32.469 1 54.53 66 PRO B CA 1
ATOM 3126 C C . PRO B 1 66 ? -20.641 -14.109 31.281 1 54.53 66 PRO B C 1
ATOM 3128 O O . PRO B 1 66 ? -20.062 -13.031 31.453 1 54.53 66 PRO B O 1
ATOM 3131 N N . PHE B 1 67 ? -20.656 -14.805 30.219 1 61.56 67 PHE B N 1
ATOM 3132 C CA . PHE B 1 67 ? -20.344 -14.039 29.016 1 61.56 67 PHE B CA 1
ATOM 3133 C C . PHE B 1 67 ? -21.312 -12.883 28.828 1 61.56 67 PHE B C 1
ATOM 3135 O O . PHE B 1 67 ? -22.484 -12.984 29.219 1 61.56 67 PHE B O 1
ATOM 3142 N N . SER B 1 68 ? -20.766 -11.773 28.562 1 68 68 SER B N 1
ATOM 3143 C CA . SER B 1 68 ? -21.562 -10.562 28.422 1 68 68 SER B CA 1
ATOM 3144 C C . SER B 1 68 ? -22.625 -10.734 27.344 1 68 68 SER B C 1
ATOM 3146 O O . SER B 1 68 ? -23.703 -10.141 27.422 1 68 68 SER B O 1
ATOM 3148 N N . LEU B 1 69 ? -22.375 -11.727 26.359 1 81.25 69 LEU B N 1
ATOM 3149 C CA . LEU B 1 69 ? -23.344 -11.852 25.281 1 81.25 69 LEU B CA 1
ATOM 3150 C C . LEU B 1 69 ? -23.969 -13.242 25.266 1 81.25 69 LEU B C 1
ATOM 3152 O O . LEU B 1 69 ? -23.266 -14.242 25.453 1 81.25 69 LEU B O 1
ATOM 3156 N N . SER B 1 70 ? -25.266 -13.328 25.141 1 82.62 70 SER B N 1
ATOM 3157 C CA . SER B 1 70 ? -26.016 -14.578 25.031 1 82.62 70 SER B CA 1
ATOM 3158 C C . SER B 1 70 ? -25.781 -15.234 23.672 1 82.62 70 SER B C 1
ATOM 3160 O O . SER B 1 70 ? -25.172 -14.633 22.781 1 82.62 70 SER B O 1
ATOM 3162 N N . ASP B 1 71 ? -26.203 -16.453 23.578 1 85.31 71 ASP B N 1
ATOM 3163 C CA . ASP B 1 71 ? -26.062 -17.188 22.328 1 85.31 71 ASP B CA 1
ATOM 3164 C C . ASP B 1 71 ? -26.812 -16.5 21.188 1 85.31 71 ASP B C 1
ATOM 3166 O O . ASP B 1 71 ? -26.344 -16.484 20.047 1 85.31 71 ASP B O 1
ATOM 3170 N N . GLU B 1 72 ? -27.938 -16.031 21.531 1 87.31 72 GLU B N 1
ATOM 3171 C CA . GLU B 1 72 ? -28.734 -15.328 20.531 1 87.31 72 GLU B CA 1
ATOM 3172 C C . GLU B 1 72 ? -28.016 -14.062 20.062 1 87.31 72 GLU B C 1
ATOM 3174 O O . GLU B 1 72 ? -28 -13.758 18.859 1 87.31 72 GLU B O 1
ATOM 3179 N N . GLU B 1 73 ? -27.469 -13.43 21.031 1 87.19 73 GLU B N 1
ATOM 3180 C CA . GLU B 1 73 ? -26.75 -12.203 20.719 1 87.19 73 GLU B CA 1
ATOM 3181 C C . GLU B 1 73 ? -25.5 -12.5 19.891 1 87.19 73 GLU B C 1
ATOM 3183 O O . GLU B 1 73 ? -25.156 -11.742 18.984 1 87.19 73 GLU B O 1
ATOM 3188 N N . ARG B 1 74 ? -24.969 -13.57 20.141 1 89.56 74 ARG B N 1
ATOM 3189 C CA . ARG B 1 74 ? -23.781 -13.992 19.406 1 89.56 74 ARG B CA 1
ATOM 3190 C C . ARG B 1 74 ? -24.141 -14.359 17.969 1 89.56 74 ARG B C 1
ATOM 3192 O O . ARG B 1 74 ? -23.391 -14.039 17.031 1 89.56 74 ARG B O 1
ATOM 3199 N N . ARG B 1 75 ? -25.203 -15.016 17.797 1 91.38 75 ARG B N 1
ATOM 3200 C CA . ARG B 1 75 ? -25.656 -15.359 16.469 1 91.38 75 ARG B CA 1
ATOM 3201 C C . ARG B 1 75 ? -25.953 -14.109 15.648 1 91.38 75 ARG B C 1
ATOM 3203 O O . ARG B 1 75 ? -25.672 -14.055 14.445 1 91.38 75 ARG B O 1
ATOM 3210 N N . PHE B 1 76 ? -26.469 -13.156 16.406 1 93.19 76 PHE B N 1
ATOM 3211 C CA . PHE B 1 76 ? -26.75 -11.883 15.75 1 93.19 76 PHE B CA 1
ATOM 3212 C C . PHE B 1 76 ? -25.453 -11.203 15.32 1 93.19 76 PHE B C 1
ATOM 3214 O O . PHE B 1 76 ? -25.375 -10.68 14.211 1 93.19 76 PHE B O 1
ATOM 3221 N N . LEU B 1 77 ? -24.531 -11.336 16.141 1 92.31 77 LEU B N 1
ATOM 3222 C CA . LEU B 1 77 ? -23.219 -10.773 15.852 1 92.31 77 LEU B CA 1
ATOM 3223 C C . LEU B 1 77 ? -22.609 -11.43 14.625 1 92.31 77 LEU B C 1
ATOM 3225 O O . LEU B 1 77 ? -22.094 -10.742 13.734 1 92.31 77 LEU B O 1
ATOM 3229 N N . LEU B 1 78 ? -22.703 -12.633 14.578 1 92.62 78 LEU B N 1
ATOM 3230 C CA . LEU B 1 78 ? -22.141 -13.391 13.461 1 92.62 78 LEU B CA 1
ATOM 3231 C C . LEU B 1 78 ? -22.875 -13.062 12.164 1 92.62 78 LEU B C 1
ATOM 3233 O O . LEU B 1 78 ? -22.25 -12.961 11.102 1 92.62 78 LEU B O 1
ATOM 3237 N N . ALA B 1 79 ? -24.109 -12.883 12.266 1 94.31 79 ALA B N 1
ATOM 3238 C CA . ALA B 1 79 ? -24.906 -12.539 11.094 1 94.31 79 ALA B CA 1
ATOM 3239 C C . ALA B 1 79 ? -24.516 -11.172 10.539 1 94.31 79 ALA B C 1
ATOM 3241 O O . ALA B 1 79 ? -24.469 -10.977 9.32 1 94.31 79 ALA B O 1
ATOM 3242 N N . LEU B 1 80 ? -24.25 -10.289 11.453 1 94.25 80 LEU B N 1
ATOM 3243 C CA . LEU B 1 80 ? -23.859 -8.945 11.039 1 94.25 80 LEU B CA 1
ATOM 3244 C C . LEU B 1 80 ? -22.531 -8.984 10.273 1 94.25 80 LEU B C 1
ATOM 3246 O O . LEU B 1 80 ? -22.422 -8.375 9.203 1 94.25 80 LEU B O 1
ATOM 3250 N N . VAL B 1 81 ? -21.609 -9.711 10.758 1 93.94 81 VAL B N 1
ATOM 3251 C CA . VAL B 1 81 ? -20.266 -9.766 10.195 1 93.94 81 VAL B CA 1
ATOM 3252 C C . VAL B 1 81 ? -20.281 -10.555 8.883 1 93.94 81 VAL B C 1
ATOM 3254 O O . VAL B 1 81 ? -19.531 -10.25 7.961 1 93.94 81 VAL B O 1
ATOM 3257 N N . THR B 1 82 ? -21.156 -11.523 8.805 1 91.75 82 THR B N 1
ATOM 3258 C CA . THR B 1 82 ? -21.281 -12.312 7.586 1 91.75 82 THR B CA 1
ATOM 3259 C C . THR B 1 82 ? -21.938 -11.492 6.477 1 91.75 82 THR B C 1
ATOM 3261 O O . THR B 1 82 ? -21.547 -11.594 5.309 1 91.75 82 THR B O 1
ATOM 3264 N N . ALA B 1 83 ? -22.875 -10.695 6.895 1 92.56 83 ALA B N 1
ATOM 3265 C CA . ALA B 1 83 ? -23.562 -9.844 5.922 1 92.56 83 ALA B CA 1
ATOM 3266 C C . ALA B 1 83 ? -22.625 -8.75 5.398 1 92.56 83 ALA B C 1
ATOM 3268 O O . ALA B 1 83 ? -22.609 -8.461 4.199 1 92.56 83 ALA B O 1
ATOM 3269 N N . ASP B 1 84 ? -21.891 -8.188 6.301 1 92.94 84 ASP B N 1
ATOM 3270 C CA . ASP B 1 84 ? -20.891 -7.176 5.949 1 92.94 84 ASP B CA 1
ATOM 3271 C C . ASP B 1 84 ? -19.594 -7.387 6.723 1 92.94 84 ASP B C 1
ATOM 3273 O O . ASP B 1 84 ? -19.422 -6.852 7.816 1 92.94 84 ASP B O 1
ATOM 3277 N N . PRO B 1 85 ? -18.719 -8.023 6.043 1 93.88 85 PRO B N 1
ATOM 3278 C CA . PRO B 1 85 ? -17.469 -8.336 6.738 1 93.88 85 PRO B CA 1
ATOM 3279 C C . PRO B 1 85 ? -16.656 -7.09 7.074 1 93.88 85 PRO B C 1
ATOM 3281 O O . PRO B 1 85 ? -15.742 -7.152 7.891 1 93.88 85 PRO B O 1
ATOM 3284 N N . THR B 1 86 ? -16.953 -5.965 6.492 1 93.75 86 THR B N 1
ATOM 3285 C CA . THR B 1 86 ? -16.141 -4.77 6.703 1 93.75 86 THR B CA 1
ATOM 3286 C C . THR B 1 86 ? -16.719 -3.918 7.832 1 93.75 86 THR B C 1
ATOM 3288 O O . THR B 1 86 ? -16.188 -2.84 8.125 1 93.75 86 THR B O 1
ATOM 3291 N N . ILE B 1 87 ? -17.703 -4.387 8.516 1 94.25 87 ILE B N 1
ATOM 3292 C CA . ILE B 1 87 ? -18.406 -3.625 9.539 1 94.25 87 ILE B CA 1
ATOM 3293 C C . ILE B 1 87 ? -17.453 -3.289 10.688 1 94.25 87 ILE B C 1
ATOM 3295 O O . ILE B 1 87 ? -16.641 -4.121 11.086 1 94.25 87 ILE B O 1
ATOM 3299 N N . TYR B 1 88 ? -17.578 -2.025 11.141 1 94.69 88 TYR B N 1
ATOM 3300 C CA . TYR B 1 88 ? -16.75 -1.584 12.258 1 94.69 88 TYR B CA 1
ATOM 3301 C C . TYR B 1 88 ? -17.391 -1.931 13.594 1 94.69 88 TYR B C 1
ATOM 3303 O O . TYR B 1 88 ? -18.609 -2.119 13.664 1 94.69 88 TYR B O 1
ATOM 3311 N N . LEU B 1 89 ? -16.547 -1.992 14.602 1 94.56 89 LEU B N 1
ATOM 3312 C CA . LEU B 1 89 ? -17.031 -2.352 15.93 1 94.56 89 LEU B CA 1
ATOM 3313 C C . LEU B 1 89 ? -18.094 -1.364 16.406 1 94.56 89 LEU B C 1
ATOM 3315 O O . LEU B 1 89 ? -19.078 -1.758 17.047 1 94.56 89 LEU B O 1
ATOM 3319 N N . GLU B 1 90 ? -17.891 -0.081 16.094 1 94.5 90 GLU B N 1
ATOM 3320 C CA . GLU B 1 90 ? -18.859 0.932 16.484 1 94.5 90 GLU B CA 1
ATOM 3321 C C . GLU B 1 90 ? -20.219 0.698 15.82 1 94.5 90 GLU B C 1
ATOM 3323 O O . GLU B 1 90 ? -21.266 0.926 16.438 1 94.5 90 GLU B O 1
ATOM 3328 N N . GLU B 1 91 ? -20.172 0.305 14.625 1 94.56 91 GLU B N 1
ATOM 3329 C CA . GLU B 1 91 ? -21.391 0.018 13.898 1 94.56 91 GLU B CA 1
ATOM 3330 C C . GLU B 1 91 ? -22.094 -1.222 14.453 1 94.56 91 GLU B C 1
ATOM 3332 O O . GLU B 1 91 ? -23.328 -1.279 14.508 1 94.56 91 GLU B O 1
ATOM 3337 N N . ILE B 1 92 ? -21.297 -2.18 14.812 1 94.81 92 ILE B N 1
ATOM 3338 C CA . ILE B 1 92 ? -21.859 -3.379 15.438 1 94.81 92 ILE B CA 1
ATOM 3339 C C . ILE B 1 92 ? -22.516 -3.014 16.766 1 94.81 92 ILE B C 1
ATOM 3341 O O . ILE B 1 92 ? -23.625 -3.463 17.047 1 94.81 92 ILE B O 1
ATOM 3345 N N . GLN B 1 93 ? -21.828 -2.174 17.484 1 95 93 GLN B N 1
ATOM 3346 C CA . GLN B 1 93 ? -22.359 -1.714 18.766 1 95 93 GLN B CA 1
ATOM 3347 C C . GLN B 1 93 ? -23.703 -1.026 18.578 1 95 93 GLN B C 1
ATOM 3349 O O . GLN B 1 93 ? -24.656 -1.306 19.312 1 95 93 GLN B O 1
ATOM 3354 N N . GLN B 1 94 ? -23.781 -0.195 17.609 1 95.06 94 GLN B N 1
ATOM 3355 C CA . GLN B 1 94 ? -25.031 0.51 17.328 1 95.06 94 GLN B CA 1
ATOM 3356 C C . GLN B 1 94 ? -26.125 -0.46 16.891 1 95.06 94 GLN B C 1
ATOM 3358 O O . GLN B 1 94 ? -27.281 -0.31 17.281 1 95.06 94 GLN B O 1
ATOM 3363 N N . SER B 1 95 ? -25.781 -1.427 16.094 1 95.12 95 SER B N 1
ATOM 3364 C CA . SER B 1 95 ? -26.75 -2.404 15.609 1 95.12 95 SER B CA 1
ATOM 3365 C C . SER B 1 95 ? -27.297 -3.256 16.766 1 95.12 95 SER B C 1
ATOM 3367 O O . SER B 1 95 ? -28.469 -3.588 16.797 1 95.12 95 SER B O 1
ATOM 3369 N N . LEU B 1 96 ? -26.438 -3.59 17.656 1 93.06 96 LEU B N 1
ATOM 3370 C CA . LEU B 1 96 ? -26.859 -4.355 18.828 1 93.06 96 LEU B CA 1
ATOM 3371 C C . LEU B 1 96 ? -27.828 -3.541 19.688 1 93.06 96 LEU B C 1
ATOM 3373 O O . LEU B 1 96 ? -28.812 -4.07 20.188 1 93.06 96 LEU B O 1
ATOM 3377 N N . LEU B 1 97 ? -27.516 -2.254 19.828 1 93.5 97 LEU B N 1
ATOM 3378 C CA . LEU B 1 97 ? -28.359 -1.366 20.625 1 93.5 97 LEU B CA 1
ATOM 3379 C C . LEU B 1 97 ? -29.734 -1.19 19.969 1 93.5 97 LEU B C 1
ATOM 3381 O O . LEU B 1 97 ? -30.766 -1.303 20.641 1 93.5 97 LEU B O 1
ATOM 3385 N N . VAL B 1 98 ? -29.766 -0.988 18.703 1 94.69 98 VAL B N 1
ATOM 3386 C CA . VAL B 1 98 ? -30.984 -0.665 17.984 1 94.69 98 VAL B CA 1
ATOM 3387 C C . VAL B 1 98 ? -31.844 -1.917 17.844 1 94.69 98 VAL B C 1
ATOM 3389 O O . VAL B 1 98 ? -33.062 -1.867 18.047 1 94.69 98 VAL B O 1
ATOM 3392 N N . ASN B 1 99 ? -31.219 -3.023 17.578 1 93.31 99 ASN B N 1
ATOM 3393 C CA . ASN B 1 99 ? -31.984 -4.219 17.25 1 93.31 99 ASN B CA 1
ATOM 3394 C C . ASN B 1 99 ? -32.25 -5.086 18.469 1 93.31 99 ASN B C 1
ATOM 3396 O O . ASN B 1 99 ? -33.281 -5.758 18.562 1 93.31 99 ASN B O 1
ATOM 3400 N N . LEU B 1 100 ? -31.375 -5.148 19.438 1 92.06 100 LEU B N 1
ATOM 3401 C CA . LEU B 1 100 ? -31.516 -6.055 20.578 1 92.06 100 LEU B CA 1
ATOM 3402 C C . LEU B 1 100 ? -31.594 -5.277 21.891 1 92.06 100 LEU B C 1
ATOM 3404 O O . LEU B 1 100 ? -31.812 -5.867 22.953 1 92.06 100 LEU B O 1
ATOM 3408 N N . ASN B 1 101 ? -31.344 -4.043 21.859 1 91.56 101 ASN B N 1
ATOM 3409 C CA . ASN B 1 101 ? -31.406 -3.166 23.031 1 91.56 101 ASN B CA 1
ATOM 3410 C C . ASN B 1 101 ? -30.375 -3.566 24.078 1 91.56 101 ASN B C 1
ATOM 3412 O O . ASN B 1 101 ? -30.688 -3.584 25.281 1 91.56 101 ASN B O 1
ATOM 3416 N N . ILE B 1 102 ? -29.219 -3.955 23.625 1 89.19 102 ILE B N 1
ATOM 3417 C CA . ILE B 1 102 ? -28.125 -4.301 24.516 1 89.19 102 ILE B CA 1
ATOM 3418 C C . ILE B 1 102 ? -26.953 -3.344 24.297 1 89.19 102 ILE B C 1
ATOM 3420 O O . ILE B 1 102 ? -26.641 -2.99 23.156 1 89.19 102 ILE B O 1
ATOM 3424 N N . HIS B 1 103 ? -26.453 -2.871 25.406 1 89.31 103 HIS B N 1
ATOM 3425 C CA . HIS B 1 103 ? -25.281 -2.006 25.328 1 89.31 103 HIS B CA 1
ATOM 3426 C C . HIS B 1 103 ? -24.016 -2.748 25.766 1 89.31 103 HIS B C 1
ATOM 3428 O O . HIS B 1 103 ? -23.891 -3.15 26.922 1 89.31 103 HIS B O 1
ATOM 3434 N N . VAL B 1 104 ? -23.297 -3.035 24.891 1 89.31 104 VAL B N 1
ATOM 3435 C CA . VAL B 1 104 ? -22.031 -3.713 25.141 1 89.31 104 VAL B CA 1
ATOM 3436 C C . VAL B 1 104 ? -20.875 -2.842 24.656 1 89.31 104 VAL B C 1
ATOM 3438 O O . VAL B 1 104 ? -21 -2.105 23.672 1 89.31 104 VAL B O 1
ATOM 3441 N N . SER B 1 105 ? -19.828 -2.885 25.375 1 93.31 105 SER B N 1
ATOM 3442 C CA . SER B 1 105 ? -18.656 -2.1 24.984 1 93.31 105 SER B CA 1
ATOM 3443 C C . SER B 1 105 ? -18.016 -2.656 23.719 1 93.31 105 SER B C 1
ATOM 3445 O O . SER B 1 105 ? -18.188 -3.834 23.391 1 93.31 105 SER B O 1
ATOM 3447 N N . ARG B 1 106 ? -17.281 -1.845 23.047 1 94.12 106 ARG B N 1
ATOM 3448 C CA . ARG B 1 106 ? -16.578 -2.262 21.844 1 94.12 106 ARG B CA 1
ATOM 3449 C C . ARG B 1 106 ? -15.555 -3.355 22.156 1 94.12 106 ARG B C 1
ATOM 3451 O O . ARG B 1 106 ? -15.344 -4.258 21.344 1 94.12 106 ARG B O 1
ATOM 3458 N N . GLN B 1 107 ? -14.984 -3.215 23.281 1 93.38 107 GLN B N 1
ATOM 3459 C CA . GLN B 1 107 ? -13.992 -4.203 23.672 1 93.38 107 GLN B CA 1
ATOM 3460 C C . GLN B 1 107 ? -14.625 -5.578 23.875 1 93.38 107 GLN B C 1
ATOM 3462 O O . GLN B 1 107 ? -14.047 -6.598 23.5 1 93.38 107 GLN B O 1
ATOM 3467 N N . THR B 1 108 ? -15.75 -5.582 24.438 1 90.06 108 THR B N 1
ATOM 3468 C CA . THR B 1 108 ? -16.484 -6.832 24.609 1 90.06 108 THR B CA 1
ATOM 3469 C C . THR B 1 108 ? -16.828 -7.461 23.266 1 90.06 108 THR B C 1
ATOM 3471 O O . THR B 1 108 ? -16.703 -8.672 23.094 1 90.06 108 THR B O 1
ATOM 3474 N N . ILE B 1 109 ? -17.266 -6.578 22.406 1 93.12 109 ILE B N 1
ATOM 3475 C CA . ILE B 1 109 ? -17.594 -7.051 21.062 1 93.12 109 ILE B CA 1
ATOM 3476 C C . ILE B 1 109 ? -16.359 -7.637 20.406 1 93.12 109 ILE B C 1
ATOM 3478 O O . ILE B 1 109 ? -16.406 -8.727 19.812 1 93.12 109 ILE B O 1
ATOM 3482 N N . SER B 1 110 ? -15.266 -6.918 20.453 1 94.06 110 SER B N 1
ATOM 3483 C CA . SER B 1 110 ? -14.008 -7.379 19.891 1 94.06 110 SER B CA 1
ATOM 3484 C C . SER B 1 110 ? -13.594 -8.719 20.484 1 94.06 110 SER B C 1
ATOM 3486 O O . SER B 1 110 ? -13.195 -9.633 19.75 1 94.06 110 SER B O 1
ATOM 3488 N N . ASN B 1 111 ? -13.75 -8.852 21.781 1 90.88 111 ASN B N 1
ATOM 3489 C CA . ASN B 1 111 ? -13.398 -10.094 22.469 1 90.88 111 ASN B CA 1
ATOM 3490 C C . ASN B 1 111 ? -14.266 -11.258 22 1 90.88 111 ASN B C 1
ATOM 3492 O O . ASN B 1 111 ? -13.781 -12.383 21.844 1 90.88 111 ASN B O 1
ATOM 3496 N N . GLU B 1 112 ? -15.477 -10.93 21.906 1 90.56 112 GLU B N 1
ATOM 3497 C CA . GLU B 1 112 ? -16.406 -11.961 21.438 1 90.56 112 GLU B CA 1
ATOM 3498 C C . GLU B 1 112 ? -16.016 -12.445 20.047 1 90.56 112 GLU B C 1
ATOM 3500 O O . GLU B 1 112 ? -16.016 -13.648 19.781 1 90.56 112 GLU B O 1
ATOM 3505 N N . LEU B 1 113 ? -15.656 -11.602 19.172 1 93.5 113 LEU B N 1
ATOM 3506 C CA . LEU B 1 113 ? -15.305 -11.938 17.797 1 93.5 113 LEU B CA 1
ATOM 3507 C C . LEU B 1 113 ? -13.992 -12.711 17.75 1 93.5 113 LEU B C 1
ATOM 3509 O O . LEU B 1 113 ? -13.898 -13.727 17.062 1 93.5 113 LEU B O 1
ATOM 3513 N N . HIS B 1 114 ? -13.039 -12.273 18.469 1 92.5 114 HIS B N 1
ATOM 3514 C CA . HIS B 1 114 ? -11.711 -12.875 18.422 1 92.5 114 HIS B CA 1
ATOM 3515 C C . HIS B 1 114 ? -11.695 -14.211 19.156 1 92.5 114 HIS B C 1
ATOM 3517 O O . HIS B 1 114 ? -11.219 -15.211 18.625 1 92.5 114 HIS B O 1
ATOM 3523 N N . ASN B 1 115 ? -12.141 -14.164 20.344 1 87.25 115 ASN B N 1
ATOM 3524 C CA . ASN B 1 115 ? -11.938 -15.305 21.234 1 87.25 115 ASN B CA 1
ATOM 3525 C C . ASN B 1 115 ? -13.039 -16.344 21.078 1 87.25 115 ASN B C 1
ATOM 3527 O O . ASN B 1 115 ? -12.766 -17.547 21.016 1 87.25 115 ASN B O 1
ATOM 3531 N N . ARG B 1 116 ? -14.227 -15.961 20.984 1 85.44 116 ARG B N 1
ATOM 3532 C CA . ARG B 1 116 ? -15.328 -16.906 20.969 1 85.44 116 ARG B CA 1
ATOM 3533 C C . ARG B 1 116 ? -15.656 -17.328 19.531 1 85.44 116 ARG B C 1
ATOM 3535 O O . ARG B 1 116 ? -15.844 -18.516 19.266 1 85.44 116 ARG B O 1
ATOM 3542 N N . LEU B 1 117 ? -15.719 -16.422 18.719 1 91.38 117 LEU B N 1
ATOM 3543 C CA . LEU B 1 117 ? -16.094 -16.719 17.344 1 91.38 117 LEU B CA 1
ATOM 3544 C C 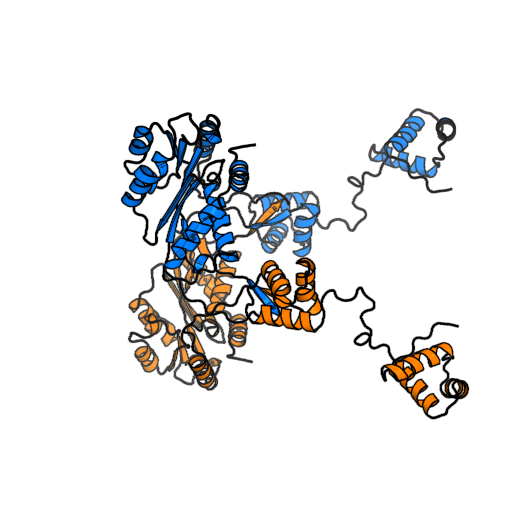. LEU B 1 117 ? -14.859 -17 16.5 1 91.38 117 LEU B C 1
ATOM 3546 O O . LEU B 1 117 ? -14.984 -17.375 15.328 1 91.38 117 LEU B O 1
ATOM 3550 N N . ARG B 1 118 ? -13.68 -16.766 17.016 1 93.44 118 ARG B N 1
ATOM 3551 C CA . ARG B 1 118 ? -12.414 -17.047 16.344 1 93.44 118 ARG B CA 1
ATOM 3552 C C . ARG B 1 118 ? -12.336 -16.312 15.008 1 93.44 118 ARG B C 1
ATOM 3554 O O . ARG B 1 118 ? -12 -16.922 13.984 1 93.44 118 ARG B O 1
ATOM 3561 N N . MET B 1 119 ? -12.719 -15.148 15.086 1 95 119 MET B N 1
ATOM 3562 C CA . MET B 1 119 ? -12.625 -14.289 13.914 1 95 119 MET B CA 1
ATOM 3563 C C . MET B 1 119 ? -11.43 -13.352 14.016 1 95 119 MET B C 1
ATOM 3565 O O . MET B 1 119 ? -10.992 -13.016 15.117 1 95 119 MET B O 1
ATOM 3569 N N . SER B 1 120 ? -10.859 -12.992 12.891 1 95.69 120 SER B N 1
ATOM 3570 C CA . SER B 1 120 ? -9.781 -12.016 12.836 1 95.69 120 SER B CA 1
ATOM 3571 C C . SER B 1 120 ? -9.969 -11.047 11.664 1 95.69 120 SER B C 1
ATOM 3573 O O . SER B 1 120 ? -10.641 -11.383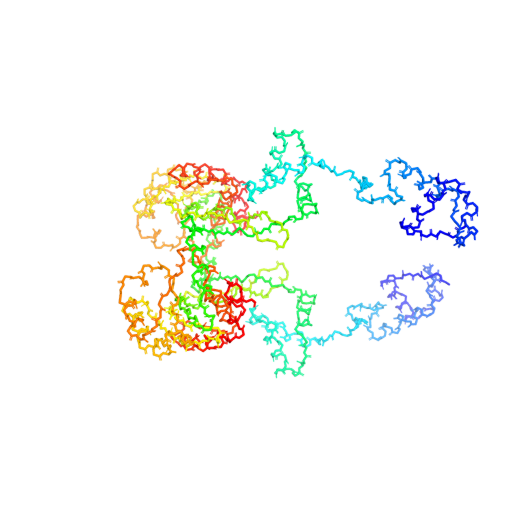 10.688 1 95.69 120 SER B O 1
ATOM 3575 N N . ARG B 1 121 ? -9.453 -9.875 11.914 1 93.94 121 ARG B N 1
ATOM 3576 C CA . ARG B 1 121 ? -9.508 -8.891 10.836 1 93.94 121 ARG B CA 1
ATOM 3577 C C . ARG B 1 121 ? -8.406 -9.148 9.805 1 93.94 121 ARG B C 1
ATOM 3579 O O . ARG B 1 121 ? -7.246 -9.344 10.172 1 93.94 121 ARG B O 1
ATOM 3586 N N . LYS B 1 122 ? -8.852 -9.18 8.5 1 94.38 122 LYS B N 1
ATOM 3587 C CA . LYS B 1 122 ? -7.93 -9.422 7.395 1 94.38 122 LYS B CA 1
ATOM 3588 C C . LYS B 1 122 ? -8.234 -8.5 6.215 1 94.38 122 LYS B C 1
ATOM 3590 O O . LYS B 1 122 ? -9.312 -7.91 6.145 1 94.38 122 LYS B O 1
ATOM 3595 N N . THR B 1 123 ? -7.246 -8.344 5.375 1 92.88 123 THR B N 1
ATOM 3596 C CA . THR B 1 123 ? -7.48 -7.578 4.16 1 92.88 123 THR B CA 1
ATOM 3597 C C . THR B 1 123 ? -8.555 -8.234 3.301 1 92.88 123 THR B C 1
ATOM 3599 O O . THR B 1 123 ? -8.531 -9.453 3.098 1 92.88 123 THR B O 1
ATOM 3602 N N . MET B 1 124 ? -9.477 -7.473 2.812 1 92.25 124 MET B N 1
ATOM 3603 C CA . MET B 1 124 ? -10.57 -7.977 1.997 1 92.25 124 MET B CA 1
ATOM 3604 C C . MET B 1 124 ? -10.062 -8.516 0.666 1 92.25 124 MET B C 1
ATOM 3606 O O . MET B 1 124 ? -9.195 -7.91 0.039 1 92.25 124 MET B O 1
ATOM 3610 N N . GLN B 1 125 ? -10.633 -9.664 0.304 1 89.12 125 GLN B N 1
ATOM 3611 C CA . GLN B 1 125 ? -10.367 -10.188 -1.033 1 89.12 125 GLN B CA 1
ATOM 3612 C C . GLN B 1 125 ? -11.219 -9.477 -2.08 1 89.12 125 GLN B C 1
ATOM 3614 O O . GLN B 1 125 ? -12.445 -9.625 -2.092 1 89.12 125 GLN B O 1
ATOM 3619 N N . LYS B 1 126 ? -10.57 -8.844 -2.92 1 87.88 126 LYS B N 1
ATOM 3620 C CA . LYS B 1 126 ? -11.273 -8.109 -3.963 1 87.88 126 LYS B CA 1
ATOM 3621 C C . LYS B 1 126 ? -11.312 -8.898 -5.27 1 87.88 126 LYS B C 1
ATOM 3623 O O . LYS B 1 126 ? -10.328 -9.531 -5.641 1 87.88 126 LYS B O 1
ATOM 3628 N N . VAL B 1 127 ? -12.586 -8.867 -5.887 1 88.25 127 VAL B N 1
ATOM 3629 C CA . VAL B 1 127 ? -12.734 -9.523 -7.18 1 88.25 127 VAL B CA 1
ATOM 3630 C C . VAL B 1 127 ? -13.445 -8.594 -8.156 1 88.25 127 VAL B C 1
ATOM 3632 O O . VAL B 1 127 ? -14.203 -7.715 -7.742 1 88.25 127 VAL B O 1
ATOM 3635 N N . HIS B 1 128 ? -13.102 -8.805 -9.383 1 87.94 128 HIS B N 1
ATOM 3636 C CA . HIS B 1 128 ? -13.805 -8.031 -10.398 1 87.94 128 HIS B CA 1
ATOM 3637 C C . HIS B 1 128 ? -15.258 -8.477 -10.516 1 87.94 128 HIS B C 1
ATOM 3639 O O . HIS B 1 128 ? -15.555 -9.672 -10.5 1 87.94 128 HIS B O 1
ATOM 3645 N N . PRO B 1 129 ? -16.141 -7.559 -10.578 1 85.94 129 PRO B N 1
ATOM 3646 C CA . PRO B 1 129 ? -17.562 -7.91 -10.617 1 85.94 129 PRO B CA 1
ATOM 3647 C C . PRO B 1 129 ? -17.922 -8.75 -11.844 1 85.94 129 PRO B C 1
ATOM 3649 O O . PRO B 1 129 ? -18.891 -9.516 -11.805 1 85.94 129 PRO B O 1
ATOM 3652 N N . ARG B 1 130 ? -17.172 -8.672 -12.914 1 86.94 130 ARG B N 1
ATOM 3653 C CA . ARG B 1 130 ? -17.484 -9.391 -14.148 1 86.94 130 ARG B CA 1
ATOM 3654 C C . ARG B 1 130 ? -16.859 -10.781 -14.141 1 86.94 130 ARG B C 1
ATOM 3656 O O . ARG B 1 130 ? -16.906 -11.492 -15.141 1 86.94 130 ARG B O 1
ATOM 3663 N N . GLN B 1 131 ? -16.281 -11.086 -13.023 1 89.5 131 GLN B N 1
ATOM 3664 C CA . GLN B 1 131 ? -15.781 -12.453 -12.914 1 89.5 131 GLN B CA 1
ATOM 3665 C C . GLN B 1 131 ? -16.922 -13.461 -13.008 1 89.5 131 GLN B C 1
ATOM 3667 O O . GLN B 1 131 ? -17.969 -13.281 -12.375 1 89.5 131 GLN B O 1
ATOM 3672 N N . ASP B 1 132 ? -16.75 -14.445 -13.844 1 90.19 132 ASP B N 1
ATOM 3673 C CA . ASP B 1 132 ? -17.828 -15.383 -14.141 1 90.19 132 ASP B CA 1
ATOM 3674 C C . ASP B 1 132 ? -17.516 -16.766 -13.562 1 90.19 132 ASP B C 1
ATOM 3676 O O . ASP B 1 132 ? -16.578 -17.438 -14 1 90.19 132 ASP B O 1
ATOM 3680 N N . ILE B 1 133 ? -18.406 -17.203 -12.695 1 89.81 133 ILE B N 1
ATOM 3681 C CA . ILE B 1 133 ? -18.203 -18.469 -11.992 1 89.81 133 ILE B CA 1
ATOM 3682 C C . ILE B 1 133 ? -18.344 -19.625 -12.977 1 89.81 133 ILE B C 1
ATOM 3684 O O . ILE B 1 133 ? -17.609 -20.625 -12.875 1 89.81 133 ILE B O 1
ATOM 3688 N N . CYS B 1 134 ? -19.188 -19.438 -13.906 1 94.5 134 CYS B N 1
ATOM 3689 C CA . CYS B 1 134 ? -19.406 -20.5 -14.883 1 94.5 134 CYS B CA 1
ATOM 3690 C C . CYS B 1 134 ? -18.203 -20.656 -15.797 1 94.5 134 CYS B C 1
ATOM 3692 O O . CYS B 1 134 ? -17.766 -21.781 -16.062 1 94.5 134 CYS B O 1
ATOM 3694 N N . LYS B 1 135 ? -17.703 -19.531 -16.188 1 95.31 135 LYS B N 1
ATOM 3695 C CA . LYS B 1 135 ? -16.531 -19.578 -17.047 1 95.31 135 LYS B CA 1
ATOM 3696 C C . LYS B 1 135 ? -15.328 -20.156 -16.297 1 95.31 135 LYS B C 1
ATOM 3698 O O . LYS B 1 135 ? -14.516 -20.875 -16.875 1 95.31 135 LYS B O 1
ATOM 3703 N N . ARG B 1 136 ? -15.25 -19.844 -15.102 1 94.56 136 ARG B N 1
ATOM 3704 C CA . ARG B 1 136 ? -14.172 -20.359 -14.266 1 94.56 136 ARG B CA 1
ATOM 3705 C C . ARG B 1 136 ? -14.305 -21.875 -14.086 1 94.56 136 ARG B C 1
ATOM 3707 O O . ARG B 1 136 ? -13.312 -22.609 -14.18 1 94.56 136 ARG B O 1
ATOM 3714 N N . GLY B 1 137 ? -15.492 -22.25 -13.836 1 95.19 137 GLY B N 1
ATOM 3715 C CA . GLY B 1 137 ? -15.742 -23.672 -13.727 1 95.19 137 GLY B CA 1
ATOM 3716 C C . GLY B 1 137 ? -15.438 -24.438 -15 1 95.19 137 GLY B C 1
ATOM 3717 O O . GLY B 1 137 ? -14.844 -25.516 -14.961 1 95.19 137 GLY B O 1
ATOM 3718 N N . ALA B 1 138 ? -15.875 -23.891 -16.094 1 96.56 138 ALA B N 1
ATOM 3719 C CA . ALA B 1 138 ? -15.617 -24.5 -17.391 1 96.56 138 ALA B CA 1
ATOM 3720 C C . ALA B 1 138 ? -14.125 -24.625 -17.656 1 96.56 138 ALA B C 1
ATOM 3722 O O . ALA B 1 138 ? -13.664 -25.625 -18.203 1 96.56 138 ALA B O 1
ATOM 3723 N N . TYR B 1 139 ? -13.438 -23.625 -17.312 1 97.06 139 TYR B N 1
ATOM 3724 C CA . TYR B 1 139 ? -11.992 -23.641 -17.5 1 97.06 139 TYR B CA 1
ATOM 3725 C C . TYR B 1 139 ? -11.352 -24.766 -16.688 1 97.06 139 TYR B C 1
ATOM 3727 O O . TYR B 1 139 ? -10.492 -25.5 -17.188 1 97.06 139 TYR B O 1
ATOM 3735 N N . VAL B 1 140 ? -11.805 -24.891 -15.438 1 95.69 140 VAL B N 1
ATOM 3736 C CA . VAL B 1 140 ? -11.25 -25.906 -14.562 1 95.69 140 VAL B CA 1
ATOM 3737 C C . VAL B 1 140 ? -11.508 -27.297 -15.156 1 95.69 140 VAL B C 1
ATOM 3739 O O . VAL B 1 140 ? -10.609 -28.141 -15.172 1 95.69 140 VAL B O 1
ATOM 3742 N N . GLY B 1 141 ? -12.703 -27.469 -15.648 1 95.31 141 GLY B N 1
ATOM 3743 C CA . GLY B 1 141 ? -13.031 -28.734 -16.297 1 95.31 141 GLY B CA 1
ATOM 3744 C C . GLY B 1 141 ? -12.211 -29 -17.531 1 95.31 141 GLY B C 1
ATOM 3745 O O . GLY B 1 141 ? -11.75 -30.125 -17.75 1 95.31 141 GLY B O 1
ATOM 3746 N N . PHE B 1 142 ? -12 -28 -18.266 1 95.44 142 PHE B N 1
ATOM 3747 C CA . PHE B 1 142 ? -11.281 -28.109 -19.531 1 95.44 142 PHE B CA 1
ATOM 3748 C C . PHE B 1 142 ? -9.805 -28.406 -19.297 1 95.44 142 PHE B C 1
ATOM 3750 O O . PHE B 1 142 ? -9.242 -29.328 -19.875 1 95.44 142 PHE B O 1
ATOM 3757 N N . ILE B 1 143 ? -9.203 -27.719 -18.422 1 95.31 143 ILE B N 1
ATOM 3758 C CA . ILE B 1 143 ? -7.762 -27.781 -18.203 1 95.31 143 ILE B CA 1
ATOM 3759 C C . ILE B 1 143 ? -7.41 -29.062 -17.469 1 95.31 143 ILE B C 1
ATOM 3761 O O . ILE B 1 143 ? -6.273 -29.531 -17.531 1 95.31 143 ILE B O 1
ATOM 3765 N N . ALA B 1 144 ? -8.375 -29.578 -16.75 1 93.31 144 ALA B N 1
ATOM 3766 C CA . ALA B 1 144 ? -8.18 -30.828 -16.016 1 93.31 144 ALA B CA 1
ATOM 3767 C C . ALA B 1 144 ? -7.84 -31.969 -16.953 1 93.31 144 ALA B C 1
ATOM 3769 O O . ALA B 1 144 ? -7.234 -32.969 -16.547 1 93.31 144 ALA B O 1
ATOM 3770 N N . HIS B 1 145 ? -8.211 -31.797 -18.188 1 94.06 145 HIS B N 1
ATOM 3771 C CA . HIS B 1 145 ? -7.961 -32.844 -19.188 1 94.06 145 HIS B CA 1
ATOM 3772 C C . HIS B 1 145 ? -6.582 -32.688 -19.812 1 94.06 145 HIS B C 1
ATOM 3774 O O . HIS B 1 145 ? -6.188 -33.5 -20.656 1 94.06 145 HIS B O 1
ATOM 3780 N N . HIS B 1 146 ? -5.867 -31.719 -19.406 1 96 146 HIS B N 1
ATOM 3781 C CA . HIS B 1 146 ? -4.512 -31.5 -19.891 1 96 146 HIS B CA 1
ATOM 3782 C C . HIS B 1 146 ? -3.473 -31.828 -18.828 1 96 146 HIS B C 1
ATOM 3784 O O . HIS B 1 146 ? -3.678 -31.547 -17.656 1 96 146 HIS B O 1
ATOM 3790 N N . SER B 1 147 ? -2.449 -32.469 -19.281 1 96.31 147 SER B N 1
ATOM 3791 C CA . SER B 1 147 ? -1.358 -32.75 -18.359 1 96.31 147 SER B CA 1
ATOM 3792 C C . SER B 1 147 ? -0.7 -31.438 -17.891 1 96.31 147 SER B C 1
ATOM 3794 O O . SER B 1 147 ? -0.446 -30.547 -18.688 1 96.31 147 SER B O 1
ATOM 3796 N N . PRO B 1 148 ? -0.415 -31.375 -16.594 1 97.5 148 PRO B N 1
ATOM 3797 C CA . PRO B 1 148 ? 0.255 -30.188 -16.094 1 97.5 148 PRO B CA 1
ATOM 3798 C C . PRO B 1 148 ? 1.577 -29.906 -16.797 1 97.5 148 PRO B C 1
ATOM 3800 O O . PRO B 1 148 ? 1.975 -28.734 -16.938 1 97.5 148 PRO B O 1
ATOM 3803 N N . GLN B 1 149 ? 2.215 -30.906 -17.234 1 97.44 149 GLN B N 1
ATOM 3804 C CA . GLN B 1 149 ? 3.502 -30.766 -17.906 1 97.44 149 GLN B CA 1
ATOM 3805 C C . GLN B 1 149 ? 3.334 -30.125 -19.297 1 97.44 149 GLN B C 1
ATOM 3807 O O . GLN B 1 149 ? 4.297 -29.625 -19.875 1 97.44 149 GLN B O 1
ATOM 3812 N N . SER B 1 150 ? 2.139 -30.188 -19.781 1 98.38 150 SER B N 1
ATOM 3813 C CA . SER B 1 150 ? 1.903 -29.656 -21.125 1 98.38 150 SER B CA 1
ATOM 3814 C C . SER B 1 150 ? 1.665 -28.156 -21.094 1 98.38 150 SER B C 1
ATOM 3816 O O . SER B 1 150 ? 1.729 -27.484 -22.125 1 98.38 150 SER B O 1
ATOM 3818 N N . LEU B 1 151 ? 1.442 -27.609 -19.938 1 98.5 151 LEU B N 1
ATOM 3819 C CA . LEU B 1 151 ? 0.959 -26.234 -19.812 1 98.5 151 LEU B CA 1
ATOM 3820 C C . LEU B 1 151 ? 2.123 -25.25 -19.781 1 98.5 151 LEU B C 1
ATOM 3822 O O . LEU B 1 151 ? 3.117 -25.484 -19.078 1 98.5 151 LEU B O 1
ATOM 3826 N N . VAL B 1 152 ? 2.045 -24.172 -20.516 1 98.69 152 VAL B N 1
ATOM 3827 C CA . VAL B 1 152 ? 2.969 -23.047 -20.516 1 98.69 152 VAL B CA 1
ATOM 3828 C C . VAL B 1 152 ? 2.197 -21.734 -20.312 1 98.69 152 VAL B C 1
ATOM 3830 O O . VAL B 1 152 ? 1.249 -21.453 -21.047 1 98.69 152 VAL B O 1
ATOM 3833 N N . PHE B 1 153 ? 2.586 -21.016 -19.281 1 98.31 153 PHE B N 1
ATOM 3834 C CA . PHE B 1 153 ? 1.947 -19.734 -18.984 1 98.31 153 PHE B CA 1
ATOM 3835 C C . PHE B 1 153 ? 2.865 -18.578 -19.359 1 98.31 153 PHE B C 1
ATOM 3837 O O . PHE B 1 153 ? 4.074 -18.641 -19.125 1 98.31 153 PHE B O 1
ATOM 3844 N N . THR B 1 154 ? 2.34 -17.547 -19.953 1 96.56 154 THR B N 1
ATOM 3845 C CA . THR B 1 154 ? 3.121 -16.344 -20.219 1 96.56 154 THR B CA 1
ATOM 3846 C C . THR B 1 154 ? 2.291 -15.086 -19.969 1 96.56 154 THR B C 1
ATOM 3848 O O . THR B 1 154 ? 1.067 -15.102 -20.109 1 96.56 154 THR B O 1
ATOM 3851 N N . ASP B 1 155 ? 2.865 -14.148 -19.438 1 94.62 155 ASP B N 1
ATOM 3852 C CA . ASP B 1 155 ? 2.281 -12.836 -19.172 1 94.62 155 ASP B CA 1
ATOM 3853 C C . ASP B 1 155 ? 3.363 -11.758 -19.094 1 94.62 155 ASP B C 1
ATOM 3855 O O . ASP B 1 155 ? 4.559 -12.07 -19.109 1 94.62 155 ASP B O 1
ATOM 3859 N N . GLU B 1 156 ? 2.875 -10.523 -19.062 1 93.69 156 GLU B N 1
ATOM 3860 C CA . GLU B 1 156 ? 3.814 -9.406 -19.047 1 93.69 156 GLU B CA 1
ATOM 3861 C C . GLU B 1 156 ? 3.773 -8.664 -17.719 1 93.69 156 GLU B C 1
ATOM 3863 O O . GLU B 1 156 ? 2.723 -8.586 -17.078 1 93.69 156 GLU B O 1
ATOM 3868 N N . CYS B 1 157 ? 4.93 -8.242 -17.297 1 93.88 157 CYS B N 1
ATOM 3869 C CA . CYS B 1 157 ? 4.977 -7.363 -16.125 1 93.88 157 CYS B CA 1
ATOM 3870 C C . CYS B 1 157 ? 6.012 -6.258 -16.328 1 93.88 157 CYS B C 1
ATOM 3872 O O . CYS B 1 157 ? 7.031 -6.461 -16.984 1 93.88 157 CYS B O 1
ATOM 3874 N N . GLY B 1 158 ? 5.684 -5.109 -15.812 1 93.88 158 GLY B N 1
ATOM 3875 C CA . GLY B 1 158 ? 6.602 -3.982 -15.836 1 93.88 158 GLY B CA 1
ATOM 3876 C C . GLY B 1 158 ? 7.422 -3.859 -14.562 1 93.88 158 GLY B C 1
ATOM 3877 O O . GLY B 1 158 ? 6.902 -4.039 -13.461 1 93.88 158 GLY B O 1
ATOM 3878 N N . ILE B 1 159 ? 8.75 -3.566 -14.812 1 94.81 159 ILE B N 1
ATOM 3879 C CA . ILE B 1 159 ? 9.633 -3.406 -13.664 1 94.81 159 ILE B CA 1
ATOM 3880 C C . ILE B 1 159 ? 10.461 -2.133 -13.828 1 94.81 159 ILE B C 1
ATOM 3882 O O . ILE B 1 159 ? 11 -1.868 -14.906 1 94.81 159 ILE B O 1
ATOM 3886 N N . CYS B 1 160 ? 10.406 -1.38 -12.781 1 92.44 160 CYS B N 1
ATOM 3887 C CA . CYS B 1 160 ? 11.305 -0.235 -12.672 1 92.44 160 CYS B CA 1
ATOM 3888 C C . CYS B 1 160 ? 11.938 -0.161 -11.289 1 92.44 160 CYS B C 1
ATOM 3890 O O . CYS B 1 160 ? 11.516 -0.869 -10.375 1 92.44 160 CYS B O 1
ATOM 3892 N N . SER B 1 161 ? 12.922 0.624 -11.211 1 90.19 161 SER B N 1
ATOM 3893 C CA . SER B 1 161 ? 13.664 0.703 -9.953 1 90.19 161 SER B CA 1
ATOM 3894 C C . SER B 1 161 ? 12.766 1.153 -8.805 1 90.19 161 SER B C 1
ATOM 3896 O O . SER B 1 161 ? 12.914 0.687 -7.676 1 90.19 161 SER B O 1
ATOM 3898 N N . ASP B 1 162 ? 11.828 1.965 -9.07 1 88.31 162 ASP B N 1
ATOM 3899 C CA . ASP B 1 162 ? 10.93 2.496 -8.047 1 88.31 162 ASP B CA 1
ATOM 3900 C C . ASP B 1 162 ? 10.062 1.39 -7.449 1 88.31 162 ASP B C 1
ATOM 3902 O O . ASP B 1 162 ? 9.773 1.4 -6.25 1 88.31 162 ASP B O 1
ATOM 3906 N N . GLY B 1 163 ? 9.695 0.518 -8.281 1 89.44 163 GLY B N 1
ATOM 3907 C CA . GLY B 1 163 ? 8.758 -0.514 -7.875 1 89.44 163 GLY B CA 1
ATOM 3908 C C . GLY B 1 163 ? 9.406 -1.623 -7.066 1 89.44 163 GLY B C 1
ATOM 3909 O O . GLY B 1 163 ? 8.711 -2.439 -6.457 1 89.44 163 GLY B O 1
ATOM 3910 N N . VAL B 1 164 ? 10.703 -1.627 -7.035 1 93.38 164 VAL B N 1
ATOM 3911 C CA . VAL B 1 164 ? 11.359 -2.725 -6.336 1 93.38 164 VAL B CA 1
ATOM 3912 C C . VAL B 1 164 ? 12.422 -2.172 -5.391 1 93.38 164 VAL B C 1
ATOM 3914 O O . VAL B 1 164 ? 13.477 -2.781 -5.207 1 93.38 164 VAL B O 1
ATOM 3917 N N . ARG B 1 165 ? 12.258 -1.074 -4.875 1 91.69 165 ARG B N 1
ATOM 3918 C CA . ARG B 1 165 ? 13.148 -0.511 -3.861 1 91.69 165 ARG B CA 1
ATOM 3919 C C . ARG B 1 165 ? 12.844 -1.097 -2.486 1 91.69 165 ARG B C 1
ATOM 3921 O O . ARG B 1 165 ? 11.711 -1.493 -2.211 1 91.69 165 ARG B O 1
ATOM 3928 N N . ARG B 1 166 ? 13.883 -1.092 -1.697 1 91.75 166 ARG B N 1
ATOM 3929 C CA . ARG B 1 166 ? 13.672 -1.487 -0.309 1 91.75 166 ARG B CA 1
ATOM 3930 C C . ARG B 1 166 ? 12.891 -0.425 0.451 1 91.75 166 ARG B C 1
ATOM 3932 O O . ARG B 1 166 ? 13.18 0.768 0.343 1 91.75 166 ARG B O 1
ATOM 3939 N N . THR B 1 167 ? 11.867 -0.897 1.184 1 91.62 167 THR B N 1
ATOM 3940 C CA . THR B 1 167 ? 10.953 0.074 1.769 1 91.62 167 THR B CA 1
ATOM 3941 C C . THR B 1 167 ? 11.094 0.109 3.287 1 91.62 167 THR B C 1
ATOM 3943 O O . THR B 1 167 ? 10.617 1.035 3.941 1 91.62 167 THR B O 1
ATOM 3946 N N . MET B 1 168 ? 11.734 -0.845 3.844 1 95 168 MET B N 1
ATOM 3947 C CA . MET B 1 168 ? 11.891 -0.911 5.293 1 95 168 MET B CA 1
ATOM 3948 C C . MET B 1 168 ? 13.336 -0.652 5.703 1 95 168 MET B C 1
ATOM 3950 O O . MET B 1 168 ? 14.266 -1.01 4.977 1 95 168 MET B O 1
ATOM 3954 N N . GLY B 1 169 ? 13.516 -0.049 6.855 1 94.56 169 GLY B N 1
ATOM 3955 C CA . GLY B 1 169 ? 14.852 0.227 7.375 1 94.56 169 GLY B CA 1
ATOM 3956 C C . GLY B 1 169 ? 14.906 0.25 8.891 1 94.56 169 GLY B C 1
ATOM 3957 O O . GLY B 1 169 ? 13.875 0.349 9.555 1 94.56 169 GLY B O 1
ATOM 3958 N N . TRP B 1 170 ? 16.109 0.127 9.328 1 95.25 170 TRP B N 1
ATOM 3959 C CA . TRP B 1 170 ? 16.359 0.144 10.766 1 95.25 170 TRP B CA 1
ATOM 3960 C C . TRP B 1 170 ? 16.406 1.574 11.297 1 95.25 170 TRP B C 1
ATOM 3962 O O . TRP B 1 170 ? 16.984 2.455 10.656 1 95.25 170 TRP B O 1
ATOM 3972 N N . ALA B 1 171 ? 15.727 1.844 12.406 1 95.19 171 ALA B N 1
ATOM 3973 C CA . ALA B 1 171 ? 15.789 3.115 13.125 1 95.19 171 ALA B CA 1
ATOM 3974 C C . ALA B 1 171 ? 15.625 2.91 14.625 1 95.19 171 ALA B C 1
ATOM 3976 O O . ALA B 1 171 ? 15.016 1.93 15.062 1 95.19 171 ALA B O 1
ATOM 3977 N N . PRO B 1 172 ? 16.25 3.785 15.383 1 93.56 172 PRO B N 1
ATOM 3978 C CA . PRO B 1 172 ? 16.047 3.682 16.828 1 93.56 172 PRO B CA 1
ATOM 3979 C C . PRO B 1 172 ? 14.562 3.734 17.219 1 93.56 172 PRO B C 1
ATOM 3981 O O . PRO B 1 172 ? 13.781 4.449 16.594 1 93.56 172 PRO B O 1
ATOM 3984 N N . VAL B 1 173 ? 14.266 2.949 18.188 1 93.69 173 VAL B N 1
ATOM 3985 C CA . VAL B 1 173 ? 12.891 2.92 18.688 1 93.69 173 VAL B CA 1
ATOM 3986 C C . VAL B 1 173 ? 12.461 4.324 19.094 1 93.69 173 VAL B C 1
ATOM 3988 O O . VAL B 1 173 ? 13.195 5.027 19.797 1 93.69 173 VAL B O 1
ATOM 3991 N N . GLY B 1 174 ? 11.359 4.816 18.656 1 90.69 174 GLY B N 1
ATOM 3992 C CA . GLY B 1 174 ? 10.844 6.137 18.984 1 90.69 174 GLY B CA 1
ATOM 3993 C C . GLY B 1 174 ? 11.203 7.191 17.969 1 90.69 174 GLY B C 1
ATOM 3994 O O . GLY B 1 174 ? 10.758 8.336 18.062 1 90.69 174 GLY B O 1
ATOM 3995 N N . GLU B 1 175 ? 12.047 6.805 17.031 1 90.56 175 GLU B N 1
ATOM 3996 C CA . GLU B 1 175 ? 12.484 7.75 16 1 90.56 175 GLU B CA 1
ATOM 3997 C C . GLU B 1 175 ? 12.102 7.262 14.609 1 90.56 175 GLU B C 1
ATOM 3999 O O . GLU B 1 175 ? 11.969 6.059 14.375 1 90.56 175 GLU B O 1
ATOM 4004 N N . ARG B 1 176 ? 11.93 8.219 13.781 1 87.12 176 ARG B N 1
ATOM 4005 C CA . ARG B 1 176 ? 11.711 7.875 12.375 1 87.12 176 ARG B CA 1
ATOM 4006 C C . ARG B 1 176 ? 13.023 7.508 11.695 1 87.12 176 ARG B C 1
ATOM 4008 O O . ARG B 1 176 ? 14.109 7.84 12.188 1 87.12 176 ARG B O 1
ATOM 4015 N N . THR B 1 177 ? 12.906 6.844 10.57 1 90.12 177 THR B N 1
ATOM 4016 C CA . THR B 1 177 ? 14.086 6.484 9.797 1 90.12 177 THR B CA 1
ATOM 4017 C C . THR B 1 177 ? 14.734 7.723 9.18 1 90.12 177 THR B C 1
ATOM 4019 O O . THR B 1 177 ? 14.117 8.789 9.133 1 90.12 177 THR B O 1
ATOM 4022 N N . SER B 1 178 ? 15.992 7.535 8.859 1 86.5 178 SER B N 1
ATOM 4023 C CA . SER B 1 178 ? 16.672 8.594 8.109 1 86.5 178 SER B CA 1
ATOM 4024 C C . SER B 1 178 ? 15.961 8.859 6.785 1 86.5 178 SER B C 1
ATOM 4026 O O . SER B 1 178 ? 15.227 8.008 6.285 1 86.5 178 SER B O 1
ATOM 4028 N N . ARG B 1 179 ? 16.172 10.016 6.316 1 85.38 179 ARG B N 1
ATOM 4029 C CA . ARG B 1 179 ? 15.57 10.414 5.047 1 85.38 179 ARG B CA 1
ATOM 4030 C C . ARG B 1 179 ? 16.359 9.852 3.867 1 85.38 179 ARG B C 1
ATOM 4032 O O . ARG B 1 179 ? 17.578 10.008 3.791 1 85.38 179 ARG B O 1
ATOM 4039 N N . MET B 1 180 ? 15.656 9.148 3.072 1 86.06 180 MET B N 1
ATOM 4040 C CA . MET B 1 180 ? 16.281 8.555 1.893 1 86.06 180 MET B CA 1
ATOM 4041 C C . MET B 1 180 ? 15.844 9.281 0.625 1 86.06 180 MET B C 1
ATOM 4043 O O . MET B 1 180 ? 14.656 9.305 0.298 1 86.06 180 MET B O 1
ATOM 4047 N N . PRO B 1 181 ? 16.75 9.883 -0.024 1 86.19 181 PRO B N 1
ATOM 4048 C CA . PRO B 1 181 ? 16.406 10.492 -1.307 1 86.19 181 PRO B CA 1
ATOM 4049 C C . PRO B 1 181 ? 16.031 9.461 -2.373 1 86.19 181 PRO B C 1
ATOM 4051 O O . PRO B 1 181 ? 16.766 8.484 -2.57 1 86.19 181 PRO B O 1
ATOM 4054 N N . VAL B 1 182 ? 14.875 9.664 -2.932 1 84.06 182 VAL B N 1
ATOM 4055 C CA . VAL B 1 182 ? 14.406 8.719 -3.945 1 84.06 182 VAL B CA 1
ATOM 4056 C C . VAL B 1 182 ? 14.102 9.469 -5.242 1 84.06 182 VAL B C 1
ATOM 4058 O O . VAL B 1 182 ? 13.312 10.414 -5.246 1 84.06 182 VAL B O 1
ATOM 4061 N N . GLU B 1 183 ? 14.789 9.055 -6.281 1 81.31 183 GLU B N 1
ATOM 4062 C CA . GLU B 1 183 ? 14.5 9.586 -7.609 1 81.31 183 GLU B CA 1
ATOM 4063 C C . GLU B 1 183 ? 13.523 8.695 -8.367 1 81.31 183 GLU B C 1
ATOM 4065 O O . GLU B 1 183 ? 13.516 7.477 -8.188 1 81.31 183 GLU B O 1
ATOM 4070 N N . ARG B 1 184 ? 12.648 9.359 -9.133 1 82.5 184 ARG B N 1
ATOM 4071 C CA . ARG B 1 184 ? 11.75 8.578 -9.977 1 82.5 184 ARG B CA 1
ATOM 4072 C C . ARG B 1 184 ? 12.539 7.773 -11.016 1 82.5 184 ARG B C 1
ATOM 4074 O O . ARG B 1 184 ? 13.523 8.266 -11.57 1 82.5 184 ARG B O 1
ATOM 4081 N N . ALA B 1 185 ? 12.094 6.605 -11.234 1 82.75 185 ALA B N 1
ATOM 4082 C CA . ALA B 1 185 ? 12.766 5.738 -12.195 1 82.75 185 ALA B CA 1
ATOM 4083 C C . ALA B 1 185 ? 12.703 6.328 -13.602 1 82.75 185 ALA B C 1
ATOM 4085 O O . ALA B 1 185 ? 11.641 6.785 -14.039 1 82.75 185 ALA B O 1
ATOM 4086 N N . ARG B 1 186 ? 13.812 6.312 -14.281 1 81 186 ARG B N 1
ATOM 4087 C CA . ARG B 1 186 ? 13.883 6.824 -15.641 1 81 186 ARG B CA 1
ATOM 4088 C C . ARG B 1 186 ? 13.648 5.703 -16.656 1 81 186 ARG B C 1
ATOM 4090 O O . ARG B 1 186 ? 13.227 5.961 -17.781 1 81 186 ARG B O 1
ATOM 4097 N N . HIS B 1 187 ? 14 4.559 -16.172 1 89.38 187 HIS B N 1
ATOM 4098 C CA . HIS B 1 187 ? 13.891 3.426 -17.094 1 89.38 187 HIS B CA 1
ATOM 4099 C C . HIS B 1 187 ? 12.891 2.396 -16.562 1 89.38 187 HIS B C 1
ATOM 4101 O O . HIS B 1 187 ? 12.852 2.109 -15.375 1 89.38 187 HIS B O 1
ATOM 4107 N N . ARG B 1 188 ? 12.031 2.02 -17.438 1 93 188 ARG B N 1
ATOM 4108 C CA . ARG B 1 188 ? 11.086 0.942 -17.172 1 93 188 ARG B CA 1
ATOM 4109 C C . ARG B 1 188 ? 11.281 -0.22 -18.125 1 93 188 ARG B C 1
ATOM 4111 O O . ARG B 1 188 ? 11.492 -0.011 -19.328 1 93 188 ARG B O 1
ATOM 4118 N N . PHE B 1 189 ? 11.266 -1.4 -17.609 1 95.06 189 PHE B N 1
ATOM 4119 C CA . PHE B 1 189 ? 11.508 -2.594 -18.422 1 95.06 189 PHE B CA 1
ATOM 4120 C C . PHE B 1 189 ? 10.273 -3.488 -18.438 1 95.06 189 PHE B C 1
ATOM 4122 O O . PHE B 1 189 ? 9.609 -3.662 -17.422 1 95.06 189 PHE B O 1
ATOM 4129 N N . ASN B 1 190 ? 9.961 -3.943 -19.609 1 95.06 190 ASN B N 1
ATOM 4130 C CA . ASN B 1 190 ? 8.898 -4.934 -19.781 1 95.06 190 ASN B CA 1
ATOM 4131 C C . ASN B 1 190 ? 9.461 -6.352 -19.797 1 95.06 190 ASN B C 1
ATOM 4133 O O . ASN B 1 190 ? 10.344 -6.664 -20.594 1 95.06 190 ASN B O 1
ATOM 4137 N N . VAL B 1 191 ? 8.961 -7.125 -18.891 1 95.88 191 VAL B N 1
ATOM 4138 C CA . VAL B 1 191 ? 9.414 -8.508 -18.75 1 95.88 191 VAL B CA 1
ATOM 4139 C C . VAL B 1 191 ? 8.305 -9.461 -19.172 1 95.88 191 VAL B C 1
ATOM 4141 O O . VAL B 1 191 ? 7.18 -9.367 -18.672 1 95.88 191 VAL B O 1
ATOM 4144 N N . ILE B 1 192 ? 8.641 -10.398 -20.078 1 95.5 192 ILE B N 1
ATOM 4145 C CA . ILE B 1 192 ? 7.66 -11.375 -20.531 1 95.5 192 ILE B CA 1
ATOM 4146 C C . ILE B 1 192 ? 8.227 -12.789 -20.359 1 95.5 192 ILE B C 1
ATOM 4148 O O . ILE B 1 192 ? 8.742 -13.375 -21.312 1 95.5 192 ILE B O 1
ATOM 4152 N N . PRO B 1 193 ? 8.086 -13.305 -19.281 1 97.75 193 PRO B N 1
ATOM 4153 C CA . PRO B 1 193 ? 8.5 -14.703 -19.094 1 97.75 193 PRO B CA 1
ATOM 4154 C C . PRO B 1 193 ? 7.43 -15.695 -19.531 1 97.75 193 PRO B C 1
ATOM 4156 O O . PRO B 1 193 ? 6.242 -15.359 -19.562 1 97.75 193 PRO B O 1
ATOM 4159 N N . ALA B 1 194 ? 7.863 -16.828 -19.969 1 98.44 194 ALA B N 1
ATOM 4160 C CA . ALA B 1 194 ? 7.039 -18.031 -20.125 1 98.44 194 ALA B CA 1
ATOM 4161 C C . ALA B 1 194 ? 7.48 -19.125 -19.156 1 98.44 194 ALA B C 1
ATOM 4163 O O . ALA B 1 194 ? 8.672 -19.453 -19.078 1 98.44 194 ALA B O 1
ATOM 4164 N N . VAL B 1 195 ? 6.484 -19.609 -18.438 1 98.69 195 VAL B N 1
ATOM 4165 C CA . VAL B 1 195 ? 6.859 -20.547 -17.391 1 98.69 195 VAL B CA 1
ATOM 4166 C C . VAL B 1 195 ? 6.051 -21.844 -17.531 1 98.69 195 VAL B C 1
ATOM 4168 O O . VAL B 1 195 ? 4.91 -21.812 -18 1 98.69 195 VAL B O 1
ATOM 4171 N N . ALA B 1 196 ? 6.66 -22.938 -17.172 1 98.69 196 ALA B N 1
ATOM 4172 C CA . ALA B 1 196 ? 6.07 -24.266 -17.141 1 98.69 196 ALA B CA 1
ATOM 4173 C C . ALA B 1 196 ? 6.324 -24.938 -15.789 1 98.69 196 ALA B C 1
ATOM 4175 O O . ALA B 1 196 ? 6.914 -24.328 -14.891 1 98.69 196 ALA B O 1
ATOM 4176 N N . LEU B 1 197 ? 5.785 -26.094 -15.672 1 97.94 197 LEU B N 1
ATOM 4177 C CA . LEU B 1 197 ? 5.918 -26.828 -14.414 1 97.94 197 LEU B CA 1
ATOM 4178 C C . LEU B 1 197 ? 7.387 -27.031 -14.055 1 97.94 197 LEU B C 1
ATOM 4180 O O . LEU B 1 197 ? 7.746 -27.016 -12.875 1 97.94 197 LEU B O 1
ATOM 4184 N N . ASP B 1 198 ? 8.195 -27.141 -15.008 1 97.31 198 ASP B N 1
ATOM 4185 C CA . ASP B 1 198 ? 9.609 -27.406 -14.773 1 97.31 198 ASP B CA 1
ATOM 4186 C C . ASP B 1 198 ? 10.43 -26.125 -14.789 1 97.31 198 ASP B C 1
ATOM 4188 O O . ASP B 1 198 ? 11.656 -26.156 -14.875 1 97.31 198 ASP B O 1
ATOM 4192 N N . GLY B 1 199 ? 9.789 -24.984 -14.727 1 97.88 199 GLY B N 1
ATOM 4193 C CA . GLY B 1 199 ? 10.523 -23.75 -14.562 1 97.88 199 GLY B CA 1
ATOM 4194 C C . GLY B 1 199 ? 10.359 -22.797 -15.727 1 97.88 199 GLY B C 1
ATOM 4195 O O . GLY B 1 199 ? 9.297 -22.75 -16.344 1 97.88 199 GLY B O 1
ATOM 4196 N N . LEU B 1 200 ? 11.43 -22 -15.977 1 98.44 200 LEU B N 1
ATOM 4197 C CA . LEU B 1 200 ? 11.414 -20.984 -17.016 1 98.44 200 LEU B CA 1
ATOM 4198 C C . LEU B 1 200 ? 11.633 -21.609 -18.391 1 98.44 200 LEU B C 1
ATOM 4200 O O . LEU B 1 200 ? 12.562 -22.391 -18.594 1 98.44 200 LEU B O 1
ATOM 4204 N N . VAL B 1 201 ? 10.758 -21.328 -19.312 1 98.5 201 VAL B N 1
ATOM 4205 C CA . VAL B 1 201 ? 10.93 -21.766 -20.703 1 98.5 201 VAL B CA 1
ATOM 4206 C C . VAL B 1 201 ? 11.789 -20.75 -21.453 1 98.5 201 VAL B C 1
ATOM 4208 O O . VAL B 1 201 ? 12.812 -21.125 -22.047 1 98.5 201 VAL B O 1
ATOM 4211 N N . THR B 1 202 ? 11.344 -19.547 -21.344 1 97.88 202 THR B N 1
ATOM 4212 C CA . THR B 1 202 ? 12.078 -18.438 -21.938 1 97.88 202 THR B CA 1
ATOM 4213 C C . THR B 1 202 ? 11.594 -17.109 -21.375 1 97.88 202 THR B C 1
ATOM 4215 O O . THR B 1 202 ? 10.641 -17.062 -20.594 1 97.88 202 THR B O 1
ATOM 4218 N N . ALA B 1 203 ? 12.367 -16.094 -21.703 1 97.19 203 ALA B N 1
ATOM 4219 C CA . ALA B 1 203 ? 11.961 -14.766 -21.266 1 97.19 203 ALA B CA 1
ATOM 4220 C C . ALA B 1 203 ? 12.516 -13.688 -22.188 1 97.19 203 ALA B C 1
ATOM 4222 O O . ALA B 1 203 ? 13.547 -13.891 -22.828 1 97.19 203 ALA B O 1
ATOM 4223 N N . LEU B 1 204 ? 11.766 -12.703 -22.25 1 95.69 204 LEU B N 1
ATOM 4224 C CA . LEU B 1 204 ? 12.211 -11.508 -22.953 1 95.69 204 LEU B CA 1
ATOM 4225 C C . LEU B 1 204 ? 12.117 -10.273 -22.047 1 95.69 204 LEU B C 1
ATOM 4227 O O . LEU B 1 204 ? 11.109 -10.07 -21.375 1 95.69 204 LEU B O 1
ATOM 4231 N N . VAL B 1 205 ? 13.227 -9.547 -21.938 1 95.31 205 VAL B N 1
ATOM 4232 C CA . VAL B 1 205 ? 13.273 -8.297 -21.203 1 95.31 205 VAL B CA 1
ATOM 4233 C C . VAL B 1 205 ? 13.641 -7.152 -22.141 1 95.31 205 VAL B C 1
ATOM 4235 O O . VAL B 1 205 ? 14.664 -7.207 -22.828 1 95.31 205 VAL B O 1
ATOM 4238 N N . GLN B 1 206 ? 12.719 -6.18 -22.125 1 92.81 206 GLN B N 1
ATOM 4239 C CA . GLN B 1 206 ? 13 -5.055 -23.016 1 92.81 206 GLN B CA 1
ATOM 4240 C C . GLN B 1 206 ? 12.586 -3.734 -22.375 1 92.81 206 GLN B C 1
ATOM 4242 O O . GLN B 1 206 ? 11.68 -3.699 -21.547 1 92.81 206 GLN B O 1
ATOM 4247 N N . GLU B 1 207 ? 13.203 -2.564 -22.578 1 89.44 207 GLU B N 1
ATOM 4248 C CA . GLU B 1 207 ? 12.914 -1.25 -22.016 1 89.44 207 GLU B CA 1
ATOM 4249 C C . GLU B 1 207 ? 11.68 -0.63 -22.656 1 89.44 207 GLU B C 1
ATOM 4251 O O . GLU B 1 207 ? 10.914 0.077 -21.984 1 89.44 207 GLU B O 1
ATOM 4256 N N . ASP B 1 208 ? 11.266 -0.876 -23.766 1 76.12 208 ASP B N 1
ATOM 4257 C CA . ASP B 1 208 ? 10.148 -0.227 -24.453 1 76.12 208 ASP B CA 1
ATOM 4258 C C . ASP B 1 208 ? 8.828 -0.924 -24.125 1 76.12 208 ASP B C 1
ATOM 4260 O O . ASP B 1 208 ? 8.82 -2.035 -23.594 1 76.12 208 ASP B O 1
ATOM 4264 N N . ASN B 1 209 ? 7.727 -0.079 -24.281 1 80.25 209 ASN B N 1
ATOM 4265 C CA . ASN B 1 209 ? 6.402 -0.674 -24.141 1 80.25 209 ASN B CA 1
ATOM 4266 C C . ASN B 1 209 ? 6.164 -1.77 -25.172 1 80.25 209 ASN B C 1
ATOM 4268 O O . ASN B 1 209 ? 6.629 -1.665 -26.312 1 80.25 209 ASN B O 1
ATOM 4272 N N . MET B 1 210 ? 5.648 -2.799 -24.703 1 80.38 210 MET B N 1
ATOM 4273 C CA . MET B 1 210 ? 5.324 -3.916 -25.578 1 80.38 210 MET B CA 1
ATOM 4274 C C . MET B 1 210 ? 4.094 -3.602 -26.422 1 80.38 210 MET B C 1
ATOM 4276 O O . MET B 1 210 ? 3.045 -3.236 -25.891 1 80.38 210 MET B O 1
ATOM 4280 N N . CYS B 1 211 ? 4.273 -3.65 -27.734 1 84 211 CYS B N 1
ATOM 4281 C CA . CYS B 1 211 ? 3.127 -3.537 -28.625 1 84 211 CYS B CA 1
ATOM 4282 C C . CYS B 1 211 ? 2.713 -4.902 -29.156 1 84 211 CYS B C 1
ATOM 4284 O O . CYS B 1 211 ? 3.365 -5.91 -28.875 1 84 211 CYS B O 1
ATOM 4286 N N . ARG B 1 212 ? 1.629 -4.875 -29.812 1 84.88 212 ARG B N 1
ATOM 4287 C CA . ARG B 1 212 ? 1.075 -6.125 -30.312 1 84.88 212 ARG B CA 1
ATOM 4288 C C . ARG B 1 212 ? 2.08 -6.84 -31.219 1 84.88 212 ARG B C 1
ATOM 4290 O O . ARG B 1 212 ? 2.279 -8.055 -31.094 1 84.88 212 ARG B O 1
ATOM 4297 N N . ASP B 1 213 ? 2.715 -6.066 -32.094 1 85.75 213 ASP B N 1
ATOM 4298 C CA . ASP B 1 213 ? 3.688 -6.645 -33.031 1 85.75 213 ASP B CA 1
ATOM 4299 C C . ASP B 1 213 ? 4.867 -7.254 -32.25 1 85.75 213 ASP B C 1
ATOM 4301 O O . ASP B 1 213 ? 5.375 -8.312 -32.625 1 85.75 213 ASP B O 1
ATOM 4305 N N . GLY B 1 214 ? 5.258 -6.543 -31.25 1 87.62 214 GLY B N 1
ATOM 4306 C CA . GLY B 1 214 ? 6.352 -7.051 -30.438 1 87.62 214 GLY B CA 1
ATOM 4307 C C . GLY B 1 214 ? 6 -8.336 -29.703 1 87.62 214 GLY B C 1
ATOM 4308 O O . GLY B 1 214 ? 6.828 -9.242 -29.594 1 87.62 214 GLY B O 1
ATOM 4309 N N . TYR B 1 215 ? 4.781 -8.391 -29.328 1 90.75 215 TYR B N 1
ATOM 4310 C CA . TYR B 1 215 ? 4.336 -9.586 -28.625 1 90.75 215 TYR B CA 1
ATOM 4311 C C . TYR B 1 215 ? 4.246 -10.773 -29.562 1 90.75 215 TYR B C 1
ATOM 4313 O O . TYR B 1 215 ? 4.66 -11.883 -29.219 1 90.75 215 TYR B O 1
ATOM 4321 N N . GLU B 1 216 ? 3.717 -10.594 -30.734 1 91.25 216 GLU B N 1
ATOM 4322 C CA . GLU B 1 216 ? 3.635 -11.656 -31.719 1 91.25 216 GLU B CA 1
ATOM 4323 C C . GLU B 1 216 ? 5.023 -12.141 -32.125 1 91.25 216 GLU B C 1
ATOM 4325 O O . GLU B 1 216 ? 5.227 -13.336 -32.344 1 91.25 216 GLU B O 1
ATOM 4330 N N . PHE B 1 217 ? 5.895 -11.18 -32.219 1 92 217 PHE B N 1
ATOM 4331 C CA . PHE B 1 217 ? 7.273 -11.547 -32.5 1 92 217 PHE B CA 1
ATOM 4332 C C . PHE B 1 217 ? 7.844 -12.445 -31.422 1 92 217 PHE B C 1
ATOM 4334 O O . PHE B 1 217 ? 8.469 -13.469 -31.703 1 92 217 PHE B O 1
ATOM 4341 N N . TYR B 1 218 ? 7.66 -12.016 -30.219 1 94.19 218 TYR B N 1
ATOM 4342 C CA . TYR B 1 218 ? 8.117 -12.812 -29.078 1 94.19 218 TYR B CA 1
ATOM 4343 C C . TYR B 1 218 ? 7.543 -14.219 -29.141 1 94.19 218 TYR B C 1
ATOM 4345 O O . TYR B 1 218 ? 8.273 -15.203 -28.969 1 94.19 218 TYR B O 1
ATOM 4353 N N . LEU B 1 219 ? 6.242 -14.367 -29.438 1 94.69 219 LEU B N 1
ATOM 4354 C CA . LEU B 1 219 ? 5.602 -15.68 -29.484 1 94.69 219 LEU B CA 1
ATOM 4355 C C . LEU B 1 219 ? 6.168 -16.516 -30.625 1 94.69 219 LEU B C 1
ATOM 4357 O O . LEU B 1 219 ? 6.613 -17.641 -30.422 1 94.69 219 LEU B O 1
ATOM 4361 N N . GLU B 1 220 ? 6.227 -15.922 -31.766 1 95.12 220 GLU B N 1
ATOM 4362 C CA . GLU B 1 220 ? 6.547 -16.641 -33 1 95.12 220 GLU B CA 1
ATOM 4363 C C . GLU B 1 220 ? 8.016 -17.047 -33.031 1 95.12 220 GLU B C 1
ATOM 4365 O O . GLU B 1 220 ? 8.352 -18.156 -33.438 1 95.12 220 GLU B O 1
ATOM 4370 N N . HIS B 1 221 ? 8.883 -16.172 -32.531 1 96.62 221 HIS B N 1
ATOM 4371 C CA . HIS B 1 221 ? 10.305 -16.391 -32.812 1 96.62 221 HIS B CA 1
ATOM 4372 C C . HIS B 1 221 ? 11.047 -16.781 -31.531 1 96.62 221 HIS B C 1
ATOM 4374 O O . HIS B 1 221 ? 12.188 -17.25 -31.594 1 96.62 221 HIS B O 1
ATOM 4380 N N . ILE B 1 222 ? 10.383 -16.625 -30.438 1 97.12 222 ILE B N 1
ATOM 4381 C CA . ILE B 1 222 ? 11.133 -16.891 -29.203 1 97.12 222 ILE B CA 1
ATOM 4382 C C . ILE B 1 222 ? 10.453 -18.016 -28.422 1 97.12 222 ILE B C 1
ATOM 4384 O O . ILE B 1 222 ? 11.039 -19.078 -28.219 1 97.12 222 ILE B O 1
ATOM 4388 N N . LEU B 1 223 ? 9.188 -17.875 -28.125 1 98.06 223 LEU B N 1
ATOM 4389 C CA . LEU B 1 223 ? 8.531 -18.797 -27.203 1 98.06 223 LEU B CA 1
ATOM 4390 C C . LEU B 1 223 ? 8.109 -20.078 -27.938 1 98.06 223 LEU B C 1
ATOM 4392 O O . LEU B 1 223 ? 8.461 -21.172 -27.531 1 98.06 223 LEU B O 1
ATOM 4396 N N . LEU B 1 224 ? 7.398 -20 -29.062 1 97.88 224 LEU B N 1
ATOM 4397 C CA . LEU B 1 224 ? 6.785 -21.141 -29.734 1 97.88 224 LEU B CA 1
ATOM 4398 C C . LEU B 1 224 ? 7.852 -22.125 -30.203 1 97.88 224 LEU B C 1
ATOM 4400 O O . LEU B 1 224 ? 7.656 -23.344 -30.141 1 97.88 224 LEU B O 1
ATOM 4404 N N . PRO B 1 225 ? 9.031 -21.578 -30.703 1 97.94 225 PRO B N 1
ATOM 4405 C CA . PRO B 1 225 ? 10.086 -22.516 -31.094 1 97.94 225 PRO B CA 1
ATOM 4406 C C . PRO B 1 225 ? 10.562 -23.391 -29.922 1 97.94 225 PRO B C 1
ATOM 4408 O O . PRO B 1 225 ? 11.18 -24.438 -30.141 1 97.94 225 PRO B O 1
ATOM 4411 N N . MET B 1 226 ? 10.273 -22.922 -28.703 1 97.75 226 MET B N 1
ATOM 4412 C CA . MET B 1 226 ? 10.711 -23.656 -27.531 1 97.75 226 MET B CA 1
ATOM 4413 C C . MET B 1 226 ? 9.609 -24.594 -27.047 1 97.75 226 MET B C 1
ATOM 4415 O O . MET B 1 226 ? 9.805 -25.328 -26.062 1 97.75 226 MET B O 1
ATOM 4419 N N . MET B 1 227 ? 8.484 -24.594 -27.688 1 98.25 227 MET B N 1
ATOM 4420 C CA . MET B 1 227 ? 7.359 -25.438 -27.312 1 98.25 227 MET B CA 1
ATOM 4421 C C . MET B 1 227 ? 7.273 -26.656 -28.234 1 98.25 227 MET B C 1
ATOM 4423 O O . MET B 1 227 ? 8.102 -26.828 -29.125 1 98.25 227 MET B O 1
ATOM 4427 N N . ASN B 1 228 ? 6.312 -27.562 -27.891 1 98.06 228 ASN B N 1
ATOM 4428 C CA . ASN B 1 228 ? 6.145 -28.828 -28.625 1 98.06 228 ASN B CA 1
ATOM 4429 C C . ASN B 1 228 ? 4.715 -28.984 -29.141 1 98.06 228 ASN B C 1
ATOM 4431 O O . ASN B 1 228 ? 3.791 -28.359 -28.625 1 98.06 228 ASN B O 1
ATOM 4435 N N . PRO B 1 229 ? 4.578 -29.812 -30.156 1 97.56 229 PRO B N 1
ATOM 4436 C CA . PRO B 1 229 ? 3.219 -30.078 -30.641 1 97.56 229 PRO B CA 1
ATOM 4437 C C . PRO B 1 229 ? 2.363 -30.812 -29.594 1 97.56 229 PRO B C 1
ATOM 4439 O O . PRO B 1 229 ? 2.873 -31.641 -28.859 1 97.56 229 PRO B O 1
ATOM 4442 N N . PHE B 1 230 ? 1.146 -30.453 -29.594 1 96.88 230 PHE B N 1
ATOM 4443 C CA . PHE B 1 230 ? 0.185 -31.094 -28.703 1 96.88 230 PHE B CA 1
ATOM 4444 C C . PHE B 1 230 ? 0.039 -32.562 -29.031 1 96.88 230 PHE B C 1
ATOM 4446 O O . PHE B 1 230 ? 0.041 -32.969 -30.203 1 96.88 230 PHE B O 1
ATOM 4453 N N . PRO B 1 231 ? -0.006 -33.375 -28.016 1 96.19 231 PRO B N 1
ATOM 4454 C CA . PRO B 1 231 ? -0.136 -33.188 -26.578 1 96.19 231 PRO B CA 1
ATOM 4455 C C . PRO B 1 231 ? 1.179 -33.375 -25.828 1 96.19 231 PRO B C 1
ATOM 4457 O O . PRO B 1 231 ? 1.191 -34 -24.75 1 96.19 231 PRO B O 1
ATOM 4460 N N . GLY B 1 232 ? 2.295 -33 -26.438 1 96.56 232 GLY B N 1
ATOM 4461 C CA . GLY B 1 232 ? 3.598 -33.125 -25.797 1 96.56 232 GLY B CA 1
ATOM 4462 C C . GLY B 1 232 ? 3.787 -32.156 -24.641 1 96.56 232 GLY B C 1
ATOM 4463 O O . GLY B 1 232 ? 2.873 -31.391 -24.297 1 96.56 232 GLY B O 1
ATOM 4464 N N . PRO B 1 233 ? 4.98 -32.375 -23.953 1 97.44 233 PRO B N 1
ATOM 4465 C CA . PRO B 1 233 ? 5.289 -31.375 -22.922 1 97.44 233 PRO B CA 1
ATOM 4466 C C . PRO B 1 233 ? 5.379 -29.953 -23.469 1 97.44 233 PRO B C 1
ATOM 4468 O O . PRO B 1 233 ? 5.766 -29.766 -24.625 1 97.44 233 PRO B O 1
ATOM 4471 N N . ARG B 1 234 ? 4.934 -29.062 -22.688 1 98.38 234 ARG B N 1
ATOM 4472 C CA . ARG B 1 234 ? 4.969 -27.656 -23.109 1 98.38 234 ARG B CA 1
ATOM 4473 C C . ARG B 1 234 ? 4.273 -27.469 -24.453 1 98.38 234 ARG B C 1
ATOM 4475 O O . ARG B 1 234 ? 4.832 -26.859 -25.359 1 98.38 234 ARG B O 1
ATOM 4482 N N . SER B 1 235 ? 3.061 -27.984 -24.5 1 98.38 235 SER B N 1
ATOM 4483 C CA . SER B 1 235 ? 2.373 -27.984 -25.797 1 98.38 235 SER B CA 1
ATOM 4484 C C . SER B 1 235 ? 1.103 -27.156 -25.75 1 98.38 235 SER B C 1
ATOM 4486 O O . SER B 1 235 ? 0.455 -26.938 -26.766 1 98.38 235 SER B O 1
ATOM 4488 N N . VAL B 1 236 ? 0.755 -26.672 -24.594 1 98.31 236 VAL B N 1
ATOM 4489 C CA . VAL B 1 236 ? -0.448 -25.875 -24.422 1 98.31 236 VAL B CA 1
ATOM 4490 C C . VAL B 1 236 ? -0.071 -24.484 -23.891 1 98.31 236 VAL B C 1
ATOM 4492 O O . VAL B 1 236 ? 0.475 -24.359 -22.797 1 98.31 236 VAL B O 1
ATOM 4495 N N . LEU B 1 237 ? -0.312 -23.469 -24.672 1 97.69 237 LEU B N 1
ATOM 4496 C CA . LEU B 1 237 ? -0.059 -22.078 -24.281 1 97.69 237 LEU B CA 1
ATOM 4497 C C . LEU B 1 237 ? -1.291 -21.469 -23.625 1 97.69 237 LEU B C 1
ATOM 4499 O O . LEU B 1 237 ? -2.361 -21.406 -24.234 1 97.69 237 LEU B O 1
ATOM 4503 N N . VAL B 1 238 ? -1.109 -21.062 -22.359 1 97.25 238 VAL B N 1
ATOM 4504 C CA . VAL B 1 238 ? -2.217 -20.469 -21.625 1 97.25 238 VAL B CA 1
ATOM 4505 C C . VAL B 1 238 ? -2.023 -18.953 -21.531 1 97.25 238 VAL B C 1
ATOM 4507 O O . VAL B 1 238 ? -0.983 -18.484 -21.062 1 97.25 238 VAL B O 1
ATOM 4510 N N . LEU B 1 239 ? -3.014 -18.219 -21.938 1 95.06 239 LEU B N 1
ATOM 4511 C CA . LEU B 1 239 ? -2.953 -16.766 -21.969 1 95.06 239 LEU B CA 1
ATOM 4512 C C . LEU B 1 239 ? -4.129 -16.156 -21.203 1 95.06 239 LEU B C 1
ATOM 4514 O O . LEU B 1 239 ? -5.18 -16.781 -21.078 1 95.06 239 LEU B O 1
ATOM 4518 N N . ASP B 1 240 ? -3.887 -14.938 -20.672 1 90.75 240 ASP B N 1
ATOM 4519 C CA . ASP B 1 240 ? -5.02 -14.234 -20.078 1 90.75 240 ASP B CA 1
ATOM 4520 C C . ASP B 1 240 ? -5.961 -13.703 -21.156 1 90.75 240 ASP B C 1
ATOM 4522 O O . ASP B 1 240 ? -5.602 -13.656 -22.328 1 90.75 240 ASP B O 1
ATOM 4526 N N . ASN B 1 241 ? -7.16 -13.32 -20.797 1 85.94 241 ASN B N 1
ATOM 4527 C CA . ASN B 1 241 ? -8.227 -12.945 -21.734 1 85.94 241 ASN B CA 1
ATOM 4528 C C . ASN B 1 241 ? -8.148 -11.461 -22.094 1 85.94 241 ASN B C 1
ATOM 4530 O O . ASN B 1 241 ? -9.133 -10.883 -22.562 1 85.94 241 ASN B O 1
ATOM 4534 N N . ALA B 1 242 ? -6.973 -10.844 -21.953 1 82.5 242 ALA B N 1
ATOM 4535 C CA . ALA B 1 242 ? -6.84 -9.43 -22.312 1 82.5 242 ALA B CA 1
ATOM 4536 C C . ALA B 1 242 ? -6.938 -9.242 -23.828 1 82.5 242 ALA B C 1
ATOM 4538 O O . ALA B 1 242 ? -6.555 -10.117 -24.594 1 82.5 242 ALA B O 1
ATOM 4539 N N . SER B 1 243 ? -7.52 -8.133 -24.234 1 78.12 243 SER B N 1
ATOM 4540 C CA . SER B 1 243 ? -7.758 -7.84 -25.641 1 78.12 243 SER B CA 1
ATOM 4541 C C . SER B 1 243 ? -6.473 -7.961 -26.453 1 78.12 243 SER B C 1
ATOM 4543 O O . SER B 1 243 ? -6.5 -8.406 -27.609 1 78.12 243 SER B O 1
ATOM 4545 N N . PHE B 1 244 ? -5.418 -7.641 -25.781 1 77.5 244 PHE B N 1
ATOM 4546 C CA . PHE B 1 244 ? -4.105 -7.684 -26.406 1 77.5 244 PHE B CA 1
ATOM 4547 C C . PHE B 1 244 ? -3.744 -9.109 -26.812 1 77.5 244 PHE B C 1
ATOM 4549 O O . PHE B 1 244 ? -2.988 -9.32 -27.766 1 77.5 244 PHE B O 1
ATOM 4556 N N . HIS B 1 245 ? -4.355 -10.133 -26.281 1 82.12 245 HIS B N 1
ATOM 4557 C CA . HIS B 1 245 ? -4.023 -11.531 -26.516 1 82.12 245 HIS B CA 1
ATOM 4558 C C . HIS B 1 245 ? -5.008 -12.164 -27.5 1 82.12 245 HIS B C 1
ATOM 4560 O O . HIS B 1 245 ? -4.789 -13.289 -27.953 1 82.12 245 HIS B O 1
ATOM 4566 N N . HIS B 1 246 ? -6.121 -11.5 -27.797 1 77 246 HIS B N 1
ATOM 4567 C CA . HIS B 1 246 ? -7.16 -12.102 -28.625 1 77 246 HIS B CA 1
ATOM 4568 C C . HIS B 1 246 ? -7.078 -11.586 -30.062 1 77 246 HIS B C 1
ATOM 4570 O O . HIS B 1 246 ? -7.395 -12.32 -31 1 77 246 HIS B O 1
ATOM 4576 N N . ASN B 1 247 ? -6.914 -10.273 -30.266 1 65.31 247 ASN B N 1
ATOM 4577 C CA . ASN B 1 247 ? -7.188 -9.617 -31.531 1 65.31 247 ASN B CA 1
ATOM 4578 C C . ASN B 1 247 ? -6.016 -9.766 -32.5 1 65.31 247 ASN B C 1
ATOM 4580 O O . ASN B 1 247 ? -6 -9.141 -33.562 1 65.31 247 ASN B O 1
ATOM 4584 N N . GLY B 1 248 ? -5.699 -11.055 -32.75 1 70.5 248 GLY B N 1
ATOM 4585 C CA . GLY B 1 248 ? -4.637 -11.07 -33.719 1 70.5 248 GLY B CA 1
ATOM 4586 C C . GLY B 1 248 ? -4.312 -12.469 -34.219 1 70.5 248 GLY B C 1
ATOM 4587 O O . GLY B 1 248 ? -5.211 -13.289 -34.438 1 70.5 248 GLY B O 1
ATOM 4588 N N . ARG B 1 249 ? -3.076 -12.594 -34.625 1 86 249 ARG B N 1
ATOM 4589 C CA . ARG B 1 249 ? -2.533 -13.773 -35.281 1 86 249 ARG B CA 1
ATOM 4590 C C . ARG B 1 249 ? -2.098 -14.82 -34.25 1 86 249 ARG B C 1
ATOM 4592 O O . ARG B 1 249 ? -1.491 -15.828 -34.594 1 86 249 ARG B O 1
ATOM 4599 N N . ILE B 1 250 ? -2.553 -14.625 -33 1 90.62 250 ILE B N 1
ATOM 4600 C CA . ILE B 1 250 ? -1.938 -15.43 -31.953 1 90.62 250 ILE B CA 1
ATOM 4601 C C . ILE B 1 250 ? -2.412 -16.875 -32.062 1 90.62 250 ILE B C 1
ATOM 4603 O O . ILE B 1 250 ? -1.598 -17.797 -32.125 1 90.62 250 ILE B O 1
ATOM 4607 N N . PRO B 1 251 ? -3.715 -17.125 -32.25 1 90.62 251 PRO B N 1
ATOM 4608 C CA . PRO B 1 251 ? -4.148 -18.516 -32.375 1 90.62 251 PRO B CA 1
ATOM 4609 C C . PRO B 1 251 ? -3.541 -19.203 -33.625 1 90.62 251 PRO B C 1
ATOM 4611 O O . PRO B 1 251 ? -3.174 -20.375 -33.562 1 90.62 251 PRO B O 1
ATOM 4614 N N . ASP B 1 252 ? -3.443 -18.453 -34.656 1 93.56 252 ASP B N 1
ATOM 4615 C CA . ASP B 1 252 ? -2.881 -18.984 -35.875 1 93.56 252 ASP B CA 1
ATOM 4616 C C . ASP B 1 252 ? -1.407 -19.344 -35.688 1 93.56 252 ASP B C 1
ATOM 4618 O O . ASP B 1 252 ? -0.954 -20.391 -36.188 1 93.56 252 ASP B O 1
ATOM 4622 N N . LEU B 1 253 ? -0.69 -18.484 -35.062 1 94.62 253 LEU B N 1
ATOM 4623 C CA . LEU B 1 253 ? 0.729 -18.703 -34.812 1 94.62 253 LEU B CA 1
ATOM 4624 C C . LEU B 1 253 ? 0.941 -19.953 -33.969 1 94.62 253 LEU B C 1
ATOM 4626 O O . LEU B 1 253 ? 1.842 -20.75 -34.25 1 94.62 253 LEU B O 1
ATOM 4630 N N . VAL B 1 254 ? 0.1 -20.109 -33 1 95.5 254 VAL B N 1
ATOM 4631 C CA . VAL B 1 254 ? 0.228 -21.234 -32.062 1 95.5 254 VAL B CA 1
ATOM 4632 C C . VAL B 1 254 ? -0.137 -22.531 -32.781 1 95.5 254 VAL B C 1
ATOM 4634 O O . VAL B 1 254 ? 0.577 -23.531 -32.656 1 95.5 254 VAL B O 1
ATOM 4637 N N . GLU B 1 255 ? -1.198 -22.516 -33.531 1 94.19 255 GLU B N 1
ATOM 4638 C CA . GLU B 1 255 ? -1.67 -23.688 -34.281 1 94.19 255 GLU B CA 1
ATOM 4639 C C . GLU B 1 255 ? -0.682 -24.094 -35.344 1 94.19 255 GLU B C 1
ATOM 4641 O O . GLU B 1 255 ? -0.525 -25.281 -35.625 1 94.19 255 GLU B O 1
ATOM 4646 N N . ALA B 1 256 ? -0.084 -23.125 -35.938 1 95.5 256 ALA B N 1
ATOM 4647 C CA . ALA B 1 256 ? 0.887 -23.391 -37 1 95.5 256 ALA B CA 1
ATOM 4648 C C . ALA B 1 256 ? 2.049 -24.234 -36.469 1 95.5 256 ALA B C 1
ATOM 4650 O O . ALA B 1 256 ? 2.67 -24.984 -37.219 1 95.5 256 ALA B O 1
ATOM 4651 N N . ARG B 1 257 ? 2.301 -24.156 -35.25 1 95.81 257 ARG B N 1
ATOM 4652 C CA . ARG B 1 257 ? 3.389 -24.906 -34.625 1 95.81 257 ARG B CA 1
ATOM 4653 C C . ARG B 1 257 ? 2.875 -26.203 -34.031 1 95.81 257 ARG B C 1
ATOM 4655 O O . ARG B 1 257 ? 3.631 -26.938 -33.375 1 95.81 257 ARG B O 1
ATOM 4662 N N . GLY B 1 258 ? 1.585 -26.438 -34.156 1 97.19 258 GLY B N 1
ATOM 4663 C CA . GLY B 1 258 ? 0.978 -27.656 -33.625 1 97.19 258 GLY B CA 1
ATOM 4664 C C . GLY B 1 258 ? 0.647 -27.562 -32.156 1 97.19 258 GLY B C 1
ATOM 4665 O O . GLY B 1 258 ? 0.371 -28.578 -31.5 1 97.19 258 GLY B O 1
ATOM 4666 N N . CYS B 1 259 ? 0.756 -26.406 -31.562 1 97.56 259 CYS B N 1
ATOM 4667 C CA . CYS B 1 259 ? 0.426 -26.188 -30.156 1 97.56 259 CYS B CA 1
ATOM 4668 C C . CYS B 1 259 ? -1.048 -25.844 -29.984 1 97.56 259 CYS B C 1
ATOM 4670 O O . CYS B 1 259 ? -1.767 -25.672 -30.969 1 97.56 259 CYS B O 1
ATOM 4672 N N . ARG B 1 260 ? -1.457 -25.844 -28.766 1 96.5 260 ARG B N 1
ATOM 4673 C CA . ARG B 1 260 ? -2.82 -25.438 -28.438 1 96.5 260 ARG B CA 1
ATOM 4674 C C . ARG B 1 260 ? -2.83 -24.172 -27.578 1 96.5 260 ARG B C 1
ATOM 4676 O O . ARG B 1 260 ? -1.992 -24.016 -26.688 1 96.5 260 ARG B O 1
ATOM 4683 N N . VAL B 1 261 ? -3.738 -23.344 -27.891 1 95.56 261 VAL B N 1
ATOM 4684 C CA . VAL B 1 261 ? -3.871 -22.125 -27.109 1 95.56 261 VAL B CA 1
ATOM 4685 C C . VAL B 1 261 ? -5.125 -22.203 -26.234 1 95.56 261 VAL B C 1
ATOM 4687 O O . VAL B 1 261 ? -6.18 -22.641 -26.703 1 95.56 261 VAL B O 1
ATOM 4690 N N . VAL B 1 262 ? -4.953 -21.891 -24.969 1 95.56 262 VAL B N 1
ATOM 4691 C CA . VAL B 1 262 ? -6.055 -21.828 -24.016 1 95.56 262 VAL B CA 1
ATOM 4692 C C . VAL B 1 262 ? -6.074 -20.469 -23.328 1 95.56 262 VAL B C 1
ATOM 4694 O O . VAL B 1 262 ? -5.027 -19.938 -22.969 1 95.56 262 VAL B O 1
ATOM 4697 N N . TYR B 1 263 ? -7.262 -19.922 -23.188 1 94.81 263 TYR B N 1
ATOM 4698 C CA . TYR B 1 263 ? -7.398 -18.641 -22.531 1 94.81 263 TYR B CA 1
ATOM 4699 C C . TYR B 1 263 ? -7.977 -18.797 -21.125 1 94.81 263 TYR B C 1
ATOM 4701 O O . TYR B 1 263 ? -8.898 -19.578 -20.922 1 94.81 263 TYR B O 1
ATOM 4709 N N . LEU B 1 264 ? -7.41 -18.031 -20.188 1 95.94 264 LEU B N 1
ATOM 4710 C CA . LEU B 1 264 ? -7.949 -17.984 -18.828 1 95.94 264 LEU B CA 1
ATOM 4711 C C . LEU B 1 264 ? -9.305 -17.297 -18.812 1 95.94 264 LEU B C 1
ATOM 4713 O O . LEU B 1 264 ? -9.594 -16.469 -19.672 1 95.94 264 LEU B O 1
ATOM 4717 N N . PRO B 1 265 ? -10.117 -17.734 -17.859 1 94.56 265 PRO B N 1
ATOM 4718 C CA . PRO B 1 265 ? -11.352 -16.953 -17.719 1 94.56 265 PRO B CA 1
ATOM 4719 C C . PRO B 1 265 ? -11.102 -15.492 -17.391 1 94.56 265 PRO B C 1
ATOM 4721 O O . PRO B 1 265 ? -10.094 -15.156 -16.766 1 94.56 265 PRO B O 1
ATOM 4724 N N . PRO B 1 266 ? -12 -14.664 -17.875 1 91.5 266 PRO B N 1
ATOM 4725 C CA . PRO B 1 266 ? -11.82 -13.234 -17.609 1 91.5 266 PRO B CA 1
ATOM 4726 C C . PRO B 1 266 ? -11.727 -12.93 -16.109 1 91.5 266 PRO B C 1
ATOM 4728 O O . PRO B 1 266 ? -12.422 -13.555 -15.305 1 91.5 266 PRO B O 1
ATOM 4731 N N . TYR B 1 267 ? -10.812 -12.016 -15.727 1 89.88 267 TYR B N 1
ATOM 4732 C CA . TYR B 1 267 ? -10.672 -11.484 -14.375 1 89.88 267 TYR B CA 1
ATOM 4733 C C . TYR B 1 267 ? -10.391 -12.594 -13.375 1 89.88 267 TYR B C 1
ATOM 4735 O O . TYR B 1 267 ? -10.984 -12.633 -12.297 1 89.88 267 TYR B O 1
ATOM 4743 N N . SER B 1 268 ? -9.531 -13.492 -13.805 1 92.25 268 SER B N 1
ATOM 4744 C CA . SER B 1 268 ? -9.164 -14.617 -12.953 1 92.25 268 SER B CA 1
ATOM 4745 C C . SER B 1 268 ? -7.648 -14.75 -12.828 1 92.25 268 SER B C 1
ATOM 4747 O O . SER B 1 268 ? -7.09 -15.805 -13.133 1 92.25 268 SER B O 1
ATOM 4749 N N . PRO B 1 269 ? -7.129 -13.703 -12.289 1 90.81 269 PRO B N 1
ATOM 4750 C CA . PRO B 1 269 ? -5.668 -13.742 -12.18 1 90.81 269 PRO B CA 1
ATOM 4751 C C . PRO B 1 269 ? -5.18 -14.812 -11.219 1 90.81 269 PRO B C 1
ATOM 4753 O O . PRO B 1 269 ? -4.031 -15.258 -11.305 1 90.81 269 PRO B O 1
ATOM 4756 N N . ASP B 1 270 ? -6.004 -15.219 -10.312 1 90.5 270 ASP B N 1
ATOM 4757 C CA . ASP B 1 270 ? -5.637 -16.219 -9.32 1 90.5 270 ASP B CA 1
ATOM 4758 C C . ASP B 1 270 ? -5.383 -17.578 -9.977 1 90.5 270 ASP B C 1
ATOM 4760 O O . ASP B 1 270 ? -4.777 -18.469 -9.375 1 90.5 270 ASP B O 1
ATOM 4764 N N . MET B 1 271 ? -5.805 -17.719 -11.188 1 95.25 271 MET B N 1
ATOM 4765 C CA . MET B 1 271 ? -5.625 -18.984 -11.898 1 95.25 271 MET B CA 1
ATOM 4766 C C . MET B 1 271 ? -4.359 -18.953 -12.75 1 95.25 271 MET B C 1
ATOM 4768 O O . MET B 1 271 ? -4.039 -19.922 -13.43 1 95.25 271 MET B O 1
ATOM 4772 N N . ASN B 1 272 ? -3.621 -17.844 -12.727 1 96.44 272 ASN B N 1
ATOM 4773 C CA . ASN B 1 272 ? -2.373 -17.688 -13.469 1 96.44 272 ASN B CA 1
ATOM 4774 C C . ASN B 1 272 ? -1.162 -17.75 -12.539 1 96.44 272 ASN B C 1
ATOM 4776 O O . ASN B 1 272 ? -0.826 -16.781 -11.875 1 96.44 272 ASN B O 1
ATOM 4780 N N . PRO B 1 273 ? -0.487 -18.859 -12.555 1 97.38 273 PRO B N 1
ATOM 4781 C CA . PRO B 1 273 ? 0.653 -19.016 -11.648 1 97.38 273 PRO B CA 1
ATOM 4782 C C . PRO B 1 273 ? 1.718 -17.938 -11.844 1 97.38 273 PRO B C 1
ATOM 4784 O O . PRO B 1 273 ? 2.451 -17.609 -10.914 1 97.38 273 PRO B O 1
ATOM 4787 N N . ILE B 1 274 ? 1.804 -17.438 -13 1 97.12 274 ILE B N 1
ATOM 4788 C CA . ILE B 1 274 ? 2.859 -16.469 -13.312 1 97.12 274 ILE B CA 1
ATOM 4789 C C . ILE B 1 274 ? 2.617 -15.172 -12.547 1 97.12 274 ILE B C 1
ATOM 4791 O O . ILE B 1 274 ? 3.555 -14.422 -12.273 1 97.12 274 ILE B O 1
ATOM 4795 N N . GLU B 1 275 ? 1.368 -14.883 -12.164 1 95.31 275 GLU B N 1
ATOM 4796 C CA . GLU B 1 275 ? 1.062 -13.68 -11.398 1 95.31 275 GLU B CA 1
ATOM 4797 C C . GLU B 1 275 ? 1.721 -13.719 -10.023 1 95.31 275 GLU B C 1
ATOM 4799 O O . GLU B 1 275 ? 2.314 -12.734 -9.578 1 95.31 275 GLU B O 1
ATOM 4804 N N . LYS B 1 276 ? 1.632 -14.797 -9.383 1 94.81 276 LYS B N 1
ATOM 4805 C CA . LYS B 1 276 ? 2.334 -14.961 -8.117 1 94.81 276 LYS B CA 1
ATOM 4806 C C . LYS B 1 276 ? 3.846 -14.984 -8.32 1 94.81 276 LYS B C 1
ATOM 4808 O O . LYS B 1 276 ? 4.602 -14.523 -7.461 1 94.81 276 LYS B O 1
ATOM 4813 N N . GLY B 1 277 ? 4.195 -15.547 -9.406 1 97.44 277 GLY B N 1
ATOM 4814 C CA . GLY B 1 277 ? 5.609 -15.523 -9.758 1 97.44 277 GLY B CA 1
ATOM 4815 C C . GLY B 1 277 ? 6.172 -14.125 -9.875 1 97.44 277 GLY B C 1
ATOM 4816 O O . GLY B 1 277 ? 7.305 -13.867 -9.461 1 97.44 277 GLY B O 1
ATOM 4817 N N . PHE B 1 278 ? 5.379 -13.242 -10.43 1 97.56 278 PHE B N 1
ATOM 4818 C CA . PHE B 1 278 ? 5.801 -11.852 -10.555 1 97.56 278 PHE B CA 1
ATOM 4819 C C . PHE B 1 278 ? 6.059 -11.242 -9.18 1 97.56 278 PHE B C 1
ATOM 4821 O O . PHE B 1 278 ? 6.992 -10.453 -9.008 1 97.56 278 PHE B O 1
ATOM 4828 N N . SER B 1 279 ? 5.199 -11.578 -8.25 1 96.25 279 SER B N 1
ATOM 4829 C CA . SER B 1 279 ? 5.398 -11.086 -6.891 1 96.25 279 SER B CA 1
ATOM 4830 C C . SER B 1 279 ? 6.727 -11.57 -6.316 1 96.25 279 SER B C 1
ATOM 4832 O O . SER B 1 279 ? 7.441 -10.805 -5.664 1 96.25 279 SER B O 1
ATOM 4834 N N . VAL B 1 280 ? 7.027 -12.812 -6.574 1 97.12 280 VAL B N 1
ATOM 4835 C CA . VAL B 1 280 ? 8.281 -13.391 -6.094 1 97.12 280 VAL B CA 1
ATOM 4836 C C . VAL B 1 280 ? 9.461 -12.711 -6.781 1 97.12 280 VAL B C 1
ATOM 4838 O O . VAL B 1 280 ? 10.461 -12.383 -6.137 1 97.12 280 VAL B O 1
ATOM 4841 N N . LEU B 1 281 ? 9.297 -12.5 -8.055 1 97.75 281 LEU B N 1
ATOM 4842 C CA . LEU B 1 281 ? 10.344 -11.844 -8.828 1 97.75 281 LEU B CA 1
ATOM 4843 C C . LEU B 1 281 ? 10.617 -10.445 -8.297 1 97.75 281 LEU B C 1
ATOM 4845 O O . LEU B 1 281 ? 11.773 -10.086 -8.047 1 97.75 281 LEU B O 1
ATOM 4849 N N . LYS B 1 282 ? 9.578 -9.711 -8.094 1 96.62 282 LYS B N 1
ATOM 4850 C CA . LYS B 1 282 ? 9.742 -8.344 -7.621 1 96.62 282 LYS B CA 1
ATOM 4851 C C . LYS B 1 282 ? 10.312 -8.312 -6.207 1 96.62 282 LYS B C 1
ATOM 4853 O O . LYS B 1 282 ? 11.125 -7.445 -5.879 1 96.62 282 LYS B O 1
ATOM 4858 N N . ALA B 1 283 ? 9.891 -9.219 -5.406 1 95.69 283 ALA B N 1
ATOM 4859 C CA . ALA B 1 283 ? 10.461 -9.32 -4.062 1 95.69 283 ALA B CA 1
ATOM 4860 C C . ALA B 1 283 ? 11.945 -9.648 -4.117 1 95.69 283 ALA B C 1
ATOM 4862 O O . ALA B 1 283 ? 12.734 -9.109 -3.342 1 95.69 283 ALA B O 1
ATOM 4863 N N . SER B 1 284 ? 12.289 -10.539 -4.969 1 95.75 284 SER B N 1
ATOM 4864 C CA . SER B 1 284 ? 13.688 -10.914 -5.141 1 95.75 284 SER B CA 1
ATOM 4865 C C . SER B 1 284 ? 14.523 -9.719 -5.602 1 95.75 284 SER B C 1
ATOM 4867 O O . SER B 1 284 ? 15.617 -9.492 -5.09 1 95.75 284 SER B O 1
ATOM 4869 N N . LEU B 1 285 ? 13.984 -9.023 -6.523 1 96.12 285 LEU B N 1
ATOM 4870 C CA . LEU B 1 285 ? 14.688 -7.848 -7.031 1 96.12 285 LEU B CA 1
ATOM 4871 C C . LEU B 1 285 ? 14.844 -6.793 -5.941 1 96.12 285 LEU B C 1
ATOM 4873 O O . LEU B 1 285 ? 15.875 -6.125 -5.859 1 96.12 285 LEU B O 1
ATOM 4877 N N . ARG B 1 286 ? 13.82 -6.621 -5.18 1 94.06 286 ARG B N 1
ATOM 4878 C CA . ARG B 1 286 ? 13.883 -5.676 -4.066 1 94.06 286 ARG B CA 1
ATOM 4879 C C . ARG B 1 286 ? 14.984 -6.055 -3.084 1 94.06 286 ARG B C 1
ATOM 4881 O O . ARG B 1 286 ? 15.711 -5.191 -2.598 1 94.06 286 ARG B O 1
ATOM 4888 N N . ARG B 1 287 ? 15.086 -7.273 -2.875 1 92.56 287 ARG B N 1
ATOM 4889 C CA . ARG B 1 287 ? 16.016 -7.762 -1.87 1 92.56 287 ARG B CA 1
ATOM 4890 C C . ARG B 1 287 ? 17.438 -7.801 -2.422 1 92.56 287 ARG B C 1
ATOM 4892 O O . ARG B 1 287 ? 18.391 -7.367 -1.756 1 92.56 287 ARG B O 1
ATOM 4899 N N . TYR B 1 288 ? 17.578 -8.289 -3.709 1 89.44 288 TYR B N 1
ATOM 4900 C CA . TYR B 1 288 ? 18.922 -8.633 -4.188 1 89.44 288 TYR B CA 1
ATOM 4901 C C . TYR B 1 288 ? 19.281 -7.828 -5.43 1 89.44 288 TYR B C 1
ATOM 4903 O O . TYR B 1 288 ? 20.438 -7.82 -5.863 1 89.44 288 TYR B O 1
ATOM 4911 N N . GLY B 1 289 ? 18.344 -7.191 -6.055 1 82.62 289 GLY B N 1
ATOM 4912 C CA . GLY B 1 289 ? 18.547 -6.621 -7.375 1 82.62 289 GLY B CA 1
ATOM 4913 C C . GLY B 1 289 ? 19.422 -5.375 -7.355 1 82.62 289 GLY B C 1
ATOM 4914 O O . GLY B 1 289 ? 20.266 -5.184 -8.234 1 82.62 289 GLY B O 1
ATOM 4915 N N . HIS B 1 290 ? 19.266 -4.434 -6.438 1 84.25 290 HIS B N 1
ATOM 4916 C CA . HIS B 1 290 ? 20.016 -3.182 -6.336 1 84.25 290 HIS B CA 1
ATOM 4917 C C . HIS B 1 290 ? 19.969 -2.406 -7.648 1 84.25 290 HIS B C 1
ATOM 4919 O O . HIS B 1 290 ? 21.016 -1.998 -8.172 1 84.25 290 HIS B O 1
ATOM 4925 N N . LEU B 1 291 ? 18.797 -2.221 -8.18 1 89.69 291 LEU B N 1
ATOM 4926 C CA . LEU B 1 291 ? 18.625 -1.475 -9.422 1 89.69 291 LEU B CA 1
ATOM 4927 C C . LEU B 1 291 ? 19 -0.011 -9.234 1 89.69 291 LEU B C 1
ATOM 4929 O O . LEU B 1 291 ? 18.641 0.607 -8.234 1 89.69 291 LEU B O 1
ATOM 4933 N N . ASP B 1 292 ? 19.781 0.518 -10.117 1 84.5 292 ASP B N 1
ATOM 4934 C CA . ASP B 1 292 ? 20.281 1.884 -9.961 1 84.5 292 ASP B CA 1
ATOM 4935 C C . ASP B 1 292 ? 19.547 2.84 -10.906 1 84.5 292 ASP B C 1
ATOM 4937 O O . ASP B 1 292 ? 19.891 4.023 -10.984 1 84.5 292 ASP B O 1
ATOM 4941 N N . GLY B 1 293 ? 18.656 2.32 -11.625 1 85.19 293 GLY B N 1
ATOM 4942 C CA . GLY B 1 293 ? 17.875 3.176 -12.5 1 85.19 293 GLY B CA 1
ATOM 4943 C C . GLY B 1 293 ? 18.531 3.379 -13.859 1 85.19 293 GLY B C 1
ATOM 4944 O O . GLY B 1 293 ? 18.078 4.215 -14.648 1 85.19 293 GLY B O 1
ATOM 4945 N N . SER B 1 294 ? 19.531 2.619 -14.148 1 87.38 294 SER B N 1
ATOM 4946 C CA . SER B 1 294 ? 20.219 2.748 -15.422 1 87.38 294 SER B CA 1
ATOM 4947 C C . SER B 1 294 ? 19.75 1.7 -16.422 1 87.38 294 SER B C 1
ATOM 4949 O O . SER B 1 294 ? 18.922 0.846 -16.094 1 87.38 294 SER B O 1
ATOM 4951 N N . VAL B 1 295 ? 20.234 1.848 -17.641 1 87.69 295 VAL B N 1
ATOM 4952 C CA . VAL B 1 295 ? 19.875 0.925 -18.703 1 87.69 295 VAL B CA 1
ATOM 4953 C C . VAL B 1 295 ? 20.391 -0.475 -18.391 1 87.69 295 VAL B C 1
ATOM 4955 O O . VAL B 1 295 ? 19.812 -1.473 -18.812 1 87.69 295 VAL B O 1
ATOM 4958 N N . ASP B 1 296 ? 21.359 -0.549 -17.531 1 90.25 296 ASP B N 1
ATOM 4959 C CA . ASP B 1 296 ? 21.984 -1.824 -17.172 1 90.25 296 ASP B CA 1
ATOM 4960 C C . ASP B 1 296 ? 21.047 -2.656 -16.297 1 90.25 296 ASP B C 1
ATOM 4962 O O . ASP B 1 296 ? 21.266 -3.852 -16.094 1 90.25 296 ASP B O 1
ATOM 4966 N N . ASP B 1 297 ? 19.984 -2.033 -15.867 1 93.12 297 ASP B N 1
ATOM 4967 C CA . ASP B 1 297 ? 19.031 -2.732 -15.016 1 93.12 297 ASP B CA 1
ATOM 4968 C C . ASP B 1 297 ? 18.359 -3.871 -15.773 1 93.12 297 ASP B C 1
ATOM 4970 O O . ASP B 1 297 ? 17.922 -4.855 -15.164 1 93.12 297 ASP B O 1
ATOM 4974 N N . GLY B 1 298 ? 18.281 -3.742 -17.062 1 93.5 298 GLY B N 1
ATOM 4975 C CA . GLY B 1 298 ? 17.688 -4.789 -17.875 1 93.5 298 GLY B CA 1
ATOM 4976 C C . GLY B 1 298 ? 18.375 -6.129 -17.719 1 93.5 298 GLY B C 1
ATOM 4977 O O . GLY B 1 298 ? 17.719 -7.164 -17.594 1 93.5 298 GLY B O 1
ATOM 4978 N N . GLU B 1 299 ? 19.703 -6.086 -17.672 1 94.56 299 GLU B N 1
ATOM 4979 C CA . GLU B 1 299 ? 20.484 -7.309 -17.531 1 94.56 299 GLU B CA 1
ATOM 4980 C C . GLU B 1 299 ? 20.312 -7.918 -16.156 1 94.56 299 GLU B C 1
ATOM 4982 O O . GLU B 1 299 ? 20.25 -9.141 -16 1 94.56 299 GLU B O 1
ATOM 4987 N N . ILE B 1 300 ? 20.266 -7.035 -15.258 1 95.12 300 ILE B N 1
ATOM 4988 C CA . ILE B 1 300 ? 20.062 -7.5 -13.891 1 95.12 300 ILE B CA 1
ATOM 4989 C C . ILE B 1 300 ? 18.703 -8.18 -13.758 1 95.12 300 ILE B C 1
ATOM 4991 O O . ILE B 1 300 ? 18.594 -9.266 -13.188 1 95.12 300 ILE B O 1
ATOM 4995 N N . ILE B 1 301 ? 17.719 -7.582 -14.328 1 96.75 301 ILE B N 1
ATOM 4996 C CA . ILE B 1 301 ? 16.375 -8.117 -14.273 1 96.75 301 ILE B CA 1
ATOM 4997 C C . ILE B 1 301 ? 16.312 -9.469 -14.977 1 96.75 301 ILE B C 1
ATOM 4999 O O . ILE B 1 301 ? 15.734 -10.422 -14.461 1 96.75 301 ILE B O 1
ATOM 5003 N N . GLU B 1 302 ? 16.938 -9.531 -16.109 1 95.81 302 GLU B N 1
ATOM 5004 C CA . GLU B 1 302 ? 16.969 -10.781 -16.859 1 95.81 302 GLU B CA 1
ATOM 5005 C C . GLU B 1 302 ? 17.609 -11.898 -16.047 1 95.81 302 GLU B C 1
ATOM 5007 O O . GLU B 1 302 ? 17.109 -13.023 -16.031 1 95.81 302 GLU B O 1
ATOM 5012 N N . SER B 1 303 ? 18.656 -11.562 -15.438 1 95.56 303 SER B N 1
ATOM 5013 C CA . SER B 1 303 ? 19.344 -12.547 -14.602 1 95.56 303 SER B CA 1
ATOM 5014 C C . SER B 1 303 ? 18.453 -13.023 -13.461 1 95.56 303 SER B C 1
ATOM 5016 O O . SER B 1 303 ? 18.422 -14.211 -13.141 1 95.56 303 SER B O 1
ATOM 5018 N N . HIS B 1 304 ? 17.719 -12.125 -12.93 1 96.5 304 HIS B N 1
ATOM 5019 C CA . HIS B 1 304 ? 16.844 -12.477 -11.812 1 96.5 304 HIS B CA 1
ATOM 5020 C C . HIS B 1 304 ? 15.656 -13.32 -12.289 1 96.5 304 HIS B C 1
ATOM 5022 O O . HIS B 1 304 ? 15.172 -14.18 -11.555 1 96.5 304 HIS B O 1
ATOM 5028 N N . VAL B 1 305 ? 15.219 -13.07 -13.461 1 97.44 305 VAL B N 1
ATOM 5029 C CA . VAL B 1 305 ? 14.141 -13.883 -14.008 1 97.44 305 VAL B CA 1
ATOM 5030 C C . VAL B 1 305 ? 14.57 -15.352 -14.07 1 97.44 305 VAL B C 1
ATOM 5032 O O . VAL B 1 305 ? 13.844 -16.234 -13.625 1 97.44 305 VAL B O 1
ATOM 5035 N N . ARG B 1 306 ? 15.766 -15.57 -14.531 1 95.88 306 ARG B N 1
ATOM 5036 C CA . ARG B 1 306 ? 16.312 -16.922 -14.648 1 95.88 306 ARG B CA 1
ATOM 5037 C C . ARG B 1 306 ? 16.516 -17.547 -13.281 1 95.88 306 ARG B C 1
ATOM 5039 O O . ARG B 1 306 ? 16.312 -18.75 -13.102 1 95.88 306 ARG B O 1
ATOM 5046 N N . TYR B 1 307 ? 16.812 -16.719 -12.43 1 95.56 307 TYR B N 1
ATOM 5047 C CA . TYR B 1 307 ? 17.125 -17.188 -11.086 1 95.56 307 TYR B CA 1
ATOM 5048 C C . TYR B 1 307 ? 15.852 -17.531 -10.32 1 95.56 307 TYR B C 1
ATOM 5050 O O . TYR B 1 307 ? 15.82 -18.5 -9.57 1 95.56 307 TYR B O 1
ATOM 5058 N N . VAL B 1 308 ? 14.836 -16.797 -10.469 1 97 308 VAL B N 1
ATOM 5059 C CA . VAL B 1 308 ? 13.633 -16.859 -9.641 1 97 308 VAL B CA 1
ATOM 5060 C C . VAL B 1 308 ? 12.727 -17.984 -10.133 1 97 308 VAL B C 1
ATOM 5062 O O . VAL B 1 308 ? 12.195 -18.766 -9.336 1 97 308 VAL B O 1
ATOM 5065 N N . PHE B 1 309 ? 12.578 -18.094 -11.414 1 98.06 309 PHE B N 1
ATOM 5066 C CA . PHE B 1 309 ? 11.617 -19.047 -11.953 1 98.06 309 PHE B CA 1
ATOM 5067 C C . PHE B 1 309 ? 12.25 -20.438 -12.078 1 98.06 309 PHE B C 1
ATOM 5069 O O . PHE B 1 309 ? 12.57 -20.875 -13.18 1 98.06 309 PHE B O 1
ATOM 5076 N N . THR B 1 310 ? 12.289 -21.156 -10.977 1 98.06 310 THR B N 1
ATOM 5077 C CA . THR B 1 310 ? 12.812 -22.516 -10.891 1 98.06 310 THR B CA 1
ATOM 5078 C C . THR B 1 310 ? 11.68 -23.531 -10.914 1 98.06 310 THR B C 1
ATOM 5080 O O . THR B 1 310 ? 10.508 -23.156 -10.773 1 98.06 310 THR B O 1
ATOM 5083 N N . ALA B 1 311 ? 12.078 -24.781 -11.094 1 97.75 311 ALA B N 1
ATOM 5084 C CA . ALA B 1 311 ? 11.102 -25.875 -11.07 1 97.75 311 ALA B CA 1
ATOM 5085 C C . ALA B 1 311 ? 10.422 -25.969 -9.711 1 97.75 311 ALA B C 1
ATOM 5087 O O . ALA B 1 311 ? 9.211 -26.188 -9.633 1 97.75 311 ALA B O 1
ATOM 5088 N N . SER B 1 312 ? 11.164 -25.75 -8.742 1 97.75 312 SER B N 1
ATOM 5089 C CA . SER B 1 312 ? 10.625 -25.828 -7.383 1 97.75 312 SER B CA 1
ATOM 5090 C C . SER B 1 312 ? 9.578 -24.75 -7.129 1 97.75 312 SER B C 1
ATOM 5092 O O . SER B 1 312 ? 8.508 -25.047 -6.594 1 97.75 312 SER B O 1
ATOM 5094 N N . LEU B 1 313 ? 9.891 -23.547 -7.531 1 97.94 313 LEU B N 1
ATOM 5095 C CA . LEU B 1 313 ? 8.938 -22.453 -7.363 1 97.94 313 LEU B CA 1
ATOM 5096 C C . LEU B 1 313 ? 7.668 -22.719 -8.172 1 97.94 313 LEU B C 1
ATOM 5098 O O . LEU B 1 313 ? 6.559 -22.562 -7.656 1 97.94 313 LEU B O 1
ATOM 5102 N N . MET B 1 314 ? 7.863 -23.156 -9.391 1 98.06 314 MET B N 1
ATOM 5103 C CA . MET B 1 314 ? 6.715 -23.328 -10.273 1 98.06 314 MET B CA 1
ATOM 5104 C C . MET B 1 314 ? 5.809 -24.453 -9.773 1 98.06 314 MET B C 1
ATOM 5106 O O . MET B 1 314 ? 4.582 -24.359 -9.883 1 98.06 314 MET B O 1
ATOM 5110 N N . ARG B 1 315 ? 6.363 -25.469 -9.242 1 97.94 315 ARG B N 1
ATOM 5111 C CA . ARG B 1 315 ? 5.547 -26.547 -8.688 1 97.94 315 ARG B CA 1
ATOM 5112 C C . ARG B 1 315 ? 4.66 -26.031 -7.559 1 97.94 315 ARG B C 1
ATOM 5114 O O . ARG B 1 315 ? 3.486 -26.391 -7.473 1 97.94 315 ARG B O 1
ATOM 5121 N N . LYS B 1 316 ? 5.238 -25.188 -6.754 1 97.62 316 LYS B N 1
ATOM 5122 C CA . LYS B 1 316 ? 4.465 -24.594 -5.668 1 97.62 316 LYS B CA 1
ATOM 5123 C C . LYS B 1 316 ? 3.346 -23.719 -6.203 1 97.62 316 LYS B C 1
ATOM 5125 O O . LYS B 1 316 ? 2.215 -23.766 -5.719 1 97.62 316 LYS B O 1
ATOM 5130 N N . LEU B 1 317 ? 3.711 -22.938 -7.215 1 97.81 317 LEU B N 1
ATOM 5131 C CA . LEU B 1 317 ? 2.73 -22.016 -7.762 1 97.81 317 LEU B CA 1
ATOM 5132 C C . LEU B 1 317 ? 1.632 -22.75 -8.508 1 97.81 317 LEU B C 1
ATOM 5134 O O . LEU B 1 317 ? 0.459 -22.391 -8.43 1 97.81 317 LEU B O 1
ATOM 5138 N N . PHE B 1 318 ? 2.025 -23.844 -9.242 1 98 318 PHE B N 1
ATOM 5139 C CA . PHE B 1 318 ? 1.044 -24.672 -9.938 1 98 318 PHE B CA 1
ATOM 5140 C C . PHE B 1 318 ? 0.076 -25.297 -8.945 1 98 318 PHE B C 1
ATOM 5142 O O . PHE B 1 318 ? -1.13 -25.344 -9.195 1 98 318 PHE B O 1
ATOM 5149 N N . ARG B 1 319 ? 0.622 -25.719 -7.875 1 96.88 319 ARG B N 1
ATOM 5150 C CA . ARG B 1 319 ? -0.201 -26.312 -6.832 1 96.88 319 ARG B CA 1
ATOM 5151 C C . ARG B 1 319 ? -1.156 -25.297 -6.23 1 96.88 319 ARG B C 1
ATOM 5153 O O . ARG B 1 319 ? -2.338 -25.578 -6.027 1 96.88 319 ARG B O 1
ATOM 5160 N N . GLY B 1 320 ? -0.664 -24.125 -6.023 1 94 320 GLY B N 1
ATOM 5161 C CA . GLY B 1 320 ? -1.473 -23.062 -5.449 1 94 320 GLY B CA 1
ATOM 5162 C C . GLY B 1 320 ? -2.627 -22.641 -6.34 1 94 320 GLY B C 1
ATOM 5163 O O . GLY B 1 320 ? -3.66 -22.172 -5.848 1 94 320 GLY B O 1
ATOM 5164 N N . CYS B 1 321 ? -2.443 -22.859 -7.629 1 95.38 321 CYS B N 1
ATOM 5165 C CA . CYS B 1 321 ? -3.479 -22.469 -8.578 1 95.38 321 CYS B CA 1
ATOM 5166 C C . CYS B 1 321 ? -4.395 -23.641 -8.906 1 95.38 321 CYS B C 1
ATOM 5168 O O . CYS B 1 321 ? -5.355 -23.5 -9.656 1 95.38 321 CYS B O 1
ATOM 5170 N N . GLY B 1 322 ? -4.07 -24.828 -8.461 1 93.75 322 GLY B N 1
ATOM 5171 C CA . GLY B 1 322 ? -4.953 -25.969 -8.609 1 93.75 322 GLY B CA 1
ATOM 5172 C C . GLY B 1 322 ? -4.613 -26.828 -9.812 1 93.75 322 GLY B C 1
ATOM 5173 O O . GLY B 1 322 ? -5.418 -27.672 -10.234 1 93.75 322 GLY B O 1
ATOM 5174 N N . TYR B 1 323 ? -3.408 -26.703 -10.375 1 96.88 323 TYR B N 1
ATOM 5175 C CA . TYR B 1 323 ? -3.051 -27.453 -11.57 1 96.88 323 TYR B CA 1
ATOM 5176 C C . TYR B 1 323 ? -2.43 -28.797 -11.211 1 96.88 323 TYR B C 1
ATOM 5178 O O . TYR B 1 323 ? -2.354 -29.688 -12.047 1 96.88 323 TYR B O 1
ATOM 5186 N N . ILE B 1 324 ? -1.89 -28.859 -10.008 1 95.06 324 ILE B N 1
ATOM 5187 C CA . ILE B 1 324 ? -1.341 -30.125 -9.508 1 95.06 324 ILE B CA 1
ATOM 5188 C C . ILE B 1 324 ? -1.754 -30.328 -8.055 1 95.06 324 ILE B C 1
ATOM 5190 O O . ILE B 1 324 ? -2.213 -29.391 -7.395 1 95.06 324 ILE B O 1
ATOM 5194 N N . GLU B 1 325 ? -1.602 -31.609 -7.641 1 87.12 325 GLU B N 1
ATOM 5195 C CA . GLU B 1 325 ? -1.929 -31.938 -6.254 1 87.12 325 GLU B CA 1
ATOM 5196 C C . GLU B 1 325 ? -0.735 -31.703 -5.336 1 87.12 325 GLU B C 1
ATOM 5198 O O . GLU B 1 325 ? 0.416 -31.828 -5.754 1 87.12 325 GLU B O 1
#

Radius of gyration: 36.32 Å; Cα contacts (8 Å, |Δi|>4): 949; chains: 2; bounding box: 73×98×104 Å

Nearest PDB structures (foldseek):
  3hot-assembly1_B  TM=5.712E-01  e=4.002E-11  Drosophila mauritiana
  4r79-assembly1_B  TM=5.183E-01  e=3.010E-11  Drosophila mauritiana
  4u7b-assembly2_G-2  TM=4.834E-01  e=7.255E-12  Drosophila mauritiana
  5hoo-assembly1_B  TM=5.006E-01  e=1.804E-11  Drosophila mauritiana
  5cr4-assembly1_A  TM=6.906E-01  e=4.392E-08  synthetic construct

pLDDT: mean 88.62, std 11.41, range [39.78, 98.69]

Secondary structure (DSSP, 8-state):
-------HHHHHHHHHHHHTT--HHHHHHHHT----HHHHHHHHHHHHHHS-SS--TTTS--SSS--SS-HHHHHHHHHHHHH-TT--HHHHHHHHHHHH-----HHHHHHIIIIIS-EEEEEPEEE-TT--HHHHHHHHHHHTTS-GGGEEEE--EEEEGGGG---EEEEETTSPPPEEE-PPPS-EEEEEEEEETTEEEEEEEESSPPPHHHHHHIIIIIIGGGS--TTSTT-EEEE---HHHHSSSHHHHHHHTT-EEEEPPTT-GGG-HHHHHHHHHHHHIIIII---SSTTHHHHHHHHHHHH--HHHHHHHHHHHTS--/-------HHHHHHHHHHHHTT--HHHHHHHHT----HHHHHHHHHHHHHHS-SS--TTTS--SSS--SS-HHHHHHHHHHHHH-TT--HHHHHHHHHHHH-----HHHHHHIIIIIS-EEEEEPEEE-TT--HHHHHHHHHHHTTS-GGGEEEE--EEEEGGGG---EEEEETTSPPPEEE-PPPS-EEEEEEEEETTEEEEEEEESSPPPHHHHHHIIIIIIGGGS--TTSTT-EEEE---HHHHSSSHHHHHHHTT-EEEEPPTT-GGG-HHHHHHHHHHHHIIIII---SSTTHHHHHHHHHHHH--HHHHHHHHHHHTS--

Solvent-accessible surface area (backbone atoms only — not comparable to full-atom values): 35930 Å² total; per-residue (Å²): 130,83,88,78,88,75,52,56,70,55,45,40,50,52,44,50,41,42,73,73,67,44,52,68,68,59,49,22,65,75,67,74,45,82,80,45,71,67,56,48,50,51,32,43,52,38,24,73,72,67,74,32,49,48,81,42,65,86,72,40,69,64,85,54,81,70,68,93,62,53,72,69,54,46,52,49,50,50,49,50,39,69,75,34,32,58,65,46,59,69,55,51,40,50,48,35,34,74,75,68,68,41,89,61,54,57,64,56,52,50,45,43,37,40,70,73,62,37,31,39,80,38,67,51,35,76,35,49,65,79,41,45,69,65,52,43,51,50,46,53,61,57,52,68,76,46,60,54,57,18,36,28,40,46,56,78,47,79,47,36,36,65,80,28,52,74,53,49,21,48,20,48,66,95,49,75,41,68,78,38,68,47,71,80,50,78,43,46,30,34,37,38,44,30,38,29,44,77,9,59,74,46,70,48,72,40,64,58,85,82,45,68,68,56,49,51,46,44,40,63,71,53,48,52,73,73,40,31,41,57,90,33,61,34,9,30,43,38,33,61,62,48,66,81,63,64,71,66,62,55,66,59,57,37,47,74,60,42,26,40,76,44,67,44,46,57,75,44,63,75,65,38,44,64,58,59,45,49,53,52,43,43,50,46,35,28,76,69,51,76,60,80,43,46,83,66,38,54,58,53,50,48,53,46,50,65,65,57,42,30,35,70,54,29,45,53,33,34,34,74,42,64,64,45,131,130,83,88,76,88,74,53,57,70,54,44,40,50,52,45,51,42,41,74,73,67,44,53,68,69,59,50,22,64,77,65,73,47,81,80,47,72,70,56,50,50,52,31,43,52,39,25,73,72,68,73,33,52,47,81,42,66,85,73,38,68,63,84,54,78,70,68,93,62,52,71,67,54,47,52,49,50,51,50,50,40,70,74,36,31,58,64,47,59,69,57,50,40,50,48,37,34,74,73,68,67,42,90,61,54,58,65,56,51,50,45,42,37,40,70,72,64,37,31,40,81,38,67,51,37,75,34,49,64,79,41,46,69,65,49,44,50,50,46,53,59,56,52,67,75,47,60,54,58,17,36,27,40,48,58,76,46,80,48,37,36,64,80,29,51,74,55,48,20,49,22,48,67,97,50,76,42,67,77,38,68,48,72,81,52,80,42,46,30,33,36,38,45,29,38,30,46,78,9,60,74,46,68,46,73,41,62,59,84,82,44,68,68,54,48,52,46,45,41,64,72,53,47,52,75,73,42,30,41,58,89,34,61,36,8,31,42,39,34,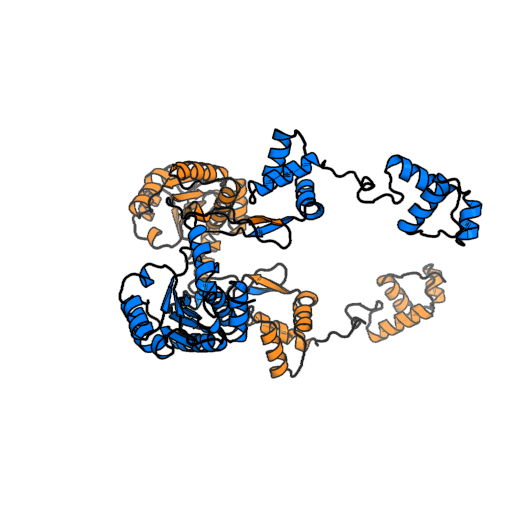62,62,49,67,86,64,63,81,62,62,52,66,57,55,38,44,73,60,41,27,40,76,43,69,44,43,58,74,44,63,75,66,37,44,64,58,60,46,48,53,51,44,43,50,47,34,28,74,70,52,76,59,80,42,48,81,66,38,55,59,54,50,48,52,46,51,66,64,56,42,30,34,69,52,28,44,53,33,33,33,73,43,65,65,46,133

Sequence (650 aa):
MPFVNYRAAYKFLVVKAVLDGQSLDDFNIQNNTTVSDDSLRRWTNLYEKTRSVVCNPATYATSGRPFSLSDEERRFLLALVTADPTIYLEEIQQSLLVNLNIHVSRQTISNELHNRLRMSRKTMQKVHPRQDICKRGAYVGFIAHHSPQSLVFTDECGICSDGVRRTMGWAPVGERTSRMPVERARHRFNVIPAVALDGLVTALVQEDNMCRDGYEFYLEHILLPMMNPFPGPRSVLVLDNASFHHNGRIPDLVEARGCRVVYLPPYSPDMNPIEKGFSVLKASLRRYGHLDGSVDDGEIIESHVRYVFTASLMRKLFRGCGYIEMPFVNYRAAYKFLVVKAVLDGQSLDDFNIQNNTTVSDDSLRRWTNLYEKTRSVVCNPATYATSGRPFSLSDEERRFLLALVTADPTIYLEEIQQSLLVNLNIHVSRQTISNELHNRLRMSRKTMQKVHPRQDICKRGAYVGFIAHHSPQSLVFTDECGICSDGVRRTMGWAPVGERTSRMPVERARHRFNVIPAVALDGLVTALVQEDNMCRDGYEFYLEHILLPMMNPFPGPRSVLVLDNASFHHNGRIPDLVEARGCRVVYLPPYSPDMNPIEKGFSVLKASLRRYGHLDGSVDDGEIIESHVRYVFTASLMRKLFRGCGYIE

Organism: NCBI:txid56615

Foldseek 3Di:
DPDDDDDQVVLVVQQVCVVVPDDNVNVCVVVVHDQDPVLNVQQNVCCVVPVGSDCPCVVPQVVPDRQLADPVRLVVLVVVCVVPVVDDLVNSQVCCCVPVVDHDDSVSSVCCCCPVVVHDDDDDDDFDPPFDPVLQVVQCVVLLVAAQQQEKEKDKDKDFPVLQAADDDDDPPPDDDDDDDDDDFPFMKMKIWIAGLAWTQDIDIDRDDDALVNVVCCVQPPRLVSAAAPPDGNQEYEYEPDPSCPPDCNQVSSVVRNGHYHYHGHRCCLLHLVVVLVVQLSNCCNVPVPDPNDPCSRVSSRVSSRVSTGSVSSNVSCVSNPNDD/DDDDDDDQVVLVVQQVCVVVPDDNVNVCVVVVHDQDPVLSVQQNVCCVVPVGSDPPCVVPQVVPDRQLADPVRLVVLVVVCVVPVVDDLVNNQVCCCVPVVDHDDSVSSVCCCCPVVVHDDDDDDDFDPPFDPVLQVVQCVVLLPAAQQQEKEKDKDKDFPVLQADDDDDDPPPDDDDDDDDDDFPFMKMKIWIAGLAWTQDIDIDRDDDALVNVVCCVQPPRLVSAAAPPDGNQEYEYEPDPSCPPDCNQVSSVVRNGHYHYHGHRCCLLHLVVVLVVQLSNCCNVPVPDPNDPCSRVSSRVSSRVSTGSVSSNVSCVSNPNDD

InterPro domains:
  IPR009057 Homedomain-like superfamily [SSF46689] (6-115)
  IPR036397 Ribonuclease H superfamily [G3DSA:3.30.420.10] (105-318)
  IPR038717 Tc1-like transposase, DDE domain [PF13358] (151-287)
  IPR047655 Transposase IS630-like [NF033545] (16-286)